Protein AF-A0A952DJT8-F1 (afdb_monomer_lite)

Structure (mmCIF, N/CA/C/O backbone):
data_AF-A0A952DJT8-F1
#
_entry.id   AF-A0A952DJT8-F1
#
loop_
_atom_site.group_PDB
_atom_site.id
_atom_site.type_symbol
_atom_site.label_atom_id
_atom_site.label_alt_id
_atom_site.label_comp_id
_atom_site.label_asym_id
_atom_site.label_entity_id
_atom_site.label_seq_id
_atom_site.pdbx_PDB_ins_code
_atom_site.Cartn_x
_atom_site.Cartn_y
_atom_site.Cartn_z
_atom_site.occupancy
_atom_site.B_iso_or_equiv
_atom_site.auth_seq_id
_atom_site.auth_comp_id
_atom_site.auth_asym_id
_atom_site.auth_atom_id
_atom_site.pdbx_PDB_model_num
ATOM 1 N N . MET A 1 1 ? 19.481 18.574 -27.331 1.00 48.44 1 MET A N 1
ATOM 2 C CA . MET A 1 1 ? 19.024 17.497 -28.240 1.00 48.44 1 MET A CA 1
ATOM 3 C C . MET A 1 1 ? 17.508 17.606 -28.400 1.00 48.44 1 MET A C 1
ATOM 5 O O . MET A 1 1 ? 16.854 17.902 -27.410 1.00 48.44 1 MET A O 1
ATOM 9 N N . ASN A 1 2 ? 16.950 17.462 -29.608 1.00 49.88 2 ASN A N 1
ATOM 10 C CA . ASN A 1 2 ? 15.502 17.606 -29.837 1.00 49.88 2 ASN A CA 1
ATOM 11 C C . ASN A 1 2 ? 14.738 16.392 -29.257 1.00 49.88 2 ASN A C 1
ATOM 13 O O . ASN A 1 2 ? 15.177 15.254 -29.420 1.00 49.88 2 ASN A O 1
ATOM 17 N N . TYR A 1 3 ? 13.608 16.626 -28.585 1.00 37.84 3 TYR A N 1
ATOM 18 C CA . TYR A 1 3 ? 12.778 15.601 -27.936 1.00 37.84 3 TYR A CA 1
ATOM 19 C C . TYR A 1 3 ? 12.302 14.509 -28.910 1.00 37.84 3 TYR A C 1
ATOM 21 O O . TYR A 1 3 ? 12.241 13.336 -28.549 1.00 37.84 3 TYR A O 1
ATOM 29 N N . GLU A 1 4 ? 12.053 14.861 -30.173 1.00 43.75 4 GLU A N 1
ATOM 30 C CA . GLU A 1 4 ? 11.684 13.887 -31.210 1.00 43.75 4 GLU A CA 1
ATOM 31 C C . GLU A 1 4 ? 12.820 12.914 -31.560 1.00 43.75 4 GLU A C 1
ATOM 33 O O . GLU A 1 4 ? 12.568 11.738 -31.819 1.00 43.75 4 GLU A O 1
ATOM 38 N N . VAL A 1 5 ? 14.075 13.375 -31.508 1.00 47.94 5 VAL A N 1
ATOM 39 C CA . VAL A 1 5 ? 15.262 12.536 -31.746 1.00 47.94 5 VAL A CA 1
ATOM 40 C C . VAL A 1 5 ? 15.433 11.536 -30.601 1.00 47.94 5 VAL A C 1
ATOM 42 O O . VAL A 1 5 ? 15.649 10.354 -30.847 1.00 47.94 5 VAL A O 1
ATOM 45 N N . LEU A 1 6 ? 15.223 11.981 -29.356 1.00 44.53 6 LEU A N 1
ATOM 46 C CA . LEU A 1 6 ? 15.208 11.117 -28.169 1.00 44.53 6 LEU A CA 1
ATOM 47 C C . LEU A 1 6 ? 14.115 10.040 -28.246 1.00 44.53 6 LEU A C 1
ATOM 49 O O . LEU A 1 6 ? 14.365 8.874 -27.947 1.00 44.53 6 LEU A O 1
ATOM 53 N N . LEU A 1 7 ? 12.908 10.412 -28.678 1.00 46.62 7 LEU A N 1
ATOM 54 C CA . LEU A 1 7 ? 11.778 9.491 -28.831 1.00 46.62 7 LEU A CA 1
ATOM 55 C C . LEU A 1 7 ? 12.006 8.451 -29.930 1.00 46.62 7 LEU A C 1
ATOM 57 O O . LEU A 1 7 ? 11.662 7.281 -29.744 1.00 46.62 7 LEU A O 1
ATOM 61 N N . LYS A 1 8 ? 12.581 8.860 -31.064 1.00 54.06 8 LYS A N 1
ATOM 62 C CA . LYS A 1 8 ? 12.910 7.954 -32.169 1.00 54.06 8 LYS A CA 1
ATOM 63 C C . LYS A 1 8 ? 14.002 6.961 -31.756 1.00 54.06 8 LYS A C 1
ATOM 65 O O . LYS A 1 8 ? 13.772 5.759 -31.853 1.00 54.06 8 LYS A O 1
ATOM 70 N N . ALA A 1 9 ? 15.104 7.450 -31.186 1.00 51.22 9 ALA A N 1
ATOM 71 C CA . ALA A 1 9 ? 16.202 6.625 -30.681 1.00 51.22 9 ALA A CA 1
ATOM 72 C C . ALA A 1 9 ? 15.749 5.647 -29.579 1.00 51.22 9 ALA A C 1
ATOM 74 O O . ALA A 1 9 ? 16.118 4.470 -29.581 1.00 51.22 9 ALA A O 1
ATOM 75 N N . SER A 1 10 ? 14.876 6.101 -28.672 1.00 47.38 10 SER A N 1
ATOM 76 C CA . SER A 1 10 ? 14.282 5.263 -27.624 1.00 47.38 10 SER A CA 1
ATOM 77 C C . SER A 1 10 ? 13.434 4.122 -28.201 1.00 47.38 10 SER A C 1
ATOM 79 O O . SER A 1 10 ? 13.547 2.990 -27.733 1.00 47.38 10 SER A O 1
ATOM 81 N N . ARG A 1 11 ? 12.637 4.371 -29.251 1.00 55.69 11 ARG A N 1
ATOM 82 C CA . ARG A 1 11 ? 11.833 3.332 -29.925 1.00 55.69 11 ARG A CA 1
ATOM 83 C C . ARG A 1 11 ? 12.702 2.312 -30.660 1.00 55.69 11 ARG A C 1
ATOM 85 O O . ARG A 1 11 ? 12.502 1.116 -30.462 1.00 55.69 11 ARG A O 1
ATOM 92 N N . THR A 1 12 ? 13.696 2.764 -31.425 1.00 57.06 12 THR A N 1
ATOM 93 C CA . THR A 1 12 ? 14.655 1.882 -32.116 1.00 57.06 12 THR A CA 1
ATOM 94 C C . THR A 1 12 ? 15.388 0.985 -31.115 1.00 57.06 12 THR A C 1
ATOM 96 O O . THR A 1 12 ? 15.475 -0.231 -31.294 1.00 57.06 12 THR A O 1
ATOM 99 N N . THR A 1 13 ? 15.828 1.565 -29.995 1.00 57.25 13 THR A N 1
ATOM 100 C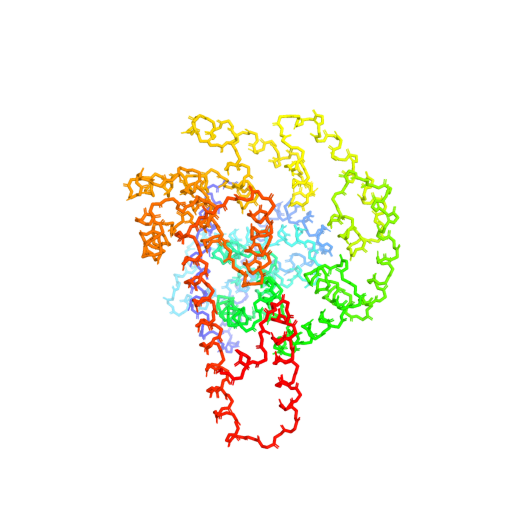 CA . THR A 1 13 ? 16.485 0.835 -28.904 1.00 57.25 13 THR A CA 1
ATOM 101 C C . THR A 1 13 ? 15.536 -0.136 -28.208 1.00 57.25 13 THR A C 1
ATOM 103 O O . THR A 1 13 ? 15.939 -1.248 -27.873 1.00 57.25 13 THR A O 1
ATOM 106 N N . HIS A 1 14 ? 14.270 0.241 -28.007 1.00 56.28 14 HIS A N 1
ATOM 107 C CA . HIS A 1 14 ? 13.249 -0.624 -27.417 1.00 56.28 14 HIS A CA 1
ATOM 108 C C . HIS A 1 14 ? 12.988 -1.863 -28.276 1.00 56.28 14 HIS A C 1
ATOM 110 O O . HIS A 1 14 ? 12.980 -2.979 -27.755 1.00 56.28 14 HIS A O 1
ATOM 116 N N . ASP A 1 15 ? 12.820 -1.683 -29.586 1.00 56.25 15 ASP A N 1
ATOM 117 C CA . ASP A 1 15 ? 12.563 -2.777 -30.522 1.00 56.25 15 ASP A CA 1
ATOM 118 C C . ASP A 1 15 ? 13.785 -3.691 -30.673 1.00 56.25 15 ASP A C 1
ATOM 120 O O . ASP A 1 15 ? 13.640 -4.918 -30.652 1.00 56.25 15 ASP A O 1
ATOM 124 N N . ALA A 1 16 ? 14.993 -3.119 -30.724 1.00 55.25 16 ALA A N 1
ATOM 125 C CA . ALA A 1 16 ? 16.239 -3.882 -30.694 1.00 55.25 16 ALA A CA 1
ATOM 126 C C . ALA A 1 16 ? 16.366 -4.688 -29.390 1.00 55.25 16 ALA A C 1
ATOM 128 O O . ALA A 1 16 ? 16.565 -5.902 -29.438 1.00 55.25 16 ALA A O 1
ATOM 129 N N . LYS A 1 17 ? 16.160 -4.058 -28.222 1.00 56.38 17 LYS A N 1
ATOM 130 C CA . LYS A 1 17 ? 16.202 -4.712 -26.898 1.00 56.38 17 LYS A CA 1
ATOM 131 C C . LYS A 1 17 ? 15.135 -5.795 -26.739 1.00 56.38 17 LYS A C 1
ATOM 133 O O . LYS A 1 17 ? 15.400 -6.817 -26.109 1.00 56.38 17 LYS A O 1
ATOM 138 N N . ARG A 1 18 ? 13.947 -5.617 -27.318 1.00 56.25 18 ARG A N 1
ATOM 139 C CA . ARG A 1 18 ? 12.879 -6.626 -27.308 1.00 56.25 18 ARG A CA 1
ATOM 140 C C . ARG A 1 18 ? 13.270 -7.860 -28.119 1.00 56.25 18 ARG A C 1
ATOM 142 O O . ARG A 1 18 ? 13.232 -8.961 -27.581 1.00 56.25 18 ARG A O 1
ATOM 149 N N . ARG A 1 19 ? 13.751 -7.674 -29.353 1.00 52.91 19 ARG A N 1
ATOM 150 C CA . ARG A 1 19 ? 14.277 -8.769 -30.196 1.00 52.91 19 ARG A CA 1
ATOM 151 C C . ARG A 1 19 ? 15.471 -9.467 -29.539 1.00 52.91 19 ARG A C 1
ATOM 153 O O . ARG A 1 19 ? 15.592 -10.686 -29.602 1.00 52.91 19 ARG A O 1
ATOM 160 N N . ILE A 1 20 ? 16.308 -8.697 -28.846 1.00 53.59 20 ILE A N 1
ATOM 161 C CA . ILE A 1 20 ? 17.405 -9.184 -28.010 1.00 53.59 20 ILE A CA 1
ATOM 162 C C . ILE A 1 20 ? 16.914 -10.079 -26.865 1.00 53.59 20 ILE A C 1
ATOM 164 O O . ILE A 1 20 ? 17.475 -11.151 -26.635 1.00 53.59 20 ILE A O 1
ATOM 168 N N . LEU A 1 21 ? 15.900 -9.639 -26.121 1.00 51.81 21 LEU A N 1
ATOM 169 C CA . LEU A 1 21 ? 15.327 -10.369 -24.989 1.00 51.81 21 LEU A CA 1
ATOM 170 C C . LEU A 1 21 ? 14.649 -11.666 -25.439 1.00 51.81 21 LEU A C 1
ATOM 172 O O . LEU A 1 21 ? 14.840 -12.692 -24.786 1.00 51.81 21 LEU A O 1
ATOM 176 N N . ASP A 1 22 ? 13.944 -11.628 -26.570 1.00 49.53 22 ASP A N 1
ATOM 177 C CA . ASP A 1 22 ? 13.273 -12.786 -27.169 1.00 49.53 22 ASP A CA 1
ATOM 178 C C . ASP A 1 22 ? 14.282 -13.831 -27.692 1.00 49.53 22 ASP A C 1
ATOM 180 O O . ASP A 1 22 ? 14.019 -15.032 -27.648 1.00 49.53 22 ASP A O 1
ATOM 184 N N . ALA A 1 23 ? 15.476 -13.397 -28.114 1.00 45.72 23 ALA A N 1
ATOM 185 C CA . ALA A 1 23 ? 16.550 -14.268 -28.598 1.00 45.72 23 ALA A CA 1
ATOM 186 C C . ALA A 1 23 ? 17.520 -14.768 -27.502 1.00 45.72 23 ALA A C 1
ATOM 188 O O . ALA A 1 23 ? 18.262 -15.735 -27.705 1.00 45.72 23 ALA A O 1
ATOM 189 N N . ASN A 1 24 ? 17.525 -14.143 -26.316 1.00 44.75 24 ASN A N 1
ATOM 190 C CA . ASN A 1 24 ? 18.464 -14.435 -25.220 1.00 44.75 24 ASN A CA 1
ATOM 191 C C . ASN A 1 24 ? 18.237 -15.793 -24.519 1.00 44.75 24 ASN A C 1
ATOM 193 O O . ASN A 1 24 ? 18.973 -16.151 -23.597 1.00 44.75 24 ASN A O 1
ATOM 197 N N . THR A 1 25 ? 17.269 -16.592 -24.969 1.00 43.88 25 THR A N 1
ATOM 198 C CA . THR A 1 25 ? 17.148 -18.020 -24.634 1.00 43.88 25 THR A CA 1
ATOM 199 C C . THR A 1 25 ? 18.302 -18.863 -25.198 1.00 43.88 25 THR A C 1
ATOM 201 O O . THR A 1 25 ? 18.531 -19.959 -24.692 1.00 43.88 25 THR A O 1
ATOM 204 N N . TYR A 1 26 ? 19.076 -18.353 -26.169 1.00 38.53 26 TYR A N 1
ATOM 205 C CA . TYR A 1 26 ? 20.073 -19.139 -26.917 1.00 38.53 26 TYR A CA 1
ATOM 206 C C . TYR A 1 26 ? 21.552 -18.739 -26.738 1.00 38.53 26 TYR A C 1
ATOM 208 O O . TYR A 1 26 ? 22.438 -19.427 -27.241 1.00 38.53 26 TYR A O 1
ATOM 216 N N . ALA A 1 27 ? 21.881 -17.673 -26.007 1.00 42.72 27 ALA A N 1
ATOM 217 C CA . ALA A 1 27 ? 23.226 -17.085 -26.059 1.00 42.72 27 ALA A CA 1
ATOM 218 C C . ALA A 1 27 ? 24.133 -17.431 -24.854 1.00 42.72 27 ALA A C 1
ATOM 220 O O . ALA A 1 27 ? 24.562 -16.554 -24.103 1.00 42.72 27 ALA A O 1
ATOM 221 N N . ARG A 1 28 ? 24.503 -18.708 -24.692 1.00 41.09 28 ARG A N 1
ATOM 222 C CA . ARG A 1 28 ? 25.741 -19.101 -23.982 1.00 41.09 28 ARG A CA 1
ATOM 223 C C . ARG A 1 28 ? 26.650 -19.835 -24.964 1.00 41.09 28 ARG A C 1
ATOM 225 O O . ARG A 1 28 ? 26.375 -20.969 -25.320 1.00 41.09 28 ARG A O 1
ATOM 232 N N . GLY A 1 29 ? 27.722 -19.176 -25.388 1.00 43.78 29 GLY A N 1
ATOM 233 C CA . GLY A 1 29 ? 28.729 -19.732 -26.293 1.00 43.78 29 GLY A CA 1
ATOM 234 C C . GLY A 1 29 ? 30.032 -18.941 -26.189 1.00 43.78 29 GLY A C 1
ATOM 235 O O . GLY A 1 29 ? 29.973 -17.748 -25.877 1.00 43.78 29 GLY A O 1
ATOM 236 N N . GLU A 1 30 ? 31.148 -19.643 -26.391 1.00 46.84 30 GLU A N 1
ATOM 237 C CA . GLU A 1 30 ? 32.550 -19.270 -26.142 1.00 46.84 30 GLU A CA 1
ATOM 238 C C . GLU A 1 30 ? 32.996 -17.918 -26.731 1.00 46.84 30 GLU A C 1
ATOM 240 O O . GLU A 1 30 ? 32.463 -17.440 -27.733 1.00 46.84 30 GLU A O 1
ATOM 245 N N . ARG A 1 31 ? 34.014 -17.312 -26.099 1.00 52.22 31 ARG A N 1
ATOM 246 C CA . ARG A 1 31 ? 34.729 -16.129 -26.606 1.00 52.22 31 ARG A CA 1
ATOM 247 C C . ARG A 1 31 ? 35.607 -16.544 -27.788 1.00 52.22 31 ARG A C 1
ATOM 249 O O . ARG A 1 31 ? 36.779 -16.864 -27.609 1.00 52.22 31 ARG A O 1
ATOM 256 N N . THR A 1 32 ? 35.033 -16.580 -28.983 1.00 58.72 32 THR A N 1
ATOM 257 C CA . THR A 1 32 ? 35.803 -16.799 -30.212 1.00 58.72 32 THR A CA 1
ATOM 258 C C . THR A 1 32 ? 36.623 -15.542 -30.557 1.00 58.72 32 THR A C 1
ATOM 260 O O . THR A 1 32 ? 36.254 -14.442 -30.135 1.00 58.72 32 THR A O 1
ATOM 263 N N . PRO A 1 33 ? 37.713 -15.653 -31.341 1.00 62.03 33 PRO A N 1
ATOM 264 C CA . PRO A 1 33 ? 38.475 -14.493 -31.826 1.00 62.03 33 PRO A CA 1
ATOM 265 C C . PRO A 1 33 ? 37.610 -13.437 -32.534 1.00 62.03 33 PRO A C 1
ATOM 267 O O . PRO A 1 33 ? 37.855 -12.244 -32.414 1.00 62.03 33 PRO A O 1
ATOM 270 N N . GLU A 1 34 ? 36.541 -13.872 -33.200 1.00 56.50 34 GLU A N 1
ATOM 271 C CA . GLU A 1 34 ? 35.542 -12.997 -33.822 1.00 56.50 34 GLU A CA 1
ATOM 272 C C . GLU A 1 34 ? 34.764 -12.177 -32.781 1.00 56.50 34 GLU A C 1
ATOM 274 O O . GLU A 1 34 ? 34.521 -10.995 -32.990 1.00 56.50 34 GLU A O 1
ATOM 279 N N . VAL A 1 35 ? 34.401 -12.771 -31.637 1.00 55.44 35 VAL A N 1
ATOM 280 C CA . VAL A 1 35 ? 33.739 -12.055 -30.531 1.00 55.44 35 VAL A CA 1
ATOM 281 C C . VAL A 1 35 ? 34.677 -11.018 -29.915 1.00 55.44 35 VAL A C 1
ATOM 283 O O . VAL A 1 35 ? 34.216 -9.943 -29.549 1.00 55.44 35 VAL A O 1
ATOM 286 N N . LEU A 1 36 ? 35.979 -11.310 -29.828 1.00 59.22 36 LEU A N 1
ATOM 287 C CA . LEU A 1 36 ? 36.979 -10.357 -29.333 1.00 59.22 36 LEU A CA 1
ATOM 288 C C . LEU A 1 36 ? 37.154 -9.169 -30.288 1.00 59.22 36 LEU A C 1
ATOM 290 O O . LEU A 1 36 ? 37.091 -8.031 -29.836 1.00 59.22 36 LEU A O 1
ATOM 294 N N . ALA A 1 37 ? 37.263 -9.420 -31.596 1.00 63.22 37 ALA A N 1
ATOM 295 C CA . ALA A 1 37 ? 37.348 -8.362 -32.606 1.00 63.22 37 ALA A CA 1
ATOM 296 C C . ALA A 1 37 ? 36.083 -7.479 -32.641 1.00 63.22 37 ALA A C 1
ATOM 298 O O . ALA A 1 37 ? 36.158 -6.261 -32.801 1.00 63.22 37 ALA A O 1
ATOM 299 N N . LEU A 1 38 ? 34.906 -8.083 -32.444 1.00 58.31 38 LEU A N 1
ATOM 300 C CA . LEU A 1 38 ? 33.637 -7.361 -32.321 1.00 58.31 38 LEU A CA 1
ATOM 301 C C . LEU A 1 38 ? 33.547 -6.553 -31.014 1.00 58.31 38 LEU A C 1
ATOM 303 O O . LEU A 1 38 ? 33.008 -5.450 -31.037 1.00 58.31 38 LEU A O 1
ATOM 307 N N . SER A 1 39 ? 34.102 -7.058 -29.905 1.00 55.03 39 SER A N 1
ATOM 308 C CA . SER A 1 39 ? 34.236 -6.318 -28.635 1.00 55.03 39 SER A CA 1
ATOM 309 C C . SER A 1 39 ? 35.135 -5.097 -28.796 1.00 55.03 39 SER A C 1
ATOM 311 O O . SER A 1 39 ? 34.774 -4.017 -28.347 1.00 55.03 39 SER A O 1
ATOM 313 N N . GLU A 1 40 ? 36.275 -5.236 -29.477 1.00 65.81 40 GLU A N 1
ATOM 314 C CA . GLU A 1 40 ? 37.196 -4.121 -29.733 1.00 65.81 40 GLU A CA 1
ATOM 315 C C . GLU A 1 40 ? 36.556 -3.043 -30.615 1.00 65.81 40 GLU A C 1
ATOM 317 O O . GLU A 1 40 ? 36.654 -1.857 -30.301 1.00 65.81 40 GLU A O 1
ATOM 322 N N . ARG A 1 41 ? 35.838 -3.438 -31.676 1.00 65.81 41 ARG A N 1
ATOM 323 C CA . ARG A 1 41 ? 35.085 -2.496 -32.522 1.00 65.81 41 ARG A CA 1
ATOM 324 C C . ARG A 1 41 ? 33.964 -1.810 -31.735 1.00 65.81 41 ARG A C 1
ATOM 326 O O . ARG A 1 41 ? 33.799 -0.599 -31.845 1.00 65.81 41 ARG A O 1
ATOM 333 N N . ALA A 1 42 ? 33.228 -2.556 -30.908 1.00 59.84 42 ALA A N 1
ATOM 334 C CA . ALA A 1 42 ? 32.208 -2.003 -30.019 1.00 59.84 42 ALA A CA 1
ATOM 335 C C . ALA A 1 42 ? 32.802 -0.997 -29.023 1.00 59.84 42 ALA A C 1
ATOM 337 O O . ALA A 1 42 ? 32.244 0.081 -28.846 1.00 59.84 42 ALA A O 1
ATOM 338 N N . TYR A 1 43 ? 33.951 -1.315 -28.426 1.00 64.81 43 TYR A N 1
ATOM 339 C CA . TYR A 1 43 ? 34.659 -0.446 -27.488 1.00 64.81 43 TYR A CA 1
ATOM 340 C C . TYR A 1 43 ? 35.100 0.869 -28.144 1.00 64.81 43 TYR A C 1
ATOM 342 O O . TYR A 1 43 ? 34.889 1.938 -27.579 1.00 64.81 43 TYR A O 1
ATOM 350 N N . GLN A 1 44 ? 35.646 0.819 -29.362 1.00 68.62 44 GLN A N 1
ATOM 351 C CA . GLN A 1 44 ? 36.017 2.026 -30.116 1.00 68.62 44 GLN A CA 1
ATOM 352 C C . GLN A 1 44 ? 34.804 2.928 -30.378 1.00 68.62 44 GLN A C 1
ATOM 354 O O . GLN A 1 44 ? 34.857 4.128 -30.118 1.00 68.62 44 GLN A O 1
ATOM 359 N N . ILE A 1 45 ? 33.684 2.337 -30.797 1.00 65.75 45 ILE A N 1
ATOM 360 C CA . ILE A 1 45 ? 32.427 3.058 -31.035 1.00 65.75 45 ILE A CA 1
ATOM 361 C C . ILE A 1 45 ? 31.879 3.669 -29.732 1.00 65.75 45 ILE A C 1
ATOM 363 O O . ILE A 1 45 ? 31.431 4.815 -29.723 1.00 65.75 45 ILE A O 1
ATOM 367 N N . VAL A 1 46 ? 31.940 2.939 -28.613 1.00 64.12 46 VAL A N 1
ATOM 368 C CA . VAL A 1 46 ? 31.546 3.433 -27.280 1.00 64.12 46 VAL A CA 1
ATOM 369 C C . VAL A 1 46 ? 32.358 4.670 -26.896 1.00 64.12 46 VAL A C 1
ATOM 371 O O . VAL A 1 46 ? 31.778 5.671 -26.475 1.00 64.12 46 VAL A O 1
ATOM 374 N N . GLN A 1 47 ? 33.677 4.629 -27.089 1.00 70.12 47 GLN A N 1
ATOM 375 C CA . GLN A 1 47 ? 34.570 5.745 -26.776 1.00 70.12 47 GLN A CA 1
ATOM 376 C C . GLN A 1 47 ? 34.272 6.981 -27.637 1.00 70.12 47 GLN A C 1
ATOM 378 O O . GLN A 1 47 ? 34.221 8.099 -27.121 1.00 70.12 47 GLN A O 1
ATOM 383 N N . GLU A 1 48 ? 33.988 6.797 -28.928 1.00 69.88 48 GLU A N 1
ATOM 384 C CA . GLU A 1 48 ? 33.560 7.887 -29.813 1.00 69.88 48 GLU A CA 1
ATOM 385 C C . GLU A 1 48 ? 32.234 8.510 -29.353 1.00 69.88 48 GLU A C 1
ATOM 387 O O . GLU A 1 48 ? 32.100 9.733 -29.297 1.00 69.88 48 GLU A O 1
ATOM 392 N N . ILE A 1 49 ? 31.263 7.690 -28.952 1.00 64.62 49 ILE A N 1
ATOM 393 C CA . ILE A 1 49 ? 29.954 8.161 -28.483 1.00 64.62 49 ILE A CA 1
ATOM 394 C C . ILE A 1 49 ? 30.065 8.918 -27.160 1.00 64.62 49 ILE A C 1
ATOM 396 O O . ILE A 1 49 ? 29.417 9.958 -27.006 1.00 64.62 49 ILE A O 1
ATOM 400 N N . ILE A 1 50 ? 30.856 8.420 -26.207 1.00 65.69 50 ILE A N 1
ATOM 401 C CA . ILE A 1 50 ? 31.103 9.106 -24.931 1.00 65.69 50 ILE A CA 1
ATOM 402 C C . ILE A 1 50 ? 31.773 10.448 -25.194 1.00 65.69 50 ILE A C 1
ATOM 404 O O . ILE A 1 50 ? 31.357 11.460 -24.633 1.00 65.69 50 ILE A O 1
ATOM 408 N N . HIS A 1 51 ? 32.742 10.486 -26.109 1.00 71.81 51 HIS A N 1
ATOM 409 C CA . HIS A 1 51 ? 33.384 11.727 -26.516 1.00 71.81 51 HIS A CA 1
ATOM 410 C C . HIS A 1 51 ? 32.379 12.728 -27.113 1.00 71.81 51 HIS A C 1
ATOM 412 O O . HIS A 1 51 ? 32.364 13.895 -26.720 1.00 71.81 51 HIS A O 1
ATOM 418 N N . ILE A 1 52 ? 31.489 12.267 -27.999 1.00 66.69 52 ILE A N 1
ATOM 419 C CA . ILE A 1 52 ? 30.438 13.089 -28.624 1.00 66.69 52 ILE A CA 1
ATOM 420 C C . ILE A 1 52 ? 29.410 13.586 -27.592 1.00 66.69 52 ILE A C 1
ATOM 422 O O . ILE A 1 52 ? 28.913 14.706 -27.706 1.00 66.69 52 ILE A O 1
ATOM 426 N N . ASN A 1 53 ? 29.105 12.785 -26.568 1.00 66.44 53 ASN A N 1
ATOM 427 C CA . ASN A 1 53 ? 28.076 13.076 -25.563 1.00 66.44 53 ASN A CA 1
ATOM 428 C C . ASN A 1 53 ? 28.644 13.515 -24.206 1.00 66.44 53 ASN A C 1
ATOM 430 O O . ASN A 1 53 ? 27.930 13.505 -23.200 1.00 66.44 53 ASN A O 1
ATOM 434 N N . ARG A 1 54 ? 29.909 13.944 -24.164 1.00 72.25 54 ARG A N 1
ATOM 435 C CA . ARG A 1 54 ? 30.596 14.318 -22.923 1.00 72.25 54 ARG A CA 1
ATOM 436 C C . ARG A 1 54 ? 29.856 15.403 -22.140 1.00 72.25 54 ARG A C 1
ATOM 438 O O . ARG A 1 54 ? 29.677 15.280 -20.935 1.00 72.25 54 ARG A O 1
ATOM 445 N N . SER A 1 55 ? 29.345 16.417 -22.835 1.00 71.06 55 SER A N 1
ATOM 446 C CA . SER A 1 55 ? 28.578 17.505 -22.215 1.00 71.06 55 SER A CA 1
ATOM 447 C C . SER A 1 55 ? 27.277 17.027 -21.564 1.00 71.06 55 SER A C 1
ATOM 449 O O . SER A 1 55 ? 26.899 17.529 -20.511 1.00 71.06 55 SER A O 1
ATOM 451 N N . PHE A 1 56 ? 26.604 16.033 -22.149 1.00 70.75 56 PHE A N 1
ATOM 452 C CA . PHE A 1 56 ? 25.418 15.415 -21.559 1.00 70.75 56 PHE A CA 1
ATOM 453 C C . PHE A 1 56 ? 25.774 14.618 -20.301 1.00 70.75 56 PHE A C 1
ATOM 455 O O . PHE A 1 56 ? 25.075 14.723 -19.294 1.00 70.75 56 PHE A O 1
ATOM 462 N N . PHE A 1 57 ? 26.874 13.860 -20.332 1.00 68.69 57 PHE A N 1
ATOM 463 C CA . PHE A 1 57 ? 27.342 13.115 -19.165 1.00 68.69 57 PHE A CA 1
ATOM 464 C C . PHE A 1 57 ? 27.669 14.066 -18.004 1.00 68.69 57 PHE A C 1
ATOM 466 O O . PHE A 1 57 ? 27.195 13.881 -16.881 1.00 68.69 57 PHE A O 1
ATOM 473 N N . GLU A 1 58 ? 28.389 15.147 -18.306 1.00 76.31 58 GLU A N 1
ATOM 474 C CA . GLU A 1 58 ? 28.769 16.176 -17.339 1.00 76.31 58 GLU A CA 1
ATOM 475 C C . GLU A 1 58 ? 27.557 16.910 -16.739 1.00 76.31 58 GLU A C 1
ATOM 477 O O . GLU A 1 58 ? 27.544 17.191 -15.541 1.00 76.31 58 GLU A O 1
ATOM 482 N N . GLN A 1 59 ? 26.525 17.198 -17.539 1.00 78.06 59 GLN A N 1
ATOM 483 C CA . GLN A 1 59 ? 25.365 17.989 -17.103 1.00 78.06 59 GLN A CA 1
ATOM 484 C C . GLN A 1 59 ? 24.261 17.161 -16.433 1.00 78.06 59 GLN A C 1
ATOM 486 O O . GLN A 1 59 ? 23.659 17.625 -15.467 1.00 78.06 59 GLN A O 1
ATOM 491 N N . GLU A 1 60 ? 23.982 15.951 -16.922 1.00 76.94 60 GLU A N 1
ATOM 492 C CA . GLU A 1 60 ? 22.808 15.169 -16.507 1.00 76.94 60 GLU A CA 1
ATOM 493 C C . GLU A 1 60 ? 23.165 13.939 -15.662 1.00 76.94 60 GLU A C 1
ATOM 495 O O . GLU A 1 60 ? 22.378 13.540 -14.802 1.00 76.94 60 GLU A O 1
ATOM 500 N N . VAL A 1 61 ? 24.335 13.324 -15.880 1.00 74.25 61 VAL A N 1
ATOM 501 C CA . VAL A 1 61 ? 24.713 12.058 -15.224 1.00 74.25 61 VAL A CA 1
ATOM 502 C C . VAL A 1 61 ? 25.486 12.310 -13.926 1.00 74.25 61 VAL A C 1
ATOM 504 O O . VAL A 1 61 ? 25.134 11.741 -12.891 1.00 74.25 61 VAL A O 1
ATOM 507 N N . ILE A 1 62 ? 26.485 13.202 -13.936 1.00 79.56 62 ILE A N 1
ATOM 508 C CA . ILE A 1 62 ? 27.328 13.502 -12.758 1.00 79.56 62 ILE A CA 1
ATOM 509 C C . ILE A 1 62 ? 26.517 13.909 -11.509 1.00 79.56 62 ILE A C 1
ATOM 511 O O . ILE A 1 62 ? 26.786 13.361 -10.429 1.00 79.56 62 ILE A O 1
ATOM 515 N N . PRO A 1 63 ? 25.504 14.799 -11.596 1.00 82.12 63 PRO A N 1
ATOM 516 C CA . PRO A 1 63 ? 24.708 15.164 -10.422 1.00 82.12 63 PRO A CA 1
ATOM 517 C C . PRO A 1 63 ? 23.960 13.969 -9.813 1.00 82.12 63 PRO A C 1
ATOM 519 O O . PRO A 1 63 ? 23.847 13.855 -8.593 1.00 82.12 63 PRO A O 1
ATOM 522 N N . LEU A 1 64 ? 23.471 13.051 -10.652 1.00 79.00 64 LEU A N 1
ATOM 523 C CA . LEU A 1 64 ? 22.749 11.858 -10.206 1.00 79.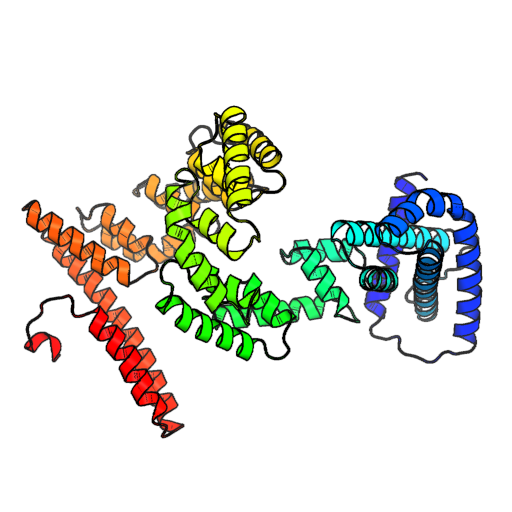00 64 LEU A CA 1
ATOM 524 C C . LEU A 1 64 ? 23.685 10.821 -9.577 1.00 79.00 64 LEU A C 1
ATOM 526 O O . LEU A 1 64 ? 23.315 10.202 -8.582 1.00 79.00 64 LEU A O 1
ATOM 530 N N . LEU A 1 65 ? 24.900 10.660 -10.112 1.00 78.50 65 LEU A N 1
ATOM 531 C CA . LEU A 1 65 ? 25.926 9.787 -9.532 1.00 78.50 65 LEU A CA 1
ATOM 532 C C . LEU A 1 65 ? 26.335 10.255 -8.136 1.00 78.50 65 LEU A C 1
ATOM 534 O O . LEU A 1 65 ? 26.379 9.449 -7.210 1.00 78.50 65 LEU A O 1
ATOM 538 N N . THR A 1 66 ? 26.533 11.565 -7.970 1.00 79.75 66 THR A N 1
ATOM 539 C CA . THR A 1 66 ? 26.904 12.160 -6.678 1.00 79.75 66 THR A CA 1
ATOM 540 C C . THR A 1 66 ? 25.816 11.917 -5.628 1.00 79.75 66 THR A C 1
ATOM 542 O O . THR A 1 66 ? 26.115 11.524 -4.504 1.00 79.75 66 THR A O 1
ATOM 545 N N . ASN A 1 67 ? 24.542 12.064 -6.008 1.00 76.62 67 ASN A N 1
ATOM 546 C CA . ASN A 1 67 ? 23.405 11.761 -5.133 1.00 76.62 67 ASN A CA 1
ATOM 547 C C . ASN A 1 67 ? 23.260 10.264 -4.815 1.00 76.62 67 ASN A C 1
ATOM 549 O O . ASN A 1 67 ? 22.687 9.911 -3.789 1.00 76.62 67 ASN A O 1
ATOM 553 N N . ALA A 1 68 ? 23.749 9.391 -5.695 1.00 73.62 68 ALA A N 1
ATOM 554 C CA . ALA A 1 68 ? 23.779 7.947 -5.491 1.00 73.62 68 ALA A CA 1
ATOM 555 C C . ALA A 1 68 ? 25.043 7.467 -4.752 1.00 73.62 68 ALA A C 1
ATOM 557 O O . ALA A 1 68 ? 25.265 6.258 -4.693 1.00 73.62 68 ALA A O 1
ATOM 558 N N . GLU A 1 69 ? 25.867 8.390 -4.234 1.00 83.69 69 GLU A N 1
ATOM 559 C CA . GLU A 1 69 ? 27.173 8.131 -3.606 1.00 83.69 69 GLU A CA 1
ATOM 560 C C . GLU A 1 69 ? 28.111 7.279 -4.489 1.00 83.69 69 GLU A C 1
ATOM 562 O O . GLU A 1 69 ? 28.904 6.475 -3.997 1.00 83.69 69 GLU A O 1
ATOM 567 N N . LEU A 1 70 ? 28.012 7.443 -5.811 1.00 81.31 70 LEU A N 1
ATOM 568 C CA . LEU A 1 70 ? 28.920 6.858 -6.795 1.00 81.31 70 LEU A CA 1
ATOM 569 C C . LEU A 1 70 ? 29.910 7.921 -7.269 1.00 81.31 70 LEU A C 1
ATOM 571 O O . LEU A 1 70 ? 29.546 9.086 -7.456 1.00 81.31 70 LEU A O 1
ATOM 575 N N . THR A 1 71 ? 31.164 7.527 -7.491 1.00 85.62 71 THR A N 1
ATOM 576 C CA . THR A 1 71 ? 32.135 8.437 -8.106 1.00 85.62 71 THR A CA 1
ATOM 577 C C . THR A 1 71 ? 31.804 8.644 -9.587 1.00 85.62 71 THR A C 1
ATOM 579 O O . THR A 1 71 ? 31.119 7.829 -10.211 1.00 85.62 71 THR A O 1
ATOM 582 N N . VAL A 1 72 ? 32.290 9.745 -10.167 1.00 79.81 72 VAL A N 1
ATOM 583 C CA . VAL A 1 72 ? 32.172 9.982 -11.617 1.00 79.81 72 VAL A CA 1
ATOM 584 C C . VAL A 1 72 ? 32.827 8.838 -12.393 1.00 79.81 72 VAL A C 1
ATOM 586 O O . VAL A 1 72 ? 32.214 8.310 -13.313 1.00 79.81 72 VAL A O 1
ATOM 589 N N . GLU A 1 73 ? 34.001 8.389 -11.941 1.00 80.31 73 GLU A N 1
ATOM 590 C CA . GLU A 1 73 ? 34.743 7.266 -12.524 1.00 80.31 73 GLU A CA 1
ATOM 591 C C . GLU A 1 73 ? 33.939 5.953 -12.478 1.00 80.31 73 GLU A C 1
ATOM 593 O O . GLU A 1 73 ? 33.852 5.246 -13.482 1.00 80.31 73 GLU A O 1
ATOM 598 N N . ASP A 1 74 ? 33.273 5.650 -11.355 1.00 78.88 74 ASP A N 1
ATOM 599 C CA . ASP A 1 74 ? 32.392 4.478 -11.254 1.00 78.88 74 ASP A CA 1
ATOM 600 C C . ASP A 1 74 ? 31.228 4.569 -12.244 1.00 78.88 74 ASP A C 1
ATOM 602 O O . ASP A 1 74 ? 30.872 3.584 -12.890 1.00 78.88 74 ASP A O 1
ATOM 606 N N . GLY A 1 75 ? 30.615 5.745 -12.364 1.00 77.81 75 GLY A N 1
ATOM 607 C CA . GLY A 1 75 ? 29.495 5.961 -13.269 1.00 77.81 75 GLY A CA 1
ATOM 608 C C . GLY A 1 75 ? 29.874 5.854 -14.742 1.00 77.81 75 GLY A C 1
ATOM 609 O O . GLY A 1 75 ? 29.143 5.212 -15.497 1.00 77.81 75 GLY A O 1
ATOM 610 N N . GLU A 1 76 ? 31.007 6.441 -15.140 1.00 78.56 76 GLU A N 1
ATOM 611 C CA . GLU A 1 76 ? 31.557 6.348 -16.502 1.00 78.56 76 GLU A CA 1
ATOM 612 C C . GLU A 1 76 ? 31.834 4.891 -16.855 1.00 78.56 76 GLU A C 1
ATOM 614 O O . GLU A 1 76 ? 31.307 4.379 -17.843 1.00 78.56 76 GLU A O 1
ATOM 619 N N . LYS A 1 77 ? 32.538 4.182 -15.971 1.00 80.62 77 LYS A N 1
ATOM 620 C CA . LYS A 1 77 ? 32.843 2.764 -16.143 1.00 80.62 77 LYS A CA 1
ATOM 621 C C . LYS A 1 77 ? 31.584 1.904 -16.266 1.00 80.62 77 LYS A C 1
ATOM 623 O O . LYS A 1 77 ? 31.509 1.027 -17.119 1.00 80.62 77 LYS A O 1
ATOM 628 N N . LEU A 1 78 ? 30.566 2.140 -15.438 1.00 77.69 78 LEU A N 1
ATOM 629 C CA . LEU A 1 78 ? 29.311 1.380 -15.499 1.00 77.69 78 LEU A CA 1
ATOM 630 C C . LEU A 1 78 ? 28.512 1.673 -16.766 1.00 77.69 78 LEU A C 1
ATOM 632 O O . LEU A 1 78 ? 27.853 0.779 -17.312 1.00 77.69 78 LEU A O 1
ATOM 636 N N . PHE A 1 79 ? 28.534 2.923 -17.219 1.00 79.31 79 PHE A N 1
ATOM 637 C CA . PHE A 1 79 ? 27.923 3.313 -18.477 1.00 79.31 79 PHE A CA 1
ATOM 638 C C . PHE A 1 79 ? 28.614 2.608 -19.650 1.00 79.31 79 PHE A C 1
ATOM 640 O O . PHE A 1 79 ? 27.930 1.963 -20.446 1.00 79.31 79 PHE A O 1
ATOM 647 N N . GLU A 1 80 ? 29.948 2.636 -19.687 1.00 75.31 80 GLU A N 1
ATOM 648 C CA . GLU A 1 80 ? 30.780 1.931 -20.668 1.00 75.31 80 GLU A CA 1
ATOM 649 C C . GLU A 1 80 ? 30.504 0.427 -20.684 1.00 75.31 80 GLU A C 1
ATOM 651 O O . GLU A 1 80 ? 30.100 -0.110 -21.715 1.00 75.31 80 GLU A O 1
ATOM 656 N N . GLU A 1 81 ? 30.631 -0.247 -19.537 1.00 74.12 81 GLU A N 1
ATOM 657 C CA . GLU A 1 81 ? 30.424 -1.696 -19.412 1.00 74.12 81 GLU A CA 1
ATOM 658 C C . GLU A 1 81 ? 29.015 -2.111 -19.866 1.00 74.12 81 GLU A C 1
ATOM 660 O O . GLU A 1 81 ? 28.822 -3.134 -20.527 1.00 74.12 81 GLU A O 1
ATOM 665 N N . SER A 1 82 ? 27.995 -1.323 -19.512 1.00 72.75 82 SER A N 1
ATOM 666 C CA . SER A 1 82 ? 26.610 -1.635 -19.872 1.00 72.75 82 SER A CA 1
ATOM 667 C C . SER A 1 82 ? 26.295 -1.360 -21.346 1.00 72.75 82 SER A C 1
ATOM 669 O O . SER A 1 82 ? 25.502 -2.104 -21.934 1.00 72.75 82 SER A O 1
ATOM 671 N N . LEU A 1 83 ? 26.918 -0.344 -21.951 1.00 74.75 83 LEU A N 1
ATOM 672 C CA . LEU A 1 83 ? 26.786 -0.046 -23.377 1.00 74.75 83 LEU A CA 1
ATOM 673 C C . LEU A 1 83 ? 27.545 -1.073 -24.229 1.00 74.75 83 LEU A C 1
ATOM 675 O O . LEU A 1 83 ? 26.993 -1.572 -25.209 1.00 74.75 83 LEU A O 1
ATOM 679 N N . GLU A 1 84 ? 28.755 -1.462 -23.823 1.00 73.50 84 GLU A N 1
ATOM 680 C CA . GLU A 1 84 ? 29.535 -2.518 -24.479 1.00 73.50 84 GLU A CA 1
ATOM 681 C C . GLU A 1 84 ? 28.736 -3.827 -24.538 1.00 73.50 84 GLU A C 1
ATOM 683 O O . GLU A 1 84 ? 28.591 -4.435 -25.600 1.00 73.50 84 GLU A O 1
ATOM 688 N N . LEU A 1 85 ? 28.133 -4.233 -23.416 1.00 71.12 85 LEU A N 1
ATOM 689 C CA . LEU A 1 85 ? 27.288 -5.427 -23.356 1.00 71.12 85 LEU A CA 1
ATOM 690 C C . LEU A 1 85 ? 26.080 -5.351 -24.297 1.00 71.12 85 LEU A C 1
ATOM 692 O O . LEU A 1 85 ? 25.703 -6.373 -24.877 1.00 71.12 85 LEU A O 1
ATOM 696 N N . LEU A 1 86 ? 25.472 -4.173 -24.455 1.00 74.19 86 LEU A N 1
ATOM 697 C CA . LEU A 1 86 ? 24.360 -3.965 -25.382 1.00 74.19 86 LEU A CA 1
ATOM 698 C C . LEU A 1 86 ? 24.808 -4.133 -26.840 1.00 74.19 86 LEU A C 1
ATOM 700 O O . LEU A 1 86 ? 24.144 -4.841 -27.600 1.00 74.19 86 LEU A O 1
ATOM 704 N N . VAL A 1 87 ? 25.939 -3.532 -27.218 1.00 73.75 87 VAL A N 1
ATOM 705 C CA . VAL A 1 87 ? 26.486 -3.613 -28.582 1.00 73.75 87 VAL A CA 1
ATOM 706 C C . VAL A 1 87 ? 26.931 -5.039 -28.912 1.00 73.75 87 VAL A C 1
ATOM 708 O O . VAL A 1 87 ? 26.562 -5.570 -29.959 1.00 73.75 87 VAL A O 1
ATOM 711 N N . LEU A 1 88 ? 27.639 -5.710 -28.000 1.00 70.12 88 LEU A N 1
ATOM 712 C CA . LEU A 1 88 ? 28.037 -7.116 -28.153 1.00 70.12 88 LEU A CA 1
ATOM 713 C C . LEU A 1 88 ? 26.840 -8.033 -28.413 1.00 70.12 88 LEU A C 1
ATOM 715 O O . LEU A 1 88 ? 26.894 -8.959 -29.226 1.00 70.12 88 LEU A O 1
ATOM 719 N N . LEU A 1 89 ? 25.748 -7.783 -27.699 1.00 69.56 89 LEU A N 1
ATOM 720 C CA . LEU A 1 89 ? 24.519 -8.546 -27.825 1.00 69.56 89 LEU A CA 1
ATOM 721 C C . LEU A 1 89 ? 23.819 -8.264 -29.156 1.00 69.56 89 LEU A C 1
ATOM 723 O O . LEU A 1 89 ? 23.345 -9.208 -29.784 1.00 69.56 89 LEU A O 1
ATOM 727 N N . TYR A 1 90 ? 23.813 -7.010 -29.614 1.00 73.75 90 TYR A N 1
ATOM 728 C CA . TYR A 1 90 ? 23.315 -6.645 -30.940 1.00 73.75 90 TYR A CA 1
ATOM 729 C C . TYR A 1 90 ? 24.092 -7.380 -32.039 1.00 73.75 90 TYR A C 1
ATOM 731 O O . TYR A 1 90 ? 23.488 -8.104 -32.829 1.00 73.75 90 TYR A O 1
ATOM 739 N N . LEU A 1 91 ? 25.425 -7.273 -32.044 1.00 71.12 91 LEU A N 1
ATOM 740 C CA . LEU A 1 91 ? 26.298 -7.898 -33.050 1.00 71.12 91 LEU A CA 1
ATOM 741 C C . LEU A 1 91 ? 26.114 -9.422 -33.099 1.00 71.12 91 LEU A C 1
ATOM 743 O O . LEU A 1 91 ? 26.129 -10.043 -34.164 1.00 71.12 91 LEU A O 1
ATOM 747 N N . ARG A 1 92 ? 25.879 -10.055 -31.943 1.00 66.94 92 ARG A N 1
ATOM 748 C CA . ARG A 1 92 ? 25.586 -11.493 -31.877 1.00 66.94 92 ARG A CA 1
ATOM 749 C C . ARG A 1 92 ? 24.281 -11.859 -32.585 1.00 66.94 92 ARG A C 1
ATOM 751 O O . ARG A 1 92 ? 24.183 -12.938 -33.164 1.00 66.94 92 ARG A O 1
ATOM 758 N N . LEU A 1 93 ? 23.272 -11.003 -32.506 1.00 66.50 93 LEU A N 1
ATOM 759 C CA . LEU A 1 93 ? 21.959 -11.239 -33.105 1.00 66.50 93 LEU A CA 1
ATOM 760 C C . LEU A 1 93 ? 21.925 -10.881 -34.580 1.00 66.50 93 LEU A C 1
ATOM 762 O O . LEU A 1 93 ? 21.269 -11.581 -35.347 1.00 66.50 93 LEU A O 1
ATOM 766 N N . GLU A 1 94 ? 22.666 -9.852 -34.970 1.00 72.88 94 GLU A N 1
ATOM 767 C CA . GLU A 1 94 ? 22.985 -9.549 -36.360 1.00 72.88 94 GLU A CA 1
ATOM 768 C C . GLU A 1 94 ? 23.603 -10.771 -37.052 1.00 72.88 94 GLU A C 1
ATOM 770 O O . GLU A 1 94 ? 23.073 -11.240 -38.057 1.00 72.88 94 GLU A O 1
ATOM 775 N N . ARG A 1 95 ? 24.639 -11.383 -36.455 1.00 70.94 95 ARG A N 1
ATOM 776 C CA . ARG A 1 95 ? 25.261 -12.619 -36.974 1.00 70.94 95 ARG A CA 1
ATOM 777 C C . ARG A 1 95 ? 24.259 -13.761 -37.163 1.00 70.94 95 ARG A C 1
ATOM 779 O O . ARG A 1 95 ? 24.406 -14.569 -38.075 1.00 70.94 95 ARG A O 1
ATOM 786 N N . ASN A 1 96 ? 23.257 -13.842 -36.293 1.00 70.12 96 ASN A N 1
ATOM 787 C CA . ASN A 1 96 ? 22.215 -14.865 -36.354 1.00 70.12 96 ASN A CA 1
ATOM 788 C C . ASN A 1 96 ? 21.059 -14.495 -37.305 1.00 70.12 96 ASN A C 1
ATOM 790 O O . ASN A 1 96 ? 20.064 -15.215 -37.347 1.00 70.12 96 ASN A O 1
ATOM 794 N N . GLY A 1 97 ? 21.155 -13.378 -38.035 1.00 73.81 97 GLY A N 1
ATOM 795 C CA . GLY A 1 97 ? 20.122 -12.898 -38.956 1.00 73.81 97 GLY A CA 1
ATOM 796 C C . GLY A 1 97 ? 18.856 -12.378 -38.268 1.00 73.81 97 GLY A C 1
ATOM 797 O O . GLY A 1 97 ? 17.818 -12.254 -38.912 1.00 73.81 97 GLY A O 1
ATOM 798 N N . ILE A 1 98 ? 18.913 -12.105 -36.959 1.00 68.06 98 ILE A N 1
ATOM 799 C CA . ILE A 1 98 ? 17.768 -11.637 -36.157 1.00 68.06 98 ILE A CA 1
ATOM 800 C C . ILE A 1 98 ? 17.637 -10.111 -36.234 1.00 68.06 98 ILE A C 1
ATOM 802 O O . ILE A 1 98 ? 16.527 -9.571 -36.216 1.00 68.06 98 ILE A O 1
ATOM 806 N N . LEU A 1 99 ? 18.769 -9.409 -36.299 1.00 71.06 99 LEU A N 1
ATOM 807 C CA . LEU A 1 99 ? 18.843 -7.954 -36.415 1.00 71.06 99 LEU A CA 1
ATOM 808 C C . LEU A 1 99 ? 19.509 -7.552 -37.736 1.00 71.06 99 LEU A C 1
ATOM 810 O O . LEU A 1 99 ? 20.310 -8.326 -38.263 1.00 71.06 99 LEU A O 1
ATOM 814 N N . PRO A 1 100 ? 19.168 -6.375 -38.290 1.00 74.62 100 PRO A N 1
ATOM 815 C CA . PRO A 1 100 ? 19.856 -5.856 -39.462 1.00 74.62 100 PRO A CA 1
ATOM 816 C C . PRO A 1 100 ? 21.319 -5.521 -39.127 1.00 74.62 100 PRO A C 1
ATOM 818 O O . PRO A 1 100 ? 21.613 -5.245 -37.958 1.00 74.62 100 PRO A O 1
ATOM 821 N N . PRO A 1 101 ? 22.213 -5.515 -40.132 1.00 76.12 101 PRO A N 1
ATOM 822 C CA . PRO A 1 101 ? 23.598 -5.125 -39.940 1.00 76.12 101 PRO A CA 1
ATOM 823 C C . PRO A 1 101 ? 23.744 -3.743 -39.316 1.00 76.12 101 PRO A C 1
ATOM 825 O O . PRO A 1 101 ? 23.044 -2.819 -39.722 1.00 76.12 101 PRO A O 1
ATOM 828 N N . LEU A 1 102 ? 24.677 -3.584 -38.373 1.00 68.75 102 LEU A N 1
ATOM 829 C CA . LEU A 1 102 ? 25.046 -2.257 -37.854 1.00 68.75 102 LEU A CA 1
ATOM 830 C C . LEU A 1 102 ? 25.771 -1.395 -38.897 1.00 68.75 102 LEU A C 1
ATOM 832 O O . LEU A 1 102 ? 25.951 -0.197 -38.687 1.00 68.75 102 LEU A O 1
ATOM 836 N N . GLU A 1 103 ? 26.185 -1.996 -40.013 1.00 62.22 103 GLU A N 1
ATOM 837 C CA . GLU A 1 103 ? 26.861 -1.340 -41.130 1.00 62.22 103 GLU A CA 1
ATOM 838 C C . GLU A 1 103 ? 25.878 -0.604 -42.057 1.00 62.22 103 GLU A C 1
ATOM 840 O O . GLU A 1 103 ? 25.795 -0.898 -43.245 1.00 62.22 103 GLU A O 1
ATOM 845 N N . ASP A 1 104 ? 25.163 0.393 -41.532 1.00 55.16 104 ASP A N 1
ATOM 846 C CA . ASP A 1 104 ? 24.754 1.532 -42.360 1.00 55.16 104 ASP A CA 1
ATOM 847 C C . ASP A 1 104 ? 25.861 2.595 -42.277 1.00 55.16 104 ASP A C 1
ATOM 849 O O . ASP A 1 104 ? 26.358 2.932 -41.199 1.00 55.16 104 ASP A O 1
ATOM 853 N N . SER A 1 105 ? 26.286 3.111 -43.433 1.00 48.59 105 SER A N 1
ATOM 854 C CA . SER A 1 105 ? 27.471 3.969 -43.617 1.00 48.59 105 SER A CA 1
ATOM 855 C C . SER A 1 105 ? 27.462 5.304 -42.855 1.00 48.59 105 SER A C 1
ATOM 857 O O . SER A 1 105 ? 28.433 6.053 -42.936 1.00 48.59 105 SER A O 1
ATOM 859 N N . ASP A 1 106 ? 26.379 5.633 -42.153 1.00 62.31 106 ASP A N 1
ATOM 860 C CA . ASP A 1 106 ? 26.187 6.896 -41.440 1.00 62.31 106 ASP A CA 1
ATOM 861 C C . ASP A 1 106 ? 26.229 6.771 -39.905 1.00 62.31 106 ASP A C 1
ATOM 863 O O . ASP A 1 106 ? 26.144 7.785 -39.213 1.00 62.31 106 ASP A O 1
ATOM 867 N N . GLY A 1 107 ? 26.367 5.555 -39.354 1.00 62.50 107 GLY A N 1
ATOM 868 C CA . GLY A 1 107 ? 26.433 5.327 -37.903 1.00 62.50 107 GLY A CA 1
ATOM 869 C C . GLY A 1 107 ? 25.136 5.651 -37.146 1.00 62.50 107 GLY A C 1
ATOM 870 O O . GLY A 1 107 ? 25.122 5.647 -35.912 1.00 62.50 107 GLY A O 1
ATOM 871 N N . SER A 1 108 ? 24.034 5.910 -37.856 1.00 69.19 108 SER A N 1
ATOM 872 C CA . SER A 1 108 ? 22.771 6.377 -37.274 1.00 69.19 108 SER A CA 1
ATOM 873 C C . SER A 1 108 ? 22.129 5.356 -36.327 1.00 69.19 108 SER A C 1
ATOM 875 O O . SER A 1 108 ? 21.654 5.724 -35.253 1.00 69.19 108 SER A O 1
ATOM 877 N N . GLN A 1 109 ? 22.178 4.064 -36.664 1.00 70.50 109 GLN A N 1
ATOM 878 C CA . GLN A 1 109 ? 21.614 2.995 -35.829 1.00 70.50 109 GLN A CA 1
ATOM 879 C C . GLN A 1 109 ? 22.379 2.808 -34.508 1.00 70.50 109 GLN A C 1
ATOM 881 O O . GLN A 1 109 ? 21.771 2.595 -33.458 1.00 70.50 109 GLN A O 1
ATOM 886 N N . LEU A 1 110 ? 23.711 2.918 -34.545 1.00 68.69 110 LEU A N 1
ATOM 887 C CA . LEU A 1 110 ? 24.571 2.855 -33.357 1.00 68.69 110 LEU A CA 1
ATOM 888 C C . LEU A 1 110 ? 24.351 4.061 -32.444 1.00 68.69 110 LEU A C 1
ATOM 890 O O . LEU A 1 110 ? 24.261 3.909 -31.224 1.00 68.69 110 LEU A O 1
ATOM 894 N N . PHE A 1 111 ? 24.223 5.246 -33.040 1.00 69.81 111 PHE A N 1
ATOM 895 C CA . PHE A 1 111 ? 23.891 6.464 -32.315 1.00 69.81 111 PHE A CA 1
ATOM 896 C C . PHE A 1 111 ? 22.530 6.341 -31.617 1.00 69.81 111 PHE A C 1
ATOM 898 O O . PHE A 1 111 ? 22.435 6.588 -30.414 1.00 69.81 111 PHE A O 1
ATOM 905 N N . ASP A 1 112 ? 21.500 5.877 -32.328 1.00 71.94 112 ASP A N 1
ATOM 906 C CA . ASP A 1 112 ? 20.169 5.644 -31.760 1.00 71.94 112 ASP A CA 1
ATOM 907 C C . ASP A 1 112 ? 20.212 4.639 -30.595 1.00 71.94 112 ASP A C 1
ATOM 909 O O . ASP A 1 112 ? 19.601 4.884 -29.550 1.00 71.94 112 ASP A O 1
ATOM 913 N N . LEU A 1 113 ? 20.971 3.544 -30.743 1.00 71.56 113 LEU A N 1
ATOM 914 C CA . LEU A 1 113 ? 21.149 2.516 -29.711 1.00 71.56 113 LEU A CA 1
ATOM 915 C C . LEU A 1 113 ? 21.781 3.089 -28.436 1.00 71.56 113 LEU A C 1
ATOM 917 O O . LEU A 1 113 ? 21.336 2.799 -27.320 1.00 71.56 113 LEU A O 1
ATOM 921 N N . ALA A 1 114 ? 22.811 3.917 -28.591 1.00 70.62 114 ALA A N 1
ATOM 922 C CA . ALA A 1 114 ? 23.519 4.497 -27.463 1.00 70.62 114 ALA A CA 1
ATOM 923 C C . ALA A 1 114 ? 22.734 5.616 -26.777 1.00 70.62 114 ALA A C 1
ATOM 925 O O . ALA A 1 114 ? 22.720 5.686 -25.548 1.00 70.62 114 ALA A O 1
ATOM 926 N N . VAL A 1 115 ? 22.011 6.437 -27.542 1.00 71.31 115 VAL A N 1
ATOM 927 C CA . VAL A 1 115 ? 21.089 7.440 -26.996 1.00 71.31 115 VAL A CA 1
ATOM 928 C C . VAL A 1 115 ? 19.968 6.771 -26.200 1.00 71.31 115 VAL A C 1
ATOM 930 O O . VAL A 1 115 ? 19.642 7.214 -25.093 1.00 71.31 115 VAL A O 1
ATOM 933 N N . GLY A 1 116 ? 19.390 5.682 -26.713 1.00 73.19 116 GLY A N 1
ATOM 934 C CA . GLY A 1 116 ? 18.388 4.921 -25.972 1.00 73.19 116 GLY A CA 1
ATOM 935 C C . GLY A 1 116 ? 18.961 4.298 -24.698 1.00 73.19 116 GLY A C 1
ATOM 936 O O . GLY A 1 116 ? 18.342 4.393 -23.639 1.00 73.19 116 GLY A O 1
ATOM 937 N N . HIS A 1 117 ? 20.174 3.741 -24.758 1.00 76.94 117 HIS A N 1
ATOM 938 C CA . HIS A 1 117 ? 20.857 3.211 -23.575 1.00 76.94 117 HIS A CA 1
ATOM 939 C C . HIS A 1 117 ? 21.156 4.281 -22.522 1.00 76.94 117 HIS A C 1
ATOM 941 O O . HIS A 1 117 ? 20.882 4.059 -21.347 1.00 76.94 117 HIS A O 1
ATOM 947 N N . ALA A 1 118 ? 21.642 5.454 -22.928 1.00 74.31 118 ALA A N 1
ATOM 948 C CA . ALA A 1 118 ? 21.872 6.587 -22.033 1.00 74.31 118 ALA A CA 1
ATOM 949 C C . ALA A 1 118 ? 20.587 7.089 -21.378 1.00 74.31 118 ALA A C 1
ATOM 951 O O . ALA A 1 118 ? 20.571 7.374 -20.179 1.00 74.31 118 ALA A O 1
ATOM 952 N N . THR A 1 119 ? 19.492 7.118 -22.135 1.00 74.38 119 THR A N 1
ATOM 953 C CA . THR A 1 119 ? 18.168 7.451 -21.604 1.00 74.38 119 THR A CA 1
ATOM 954 C C . THR A 1 119 ? 17.740 6.444 -20.533 1.00 74.38 119 THR A C 1
ATOM 956 O O . THR A 1 119 ? 17.314 6.837 -19.446 1.00 74.38 119 THR A O 1
ATOM 959 N N . ASP A 1 120 ? 17.909 5.145 -20.787 1.00 74.88 120 ASP A N 1
ATOM 960 C CA . ASP A 1 120 ? 17.580 4.105 -19.809 1.00 74.88 120 ASP A CA 1
ATOM 961 C C . ASP A 1 120 ? 18.495 4.155 -18.579 1.00 74.88 120 ASP A C 1
ATOM 963 O O . ASP A 1 120 ? 18.014 4.019 -17.456 1.00 74.88 120 ASP A O 1
ATOM 967 N N . PHE A 1 121 ? 19.796 4.389 -18.769 1.00 80.62 121 PHE A N 1
ATOM 968 C CA . PHE A 1 121 ? 20.779 4.521 -17.692 1.00 80.62 121 PHE A CA 1
ATOM 969 C C . PHE A 1 121 ? 20.427 5.683 -16.756 1.00 80.62 121 PHE A C 1
ATOM 971 O O . PHE A 1 121 ? 20.380 5.507 -15.537 1.00 80.62 121 PHE A O 1
ATOM 978 N N . LEU A 1 122 ? 20.076 6.843 -17.321 1.00 77.69 122 LEU A N 1
ATOM 979 C CA . LEU A 1 122 ? 19.577 7.990 -16.561 1.00 77.69 122 LEU A CA 1
ATOM 980 C C . LEU A 1 122 ? 18.289 7.671 -15.805 1.00 77.69 122 LEU A C 1
ATOM 982 O O . LEU A 1 122 ? 18.144 8.042 -14.640 1.00 77.69 122 LEU A O 1
ATOM 986 N N . HIS A 1 123 ? 17.336 6.998 -16.451 1.00 77.56 123 HIS A N 1
ATOM 987 C CA . HIS A 1 123 ? 16.101 6.606 -15.783 1.00 77.56 123 HIS A CA 1
ATOM 988 C C . HIS A 1 123 ? 16.373 5.654 -14.617 1.00 77.56 123 HIS A C 1
ATOM 990 O O . HIS A 1 123 ? 15.807 5.855 -13.545 1.00 77.56 123 HIS A O 1
ATOM 996 N N . THR A 1 124 ? 17.269 4.680 -14.781 1.00 79.31 124 THR A N 1
ATOM 997 C CA . THR A 1 124 ? 17.690 3.784 -13.697 1.00 79.31 124 THR A CA 1
ATOM 998 C C . THR A 1 124 ? 18.328 4.556 -12.542 1.00 79.31 124 THR A C 1
ATOM 1000 O O . THR A 1 124 ? 17.982 4.294 -11.392 1.00 79.31 124 THR A O 1
ATOM 1003 N N . LEU A 1 125 ? 19.202 5.532 -12.818 1.00 81.06 125 LEU A N 1
ATOM 1004 C CA . LEU A 1 125 ? 19.791 6.398 -11.787 1.00 81.06 125 LEU A CA 1
ATOM 1005 C C . LEU A 1 125 ? 18.726 7.193 -11.023 1.00 81.06 125 LEU A C 1
ATOM 1007 O O . LEU A 1 125 ? 18.728 7.203 -9.792 1.00 81.06 125 LEU A O 1
ATOM 1011 N N . ARG A 1 126 ? 17.787 7.821 -11.739 1.00 80.88 126 ARG A N 1
ATOM 1012 C CA . ARG A 1 126 ? 16.697 8.599 -11.127 1.00 80.88 126 ARG A CA 1
ATOM 1013 C C . ARG A 1 126 ? 15.796 7.729 -10.254 1.00 80.88 126 ARG A C 1
ATOM 1015 O O . ARG A 1 126 ? 15.418 8.160 -9.170 1.00 80.88 126 ARG A O 1
ATOM 1022 N N . GLU A 1 127 ? 15.478 6.510 -10.687 1.00 75.38 127 GLU A N 1
ATOM 1023 C CA . GLU A 1 127 ? 14.690 5.578 -9.871 1.00 75.38 127 GLU A CA 1
ATOM 1024 C C . GLU A 1 127 ? 15.470 5.068 -8.657 1.00 75.38 127 GLU A C 1
ATOM 1026 O O . GLU A 1 127 ? 14.921 4.990 -7.558 1.00 75.38 127 GLU A O 1
ATOM 1031 N N . ALA A 1 128 ? 16.765 4.778 -8.811 1.00 79.56 128 ALA A N 1
ATOM 1032 C CA . ALA A 1 128 ? 17.609 4.392 -7.686 1.00 79.56 128 ALA A CA 1
ATOM 1033 C C . ALA A 1 128 ? 17.671 5.496 -6.620 1.00 79.56 128 ALA A C 1
ATOM 1035 O O . ALA A 1 128 ? 17.536 5.204 -5.431 1.00 79.56 128 ALA A O 1
ATOM 1036 N N . GLN A 1 129 ? 17.784 6.757 -7.047 1.00 79.75 129 GLN A N 1
ATOM 1037 C CA . GLN A 1 129 ? 17.718 7.917 -6.163 1.00 79.75 129 GLN A CA 1
ATOM 1038 C C . GLN A 1 129 ? 16.337 8.054 -5.511 1.00 79.75 129 GLN A C 1
ATOM 1040 O O . GLN A 1 129 ? 16.247 8.191 -4.292 1.00 79.75 129 GLN A O 1
ATOM 1045 N N . ARG A 1 130 ? 15.255 7.972 -6.297 1.00 77.75 130 ARG A N 1
ATOM 1046 C CA . ARG A 1 130 ? 13.872 8.062 -5.800 1.00 77.75 130 ARG A CA 1
ATOM 1047 C C . ARG A 1 130 ? 13.581 7.033 -4.708 1.00 77.75 130 ARG A C 1
ATOM 1049 O O . ARG A 1 130 ? 12.837 7.323 -3.776 1.00 77.75 130 ARG A O 1
ATOM 1056 N N . HIS A 1 131 ? 14.160 5.842 -4.821 1.00 74.31 131 HIS A N 1
ATOM 1057 C CA . HIS A 1 131 ? 13.973 4.755 -3.865 1.00 74.31 131 HIS A CA 1
ATOM 1058 C C . HIS A 1 131 ? 15.071 4.650 -2.795 1.00 74.31 131 HIS A C 1
ATOM 1060 O O . HIS A 1 131 ? 15.032 3.714 -1.995 1.00 74.31 131 HIS A O 1
ATOM 1066 N N . GLY A 1 132 ? 16.039 5.574 -2.766 1.00 79.62 132 GLY A N 1
ATOM 1067 C CA . GLY A 1 132 ? 17.120 5.585 -1.776 1.00 79.62 132 GLY A CA 1
ATOM 1068 C C . GLY A 1 132 ? 17.971 4.312 -1.793 1.00 79.62 132 GLY A C 1
ATOM 1069 O O . GLY A 1 132 ? 18.305 3.768 -0.740 1.00 79.62 132 GLY A O 1
ATOM 1070 N N . TYR A 1 133 ? 18.262 3.767 -2.976 1.00 80.56 133 TYR A N 1
ATOM 1071 C CA . TYR A 1 133 ? 19.055 2.545 -3.087 1.00 80.56 133 TYR A CA 1
ATOM 1072 C C . TYR A 1 133 ? 20.536 2.796 -2.767 1.00 80.56 133 TYR A C 1
ATOM 1074 O O . TYR A 1 133 ? 21.103 3.776 -3.245 1.00 80.56 133 TYR A O 1
ATOM 1082 N N . PRO A 1 134 ? 21.193 1.897 -2.003 1.00 80.06 134 PRO A N 1
ATOM 1083 C CA . PRO A 1 134 ? 22.610 2.046 -1.687 1.00 80.06 134 PRO A CA 1
ATOM 1084 C C . PRO A 1 134 ? 23.483 1.864 -2.943 1.00 80.06 134 PRO A C 1
ATOM 1086 O O . PRO A 1 134 ? 23.065 1.151 -3.865 1.00 80.06 134 PRO A O 1
ATOM 1089 N N . PRO A 1 135 ? 24.730 2.378 -2.959 1.00 79.56 135 PRO A N 1
ATOM 1090 C CA . PRO A 1 135 ? 25.612 2.357 -4.135 1.00 79.56 135 PRO A CA 1
ATOM 1091 C C . PRO A 1 135 ? 25.769 0.976 -4.772 1.00 79.56 135 PRO A C 1
ATOM 1093 O O . PRO A 1 135 ? 25.622 0.808 -5.980 1.00 79.56 135 PRO A O 1
ATOM 1096 N N . SER A 1 136 ? 25.961 -0.057 -3.945 1.00 78.69 136 SER A N 1
ATOM 1097 C CA . SER A 1 136 ? 26.111 -1.445 -4.403 1.00 78.69 136 SER A CA 1
ATOM 1098 C C . SER A 1 136 ? 24.872 -1.996 -5.124 1.00 78.69 136 SER A C 1
ATOM 1100 O O . SER A 1 136 ? 24.986 -2.892 -5.970 1.00 78.69 136 SER A O 1
ATOM 1102 N N . LYS A 1 137 ? 23.683 -1.478 -4.795 1.00 79.75 137 LYS A N 1
ATOM 1103 C CA . LYS A 1 137 ? 22.418 -1.814 -5.451 1.00 79.75 137 LYS A CA 1
ATOM 1104 C C . LYS A 1 137 ? 22.223 -0.988 -6.716 1.00 79.75 137 LYS A C 1
ATOM 1106 O O . LYS A 1 137 ? 21.872 -1.548 -7.751 1.00 79.75 137 LYS A O 1
ATOM 1111 N N . THR A 1 138 ? 22.534 0.300 -6.671 1.00 81.06 138 THR A N 1
ATOM 1112 C CA . THR A 1 138 ? 22.510 1.180 -7.846 1.00 81.06 138 THR A CA 1
ATOM 1113 C C . THR A 1 138 ? 23.445 0.664 -8.942 1.00 81.06 138 THR A C 1
ATOM 1115 O O . THR A 1 138 ? 23.002 0.438 -10.063 1.00 81.06 138 THR A O 1
ATOM 1118 N N . GLN A 1 139 ? 24.691 0.326 -8.608 1.00 78.56 139 GLN A N 1
ATOM 1119 C CA . GLN A 1 139 ? 25.686 -0.225 -9.535 1.00 78.56 139 GLN A CA 1
ATOM 1120 C C . GLN A 1 139 ? 25.192 -1.479 -10.276 1.00 78.56 139 GLN A C 1
ATOM 1122 O O . GLN A 1 139 ? 25.324 -1.625 -11.494 1.00 78.56 139 GLN A O 1
ATOM 1127 N N . LYS A 1 140 ? 24.582 -2.408 -9.542 1.00 75.25 140 LYS A N 1
ATOM 1128 C CA . LYS A 1 140 ? 24.071 -3.656 -10.118 1.00 75.25 140 LYS A CA 1
ATOM 1129 C C . LYS A 1 140 ? 22.766 -3.467 -10.910 1.00 75.25 140 LYS A C 1
ATOM 1131 O O . LYS A 1 140 ? 22.530 -4.203 -11.868 1.00 75.25 140 LYS A O 1
ATOM 1136 N N . LEU A 1 141 ? 21.934 -2.483 -10.559 1.00 75.12 141 LEU A N 1
ATOM 1137 C CA . LEU A 1 141 ? 20.804 -2.070 -11.399 1.00 75.12 141 LEU A CA 1
ATOM 1138 C C . LEU A 1 141 ? 21.305 -1.464 -12.712 1.00 75.12 141 LEU A C 1
ATOM 1140 O O . LEU A 1 141 ? 20.829 -1.857 -13.773 1.00 75.12 141 LEU A O 1
ATOM 1144 N N . LEU A 1 142 ? 22.323 -0.601 -12.652 1.00 75.06 142 LEU A N 1
ATOM 1145 C CA . LEU A 1 142 ? 22.909 0.047 -13.825 1.00 75.06 142 LEU A CA 1
ATOM 1146 C C . LEU A 1 142 ? 23.506 -0.961 -14.807 1.00 75.06 142 LEU A C 1
ATOM 1148 O O . LEU A 1 142 ? 23.163 -0.937 -15.990 1.00 75.06 142 LEU A O 1
ATOM 1152 N N . THR A 1 143 ? 24.267 -1.936 -14.309 1.00 69.94 143 THR A N 1
ATOM 1153 C CA . THR A 1 143 ? 24.766 -3.064 -15.122 1.00 69.94 143 THR A CA 1
ATOM 1154 C C . THR A 1 143 ? 23.653 -3.968 -15.660 1.00 69.94 143 THR A C 1
ATOM 1156 O O . THR A 1 143 ? 23.879 -4.716 -16.605 1.00 69.94 143 THR A O 1
ATOM 1159 N N . SER A 1 144 ? 22.436 -3.896 -15.114 1.00 67.56 144 SER A N 1
ATOM 1160 C CA . SER A 1 144 ? 21.266 -4.646 -15.592 1.00 67.56 144 SER A CA 1
ATOM 1161 C C . SER A 1 144 ? 20.370 -3.840 -16.543 1.00 67.56 144 SER A C 1
ATOM 1163 O O . SER A 1 144 ? 19.471 -4.419 -17.155 1.00 67.56 144 SER A O 1
ATOM 1165 N N . THR A 1 145 ? 20.624 -2.539 -16.724 1.00 66.31 145 THR A N 1
ATOM 1166 C CA . THR A 1 145 ? 19.782 -1.611 -17.507 1.00 66.31 145 THR A CA 1
ATOM 1167 C C . THR A 1 145 ? 19.651 -2.003 -18.980 1.00 66.31 145 THR A C 1
ATOM 1169 O O . THR A 1 145 ? 18.608 -1.799 -19.600 1.00 66.31 145 THR A O 1
ATOM 1172 N N . PHE A 1 146 ? 20.677 -2.640 -19.556 1.00 59.94 146 PHE A N 1
ATOM 1173 C CA . PHE A 1 146 ? 20.585 -3.157 -20.925 1.00 59.94 146 PHE A CA 1
ATOM 1174 C C . PHE A 1 146 ? 19.638 -4.363 -21.037 1.00 59.94 146 PHE A C 1
ATOM 1176 O O . PHE A 1 146 ? 19.075 -4.607 -22.103 1.00 59.94 146 PHE A O 1
ATOM 1183 N N . ARG A 1 147 ? 19.446 -5.115 -19.942 1.00 59.84 147 ARG A N 1
ATOM 1184 C CA . ARG A 1 147 ? 18.568 -6.295 -19.879 1.00 59.84 147 ARG A CA 1
ATOM 1185 C C . ARG A 1 147 ? 17.138 -5.933 -19.518 1.00 59.84 147 ARG A C 1
ATOM 1187 O O . ARG A 1 147 ? 16.223 -6.638 -19.928 1.00 59.84 147 ARG A O 1
ATOM 1194 N N . GLN A 1 148 ? 16.943 -4.896 -18.708 1.00 61.03 148 GLN A N 1
ATOM 1195 C CA . GLN A 1 148 ? 15.645 -4.570 -18.134 1.00 61.03 148 GLN A CA 1
ATOM 1196 C C . GLN A 1 148 ? 15.404 -3.065 -18.194 1.00 61.03 148 GLN A C 1
ATOM 1198 O O . GLN A 1 148 ? 16.046 -2.285 -17.501 1.00 61.03 148 GLN A O 1
ATOM 1203 N N . LEU A 1 149 ? 14.465 -2.670 -19.052 1.00 62.34 149 LEU A N 1
ATOM 1204 C CA . LEU A 1 149 ? 14.087 -1.275 -19.238 1.00 62.34 149 LEU A CA 1
ATOM 1205 C C . LEU A 1 149 ? 13.320 -0.769 -18.007 1.00 62.34 149 LEU A C 1
ATOM 1207 O O . LEU A 1 149 ? 12.327 -1.407 -17.642 1.00 62.34 149 LEU A O 1
ATOM 1211 N N . PRO A 1 150 ? 13.660 0.398 -17.433 1.00 62.41 150 PRO A N 1
ATOM 1212 C CA . PRO A 1 150 ? 12.862 1.042 -16.384 1.00 62.41 150 PRO A CA 1
ATOM 1213 C C . PRO A 1 150 ? 11.380 1.174 -16.764 1.00 62.41 150 PRO A C 1
ATOM 1215 O O . PRO A 1 150 ? 10.495 0.946 -15.943 1.00 62.41 150 PRO A O 1
ATOM 1218 N N . TYR A 1 151 ? 11.091 1.431 -18.045 1.00 64.94 151 TYR A N 1
ATOM 1219 C CA . TYR A 1 151 ? 9.726 1.422 -18.575 1.00 64.94 151 TYR A CA 1
ATOM 1220 C C . TYR A 1 151 ? 9.049 0.048 -18.472 1.00 64.94 151 TYR A C 1
ATOM 1222 O O . TYR A 1 151 ? 7.882 -0.040 -18.095 1.00 64.94 151 TYR A O 1
ATOM 1230 N N . THR A 1 152 ? 9.769 -1.040 -18.766 1.00 66.06 152 THR A N 1
ATOM 1231 C CA . THR A 1 152 ? 9.254 -2.404 -18.584 1.00 66.06 152 THR A CA 1
ATOM 1232 C C . THR A 1 152 ? 8.958 -2.671 -17.114 1.00 66.06 152 THR A C 1
ATOM 1234 O O . THR A 1 152 ? 7.932 -3.274 -16.823 1.00 66.06 152 THR A O 1
ATOM 1237 N N . LEU A 1 153 ? 9.785 -2.178 -16.192 1.00 68.25 153 LEU A N 1
ATOM 1238 C CA . LEU A 1 153 ? 9.560 -2.339 -14.754 1.00 68.25 153 LEU A CA 1
ATOM 1239 C C . LEU A 1 153 ? 8.314 -1.597 -14.280 1.00 68.25 153 LEU A C 1
ATOM 1241 O O . LEU A 1 153 ? 7.473 -2.210 -13.628 1.00 68.25 153 LEU A O 1
ATOM 1245 N N . ARG A 1 154 ? 8.119 -0.339 -14.696 1.00 68.31 154 ARG A N 1
ATOM 1246 C CA . ARG A 1 154 ? 6.870 0.393 -14.417 1.00 68.31 154 ARG A CA 1
ATOM 1247 C C . ARG A 1 154 ? 5.659 -0.265 -15.065 1.00 68.31 154 ARG A C 1
ATOM 1249 O O . ARG A 1 154 ? 4.609 -0.381 -14.447 1.00 68.31 154 ARG A O 1
ATOM 1256 N N . ARG A 1 155 ? 5.790 -0.749 -16.304 1.00 71.88 155 ARG A N 1
ATOM 1257 C CA . ARG A 1 155 ? 4.709 -1.471 -16.988 1.00 71.88 155 ARG A CA 1
ATOM 1258 C C . ARG A 1 155 ? 4.343 -2.758 -16.252 1.00 71.88 155 ARG A C 1
ATOM 1260 O O . ARG A 1 155 ? 3.165 -3.077 -16.175 1.00 71.88 155 ARG A O 1
ATOM 1267 N N . LEU A 1 156 ? 5.323 -3.488 -15.721 1.00 68.25 156 LEU A N 1
ATOM 1268 C CA . LEU A 1 156 ? 5.085 -4.679 -14.906 1.00 68.25 156 LEU A CA 1
ATOM 1269 C C . LEU A 1 156 ? 4.460 -4.308 -13.556 1.00 68.25 156 LEU A C 1
ATOM 1271 O O . LEU A 1 156 ? 3.482 -4.938 -13.173 1.00 68.25 156 LEU A O 1
ATOM 1275 N N . ALA A 1 157 ? 4.947 -3.261 -12.888 1.00 70.56 157 ALA A N 1
ATOM 1276 C CA . ALA A 1 157 ? 4.352 -2.742 -11.656 1.00 70.56 157 ALA A CA 1
ATOM 1277 C C . ALA A 1 157 ? 2.877 -2.379 -11.853 1.00 70.56 157 ALA A C 1
ATOM 1279 O O . ALA A 1 157 ? 2.031 -2.852 -11.103 1.00 70.56 157 ALA A O 1
ATOM 1280 N N . ASN A 1 158 ? 2.558 -1.665 -12.934 1.00 71.00 158 ASN A N 1
ATOM 1281 C CA . ASN A 1 158 ? 1.184 -1.321 -13.292 1.00 71.00 158 ASN A CA 1
ATOM 1282 C C . ASN A 1 158 ? 0.350 -2.547 -13.692 1.00 71.00 158 ASN A C 1
ATOM 1284 O O . ASN A 1 158 ? -0.813 -2.637 -13.323 1.00 71.00 158 ASN A O 1
ATOM 1288 N N . LYS A 1 159 ? 0.921 -3.497 -14.451 1.00 74.31 159 LYS A N 1
ATOM 1289 C CA . LYS A 1 159 ? 0.213 -4.712 -14.892 1.00 74.31 159 LYS A CA 1
ATOM 1290 C C . LYS A 1 159 ? -0.219 -5.579 -13.708 1.00 74.31 159 LYS A C 1
ATOM 1292 O O . LYS A 1 159 ? -1.286 -6.178 -13.767 1.00 74.31 159 LYS A O 1
ATOM 1297 N N . TYR A 1 160 ? 0.626 -5.685 -12.687 1.00 70.25 160 TYR A N 1
ATOM 1298 C CA . TYR A 1 160 ? 0.400 -6.567 -11.542 1.00 70.25 160 TYR A CA 1
ATOM 1299 C C . TYR A 1 160 ? -0.029 -5.825 -10.267 1.00 70.25 160 TYR A C 1
ATOM 1301 O O . TYR A 1 160 ? -0.130 -6.459 -9.223 1.00 70.25 160 TYR A O 1
ATOM 1309 N N . ASP A 1 161 ? -0.276 -4.515 -10.363 1.00 72.31 161 ASP A N 1
ATOM 1310 C CA . ASP A 1 161 ? -0.670 -3.630 -9.260 1.00 72.31 161 ASP A CA 1
ATOM 1311 C C . ASP A 1 161 ? 0.250 -3.737 -8.028 1.00 72.31 161 ASP A C 1
ATOM 1313 O O . ASP A 1 161 ? -0.177 -3.954 -6.893 1.00 72.31 161 ASP A O 1
ATOM 1317 N N . PHE A 1 162 ? 1.562 -3.629 -8.264 1.00 72.44 162 PHE A N 1
ATOM 1318 C CA . PHE A 1 162 ? 2.571 -3.669 -7.204 1.00 72.44 162 PHE A CA 1
ATOM 1319 C C . PHE A 1 162 ? 3.337 -2.362 -7.058 1.00 72.44 162 PHE A C 1
ATOM 1321 O O . PHE A 1 162 ? 3.563 -1.666 -8.049 1.00 72.44 162 PHE A O 1
ATOM 1328 N N . PRO A 1 163 ? 3.847 -2.067 -5.842 1.00 70.12 163 PRO A N 1
ATOM 1329 C CA . PRO A 1 163 ? 4.836 -1.018 -5.667 1.00 70.12 163 PRO A CA 1
ATOM 1330 C C . PRO A 1 163 ? 6.016 -1.256 -6.609 1.00 70.12 163 PRO A C 1
ATOM 1332 O O . PRO A 1 163 ? 6.561 -2.363 -6.654 1.00 70.12 163 PRO A O 1
ATOM 1335 N N . GLU A 1 164 ? 6.440 -0.215 -7.329 1.00 70.12 164 GLU A N 1
ATOM 1336 C CA . GLU A 1 164 ? 7.579 -0.299 -8.250 1.00 70.12 164 GLU A CA 1
ATOM 1337 C C . GLU A 1 164 ? 8.793 -0.905 -7.536 1.00 70.12 164 GLU A C 1
ATOM 1339 O O . GLU A 1 164 ? 9.380 -1.865 -8.030 1.00 70.12 164 GLU A O 1
ATOM 1344 N N . SER A 1 165 ? 9.082 -0.456 -6.310 1.00 70.69 165 SER A N 1
ATOM 1345 C CA . SER A 1 165 ? 10.183 -0.959 -5.482 1.00 70.69 165 SER A CA 1
ATOM 1346 C C . SER A 1 165 ? 10.197 -2.484 -5.310 1.00 70.69 165 SER A C 1
ATOM 1348 O O . SER A 1 165 ? 11.274 -3.079 -5.300 1.00 70.69 165 SER A O 1
ATOM 1350 N N . PHE A 1 166 ? 9.029 -3.128 -5.227 1.00 73.81 166 PHE A N 1
ATOM 1351 C CA . PHE A 1 166 ? 8.919 -4.583 -5.138 1.00 73.81 166 PHE A CA 1
ATOM 1352 C C . PHE A 1 166 ? 9.292 -5.255 -6.462 1.00 73.81 166 PHE A C 1
ATOM 1354 O O . PHE A 1 166 ? 10.060 -6.216 -6.471 1.00 73.81 166 PHE A O 1
ATOM 1361 N N . ILE A 1 167 ? 8.802 -4.727 -7.588 1.00 74.69 167 ILE A N 1
ATOM 1362 C CA . ILE A 1 167 ? 9.173 -5.221 -8.919 1.00 74.69 167 ILE A CA 1
ATOM 1363 C C . ILE A 1 167 ? 10.673 -5.048 -9.148 1.00 74.69 167 ILE A C 1
ATOM 1365 O O . ILE A 1 167 ? 11.320 -6.000 -9.572 1.00 74.69 167 ILE A O 1
ATOM 1369 N N . PHE A 1 168 ? 11.240 -3.890 -8.802 1.00 72.31 168 PHE A N 1
ATOM 1370 C CA . PHE A 1 168 ? 12.681 -3.633 -8.876 1.00 72.31 168 PHE A CA 1
ATOM 1371 C C . PHE A 1 168 ? 13.495 -4.628 -8.032 1.00 72.31 168 PHE A C 1
ATOM 1373 O O . PHE A 1 168 ? 14.519 -5.134 -8.495 1.00 72.31 168 PHE A O 1
ATOM 1380 N N . ASP A 1 169 ? 13.035 -4.965 -6.827 1.00 72.62 169 ASP A N 1
ATOM 1381 C CA . ASP A 1 169 ? 13.665 -5.977 -5.972 1.00 72.62 169 ASP A CA 1
ATOM 1382 C C . ASP A 1 169 ? 13.590 -7.390 -6.575 1.00 72.62 169 ASP A C 1
ATOM 1384 O O . ASP A 1 169 ? 14.559 -8.156 -6.542 1.00 72.62 169 ASP A O 1
ATOM 1388 N N . LEU A 1 170 ? 12.452 -7.746 -7.157 1.00 71.19 170 LEU A N 1
ATOM 1389 C CA . LEU A 1 170 ? 12.223 -9.071 -7.726 1.00 71.19 170 LEU A CA 1
ATOM 1390 C C . LEU A 1 170 ? 13.048 -9.273 -9.006 1.00 71.19 170 LEU A C 1
ATOM 1392 O O . LEU A 1 170 ? 13.709 -10.299 -9.192 1.00 71.19 170 LEU A O 1
ATOM 1396 N N . VAL A 1 171 ? 13.116 -8.220 -9.813 1.00 68.44 171 VAL A N 1
ATOM 1397 C CA . VAL A 1 171 ? 14.002 -8.057 -10.967 1.00 68.44 171 VAL A CA 1
ATOM 1398 C C . VAL A 1 171 ? 15.461 -8.207 -10.575 1.00 68.44 171 VAL A C 1
ATOM 1400 O O . VAL A 1 171 ? 16.186 -8.976 -11.205 1.00 68.44 171 VAL A O 1
ATOM 1403 N N . TRP A 1 172 ? 15.871 -7.528 -9.504 1.00 68.12 172 TRP A N 1
ATOM 1404 C CA . TRP A 1 172 ? 17.221 -7.589 -8.959 1.00 68.12 172 TRP A CA 1
ATOM 1405 C C . TRP A 1 172 ? 17.669 -9.023 -8.645 1.00 68.12 172 TRP A C 1
ATOM 1407 O O . TRP A 1 172 ? 18.819 -9.388 -8.901 1.00 68.12 172 TRP A O 1
ATOM 1417 N N . ARG A 1 173 ? 16.772 -9.859 -8.107 1.00 65.25 173 ARG A N 1
ATOM 1418 C CA . ARG A 1 173 ? 17.074 -11.269 -7.802 1.00 65.25 173 ARG A CA 1
ATOM 1419 C C . ARG A 1 173 ? 16.989 -12.171 -9.032 1.00 65.25 173 ARG A C 1
ATOM 1421 O O . ARG A 1 173 ? 17.720 -13.162 -9.122 1.00 65.25 173 ARG A O 1
ATOM 1428 N N . SER A 1 174 ? 16.141 -11.835 -10.001 1.00 64.31 174 SER A N 1
ATOM 1429 C CA . SER A 1 174 ? 16.029 -12.580 -11.251 1.00 64.31 174 SER A CA 1
ATOM 1430 C C . SER A 1 174 ? 17.197 -12.248 -12.191 1.00 64.31 174 SER A C 1
ATOM 1432 O O . SER A 1 174 ? 17.222 -11.230 -12.872 1.00 64.31 174 SER A O 1
ATOM 1434 N N . ARG A 1 175 ? 18.179 -13.150 -12.314 1.00 57.75 175 ARG A N 1
ATOM 1435 C CA . ARG A 1 175 ? 19.271 -13.008 -13.308 1.00 57.75 175 ARG A CA 1
ATOM 1436 C C . ARG A 1 175 ? 18.790 -13.059 -14.780 1.00 57.75 175 ARG A C 1
ATOM 1438 O O . ARG A 1 175 ? 19.622 -12.979 -15.682 1.00 57.75 175 ARG A O 1
ATOM 1445 N N . ARG A 1 176 ? 17.488 -13.258 -15.033 1.00 60.53 176 ARG A N 1
ATOM 1446 C CA . ARG A 1 176 ? 16.835 -13.491 -16.340 1.00 60.53 176 ARG A CA 1
ATOM 1447 C C . ARG A 1 176 ? 15.586 -12.604 -16.487 1.00 60.53 176 ARG A C 1
ATOM 1449 O O . ARG A 1 176 ? 15.359 -11.747 -15.644 1.00 60.53 176 ARG A O 1
ATOM 1456 N N . ASN A 1 177 ? 14.799 -12.819 -17.549 1.00 67.81 177 ASN A N 1
ATOM 1457 C CA . ASN A 1 177 ? 13.473 -12.220 -17.734 1.00 67.81 177 ASN A CA 1
ATOM 1458 C C . ASN A 1 177 ? 12.676 -12.287 -16.410 1.00 67.81 177 ASN A C 1
ATOM 1460 O O . ASN A 1 177 ? 12.476 -13.395 -15.903 1.00 67.81 177 ASN A O 1
ATOM 1464 N N . PRO A 1 178 ? 12.255 -11.145 -15.838 1.00 70.06 178 PRO A N 1
ATOM 1465 C CA . PRO A 1 178 ? 11.582 -11.118 -14.545 1.00 70.06 178 PRO A CA 1
ATOM 1466 C C . PRO A 1 178 ? 10.154 -11.666 -14.630 1.00 70.06 178 PRO A C 1
ATOM 1468 O O . PRO A 1 178 ? 9.617 -12.092 -13.615 1.00 70.06 178 PRO A O 1
ATOM 1471 N N . VAL A 1 179 ? 9.541 -11.700 -15.821 1.00 75.88 179 VAL A N 1
ATOM 1472 C CA . VAL A 1 179 ? 8.118 -12.034 -15.992 1.00 75.88 179 VAL A CA 1
ATOM 1473 C C . VAL A 1 179 ? 7.767 -13.422 -15.443 1.00 75.88 179 VAL A C 1
ATOM 1475 O O . VAL A 1 179 ? 6.897 -13.473 -14.576 1.00 75.88 179 VAL A O 1
ATOM 1478 N N . PRO A 1 180 ? 8.456 -14.525 -15.809 1.00 79.25 180 PRO A N 1
ATOM 1479 C CA . PRO A 1 180 ? 8.127 -15.840 -15.257 1.00 79.25 180 PRO A CA 1
ATOM 1480 C C . PRO A 1 180 ? 8.316 -15.917 -13.738 1.00 79.25 180 PRO A C 1
ATOM 1482 O O . PRO A 1 180 ? 7.585 -16.629 -13.060 1.00 79.25 180 PRO A O 1
ATOM 1485 N N . VAL A 1 181 ? 9.282 -15.170 -13.189 1.00 80.06 181 VAL A N 1
ATOM 1486 C CA . VAL A 1 181 ? 9.536 -15.135 -11.740 1.00 80.06 181 VAL A CA 1
ATOM 1487 C C . VAL A 1 181 ? 8.421 -14.380 -11.020 1.00 80.06 181 VAL A C 1
ATOM 1489 O O . VAL A 1 181 ? 7.951 -14.845 -9.983 1.00 80.06 181 VAL A O 1
ATOM 1492 N N . ILE A 1 182 ? 7.966 -13.251 -11.572 1.00 81.06 182 ILE A N 1
ATOM 1493 C CA . ILE A 1 182 ? 6.819 -12.496 -11.052 1.00 81.06 182 ILE A CA 1
ATOM 1494 C C . ILE A 1 182 ? 5.572 -13.380 -11.086 1.00 81.06 182 ILE A C 1
ATOM 1496 O O . ILE A 1 182 ? 4.912 -13.535 -10.064 1.00 81.06 182 ILE A O 1
ATOM 1500 N N . GLU A 1 183 ? 5.281 -14.007 -12.226 1.00 84.62 183 GLU A N 1
ATOM 1501 C CA . GLU A 1 183 ? 4.090 -14.844 -12.403 1.00 84.62 183 GLU A CA 1
ATOM 1502 C C . GLU A 1 183 ? 4.100 -16.058 -11.469 1.00 84.62 183 GLU A C 1
ATOM 1504 O O . GLU A 1 183 ? 3.106 -16.318 -10.796 1.00 84.62 183 GLU A O 1
ATOM 1509 N N . GLN A 1 184 ? 5.237 -16.743 -11.329 1.00 86.31 184 GLN A N 1
ATOM 1510 C CA . GLN A 1 184 ? 5.374 -17.848 -10.380 1.00 86.31 184 GLN A CA 1
ATOM 1511 C C . GLN A 1 184 ? 5.232 -17.383 -8.920 1.00 86.31 184 GLN A C 1
ATOM 1513 O O . GLN A 1 184 ? 4.625 -18.075 -8.102 1.00 86.31 184 GLN A O 1
ATOM 1518 N N . THR A 1 185 ? 5.783 -16.215 -8.574 1.00 86.81 185 THR A N 1
ATOM 1519 C CA . THR A 1 185 ? 5.665 -15.634 -7.225 1.00 86.81 185 THR A CA 1
ATOM 1520 C C . THR A 1 185 ? 4.216 -15.274 -6.909 1.00 86.81 185 THR A C 1
ATOM 1522 O O . THR A 1 185 ? 3.751 -15.500 -5.792 1.00 86.81 185 THR A O 1
ATOM 1525 N N . LEU A 1 186 ? 3.489 -14.755 -7.897 1.00 86.44 186 LEU A N 1
ATOM 1526 C CA . LEU A 1 186 ? 2.072 -14.431 -7.788 1.00 86.44 186 LEU A CA 1
ATOM 1527 C C . LEU A 1 186 ? 1.210 -15.669 -7.608 1.00 86.44 186 LEU A C 1
ATOM 1529 O O . LEU A 1 186 ? 0.459 -15.729 -6.645 1.00 86.44 186 LEU A O 1
ATOM 1533 N N . GLN A 1 187 ? 1.392 -16.684 -8.451 1.00 88.88 187 GLN A N 1
ATOM 1534 C CA . GLN A 1 187 ? 0.673 -17.953 -8.323 1.00 88.88 187 GLN A CA 1
ATOM 1535 C C . GLN A 1 187 ? 0.890 -18.593 -6.948 1.00 88.88 187 GLN A C 1
ATOM 1537 O O . GLN A 1 187 ? -0.061 -19.040 -6.310 1.00 88.88 187 GLN A O 1
ATOM 1542 N N . LYS A 1 188 ? 2.135 -18.594 -6.449 1.00 91.56 188 LYS A N 1
ATOM 1543 C CA . LYS A 1 188 ? 2.425 -19.056 -5.085 1.00 91.56 188 LYS A CA 1
ATOM 1544 C C . LYS A 1 188 ? 1.712 -18.203 -4.037 1.00 91.56 188 LYS A C 1
ATOM 1546 O O . LYS A 1 188 ? 1.149 -18.747 -3.097 1.00 91.56 188 LYS A O 1
ATOM 1551 N N . THR A 1 189 ? 1.733 -16.882 -4.197 1.00 89.81 189 THR A N 1
ATOM 1552 C CA . THR A 1 189 ? 1.066 -15.940 -3.288 1.00 89.81 189 THR A CA 1
ATOM 1553 C C . THR A 1 189 ? -0.439 -16.187 -3.244 1.00 89.81 189 THR A C 1
ATOM 1555 O O . THR A 1 189 ? -0.994 -16.249 -2.155 1.00 89.81 189 THR A O 1
ATOM 1558 N N . ASP A 1 190 ? -1.087 -16.379 -4.393 1.00 89.44 190 ASP A N 1
ATOM 1559 C CA . ASP A 1 190 ? -2.520 -16.670 -4.488 1.00 89.44 190 ASP A CA 1
ATOM 1560 C C . ASP A 1 190 ? -2.858 -18.009 -3.810 1.00 89.44 190 ASP A C 1
ATOM 1562 O O . ASP A 1 190 ? -3.771 -18.071 -2.992 1.00 89.44 190 ASP A O 1
ATOM 1566 N N . SER A 1 191 ? -2.043 -19.049 -4.017 1.00 94.06 191 SER A N 1
ATOM 1567 C CA . SER A 1 191 ? -2.204 -20.325 -3.301 1.00 94.06 191 SER A CA 1
ATOM 1568 C C . SER A 1 191 ? -2.060 -20.176 -1.777 1.00 94.06 191 SER A C 1
ATOM 1570 O O . SER A 1 191 ? -2.798 -20.797 -1.013 1.00 94.06 191 SER A O 1
ATOM 1572 N N . TYR A 1 192 ? -1.138 -19.333 -1.303 1.00 93.88 192 TYR A N 1
ATOM 1573 C CA . TYR A 1 192 ? -0.986 -19.069 0.130 1.00 93.88 192 TYR A CA 1
ATOM 1574 C C . TYR A 1 192 ? -2.071 -18.151 0.703 1.00 93.88 192 TYR A C 1
ATOM 1576 O O . TYR A 1 192 ? -2.368 -18.263 1.888 1.00 93.88 192 TYR A O 1
ATOM 1584 N N . MET A 1 193 ? -2.682 -17.281 -0.104 1.00 91.69 193 MET A N 1
ATOM 1585 C CA . MET A 1 193 ? -3.845 -16.479 0.300 1.00 91.69 193 MET A CA 1
ATOM 1586 C C . MET A 1 193 ? -5.041 -17.363 0.653 1.00 91.69 193 MET A C 1
ATOM 1588 O O . MET A 1 193 ? -5.760 -17.053 1.598 1.00 91.69 193 MET A O 1
ATOM 1592 N N . GLU A 1 194 ? -5.230 -18.472 -0.065 1.00 90.25 194 GLU A N 1
ATOM 1593 C CA . GLU A 1 194 ? -6.269 -19.460 0.248 1.00 90.25 194 GLU A CA 1
ATOM 1594 C C . GLU A 1 194 ? -5.967 -20.212 1.551 1.00 90.25 194 GLU A C 1
ATOM 1596 O O . GLU A 1 194 ? -6.859 -20.413 2.373 1.00 90.25 194 GLU A O 1
ATOM 1601 N N . LYS A 1 195 ? -4.701 -20.598 1.769 1.00 92.00 195 LYS A N 1
ATOM 1602 C CA . LYS A 1 195 ? -4.271 -21.314 2.982 1.00 92.00 195 LYS A CA 1
ATOM 1603 C C . LYS A 1 195 ? -4.238 -20.434 4.235 1.00 92.00 195 LYS A C 1
ATOM 1605 O O . LYS A 1 195 ? -4.504 -20.924 5.329 1.00 92.00 195 LYS A O 1
ATOM 1610 N N . PHE A 1 196 ? -3.876 -19.160 4.090 1.00 89.88 196 PHE A N 1
ATOM 1611 C CA . PHE A 1 196 ? -3.673 -18.231 5.200 1.00 89.88 196 PHE A CA 1
ATOM 1612 C C . PHE A 1 196 ? -4.445 -16.912 5.009 1.00 89.88 196 PHE A C 1
ATOM 1614 O O . PHE A 1 196 ? -3.837 -15.835 4.940 1.00 89.88 196 PHE A O 1
ATOM 1621 N N . PRO A 1 197 ? -5.789 -16.959 4.954 1.00 87.00 197 PRO A N 1
ATOM 1622 C CA . PRO A 1 197 ? -6.630 -15.803 4.629 1.00 87.00 197 PRO A CA 1
ATOM 1623 C C . PRO A 1 197 ? -6.539 -14.661 5.653 1.00 87.00 197 PRO A C 1
ATOM 1625 O O . PRO A 1 197 ? -6.910 -13.526 5.358 1.00 87.00 197 PRO A O 1
ATOM 1628 N N . GLN A 1 198 ? -6.029 -14.932 6.858 1.00 82.12 198 GLN A N 1
ATOM 1629 C CA . GLN A 1 198 ? -5.795 -13.926 7.892 1.00 82.12 198 GLN A CA 1
ATOM 1630 C C . GLN A 1 198 ? -4.638 -12.969 7.566 1.00 82.12 198 GLN A C 1
ATOM 1632 O O . GLN A 1 198 ? -4.552 -11.884 8.149 1.00 82.12 198 GLN A O 1
ATOM 1637 N N . PHE A 1 199 ? -3.728 -13.349 6.665 1.00 85.88 199 PHE A N 1
ATOM 1638 C CA . PHE A 1 199 ? -2.647 -12.473 6.231 1.00 85.88 199 PHE A CA 1
ATOM 1639 C C . PHE A 1 199 ? -3.072 -11.688 4.992 1.00 85.88 199 PHE A C 1
ATOM 1641 O O . PHE A 1 199 ? -3.571 -12.235 4.015 1.00 85.88 199 PHE A O 1
ATOM 1648 N N . GLY A 1 200 ? -2.810 -10.380 4.995 1.00 83.75 200 GLY A N 1
ATOM 1649 C CA . GLY A 1 200 ? -2.988 -9.576 3.790 1.00 83.75 200 GLY A CA 1
ATOM 1650 C C . GLY A 1 200 ? -2.034 -10.012 2.670 1.00 83.75 200 GLY A C 1
ATOM 1651 O O . GLY A 1 200 ? -0.900 -10.423 2.938 1.00 83.75 200 GLY A O 1
ATOM 1652 N N . ARG A 1 201 ? -2.457 -9.825 1.410 1.00 85.31 201 ARG A N 1
ATOM 1653 C CA . ARG A 1 201 ? -1.693 -10.172 0.191 1.00 85.31 201 ARG A CA 1
ATOM 1654 C C . ARG A 1 201 ? -0.249 -9.699 0.239 1.00 85.31 201 ARG A C 1
ATOM 1656 O O . ARG A 1 201 ? 0.653 -10.455 -0.088 1.00 85.31 201 ARG A O 1
ATOM 1663 N N . PHE A 1 202 ? -0.013 -8.473 0.701 1.00 83.06 202 PHE A N 1
ATOM 1664 C CA . PHE A 1 202 ? 1.338 -7.924 0.815 1.00 83.06 202 PHE A CA 1
ATOM 1665 C C . PHE A 1 202 ? 2.223 -8.690 1.810 1.00 83.06 202 PHE A C 1
ATOM 1667 O O . PHE A 1 202 ? 3.418 -8.850 1.567 1.00 83.06 202 PHE A O 1
ATOM 1674 N N . THR A 1 203 ? 1.669 -9.168 2.927 1.00 85.75 203 THR A N 1
ATOM 1675 C CA . THR A 1 203 ? 2.419 -9.978 3.898 1.00 85.75 203 THR A CA 1
ATOM 1676 C C . THR A 1 203 ? 2.799 -11.313 3.278 1.00 85.75 203 THR A C 1
ATOM 1678 O O . THR A 1 203 ? 3.978 -11.649 3.279 1.00 85.75 203 THR A O 1
ATOM 1681 N N . ILE A 1 204 ? 1.839 -12.021 2.675 1.00 89.94 204 ILE A N 1
ATOM 1682 C CA . ILE A 1 204 ? 2.102 -13.306 2.011 1.00 89.94 204 ILE A CA 1
ATOM 1683 C C . ILE A 1 204 ? 3.110 -13.132 0.881 1.00 89.94 204 ILE A C 1
ATOM 1685 O O . ILE A 1 204 ? 4.106 -13.847 0.841 1.00 89.94 204 ILE A O 1
ATOM 1689 N N . LEU A 1 205 ? 2.904 -12.144 0.013 1.00 87.75 205 LEU A N 1
ATOM 1690 C CA . LEU A 1 205 ? 3.796 -11.851 -1.102 1.00 87.75 205 LEU A CA 1
ATOM 1691 C C . LEU A 1 205 ? 5.230 -11.608 -0.633 1.00 87.75 205 LEU A C 1
ATOM 1693 O O . LEU A 1 205 ? 6.163 -12.195 -1.176 1.00 87.75 205 LEU A O 1
ATOM 1697 N N . ASN A 1 206 ? 5.422 -10.764 0.386 1.00 84.31 206 ASN A N 1
ATOM 1698 C CA . ASN A 1 206 ? 6.753 -10.528 0.938 1.00 84.31 206 ASN A CA 1
ATOM 1699 C C . ASN A 1 206 ? 7.360 -11.797 1.523 1.00 84.31 206 ASN A C 1
ATOM 1701 O O . ASN A 1 206 ? 8.561 -12.002 1.367 1.00 84.31 206 ASN A O 1
ATOM 1705 N N . THR A 1 207 ? 6.561 -12.640 2.175 1.00 89.31 207 THR A N 1
ATOM 1706 C CA . THR A 1 207 ? 7.049 -13.894 2.745 1.00 89.31 207 THR A CA 1
ATOM 1707 C C . THR A 1 207 ? 7.485 -14.868 1.649 1.00 89.31 207 THR A C 1
ATOM 1709 O O . THR A 1 207 ? 8.627 -15.321 1.668 1.00 89.31 207 THR A O 1
ATOM 1712 N N . VAL A 1 208 ? 6.636 -15.101 0.640 1.00 90.00 208 VAL A N 1
ATOM 1713 C CA . VAL A 1 208 ? 6.937 -15.919 -0.554 1.00 90.00 208 VAL A CA 1
ATOM 1714 C C . VAL A 1 208 ? 8.181 -15.416 -1.273 1.00 90.00 208 VAL A C 1
ATOM 1716 O O . VAL A 1 208 ? 8.992 -16.202 -1.754 1.00 90.00 208 VAL A O 1
ATOM 1719 N N . TYR A 1 209 ? 8.345 -14.100 -1.340 1.00 83.81 209 TYR A N 1
ATOM 1720 C CA . TYR A 1 209 ? 9.472 -13.479 -2.013 1.00 83.81 209 TYR A CA 1
ATOM 1721 C C . TYR A 1 209 ? 10.789 -13.562 -1.216 1.00 83.81 209 TYR A C 1
ATOM 1723 O O . TYR A 1 209 ? 11.875 -13.647 -1.802 1.00 83.81 209 TYR A O 1
ATOM 1731 N N . ARG A 1 210 ? 10.733 -13.484 0.118 1.00 84.44 210 ARG A N 1
ATOM 1732 C CA . ARG A 1 210 ? 11.928 -13.343 0.967 1.00 84.44 210 ARG A CA 1
ATOM 1733 C C . ARG A 1 210 ? 12.448 -14.651 1.547 1.00 84.44 210 ARG A C 1
ATOM 1735 O O . ARG A 1 210 ? 13.617 -14.668 1.927 1.00 84.44 210 ARG A O 1
ATOM 1742 N N . HIS A 1 211 ? 11.626 -15.692 1.616 1.00 86.56 211 HIS A N 1
ATOM 1743 C CA . HIS A 1 211 ? 11.945 -16.926 2.327 1.00 86.56 211 HIS A CA 1
ATOM 1744 C C . HIS A 1 211 ? 11.861 -18.142 1.406 1.00 86.56 211 HIS A C 1
ATOM 1746 O O . HIS A 1 211 ? 10.940 -18.253 0.601 1.00 86.56 211 HIS A O 1
ATOM 1752 N N . ASP A 1 212 ? 12.813 -19.064 1.559 1.00 87.50 212 ASP A N 1
ATOM 1753 C CA . ASP A 1 212 ? 12.837 -20.320 0.800 1.00 87.50 212 ASP A CA 1
ATOM 1754 C C . ASP A 1 212 ? 11.684 -21.255 1.207 1.00 87.50 212 ASP A C 1
ATOM 1756 O O . ASP A 1 212 ? 11.143 -21.970 0.365 1.00 87.50 212 ASP A O 1
ATOM 1760 N N . ASP A 1 213 ? 11.274 -21.192 2.481 1.00 93.06 213 ASP A N 1
ATOM 1761 C CA . ASP A 1 213 ? 10.101 -21.876 3.034 1.00 93.06 213 ASP A CA 1
ATOM 1762 C C . ASP A 1 213 ? 9.089 -20.852 3.583 1.00 93.06 213 ASP A C 1
ATOM 1764 O O . ASP A 1 213 ? 9.099 -20.515 4.773 1.00 93.06 213 ASP A O 1
ATOM 1768 N N . PRO A 1 214 ? 8.236 -20.283 2.716 1.00 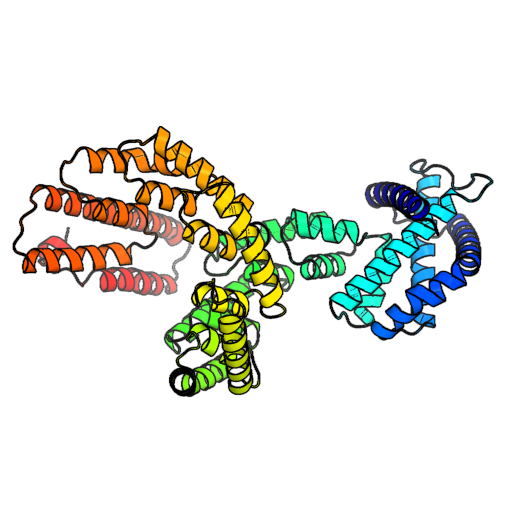93.81 214 PRO A N 1
ATOM 1769 C CA . PRO A 1 214 ? 7.260 -19.291 3.141 1.00 93.81 214 PRO A CA 1
ATOM 1770 C C . PRO A 1 214 ? 6.145 -19.882 4.007 1.00 93.81 214 PRO A C 1
ATOM 1772 O O . PRO A 1 214 ? 5.580 -19.159 4.822 1.00 93.81 214 PRO A O 1
ATOM 1775 N N . GLU A 1 215 ? 5.841 -21.173 3.871 1.00 94.56 215 GLU A N 1
ATOM 1776 C CA . GLU A 1 215 ? 4.786 -21.834 4.644 1.00 94.56 215 GLU A CA 1
ATOM 1777 C C . GLU A 1 215 ? 5.166 -21.924 6.118 1.00 94.56 215 GLU A C 1
ATOM 1779 O O . GLU A 1 215 ? 4.393 -21.490 6.971 1.00 94.56 215 GLU A O 1
ATOM 1784 N N . ALA A 1 216 ? 6.387 -22.378 6.417 1.00 94.44 216 ALA A N 1
ATOM 1785 C CA . ALA A 1 216 ? 6.889 -22.414 7.788 1.00 94.44 216 ALA A CA 1
ATOM 1786 C C . ALA A 1 216 ? 6.909 -21.020 8.438 1.00 94.44 216 ALA A C 1
ATOM 1788 O O . ALA A 1 216 ? 6.571 -20.878 9.613 1.00 94.44 216 ALA A O 1
ATOM 1789 N N . VAL A 1 217 ? 7.255 -19.974 7.680 1.00 92.94 217 VAL A N 1
ATOM 1790 C CA . VAL A 1 217 ? 7.269 -18.592 8.191 1.00 92.94 217 VAL A CA 1
ATOM 1791 C C . VAL A 1 217 ? 5.855 -18.073 8.461 1.00 92.94 217 VAL A C 1
ATOM 1793 O O . VAL A 1 217 ? 5.631 -17.444 9.494 1.00 92.94 217 VAL A O 1
ATOM 1796 N N . LEU A 1 218 ? 4.895 -18.334 7.569 1.00 93.50 218 LEU A N 1
ATOM 1797 C CA . LEU A 1 218 ? 3.497 -17.931 7.763 1.00 93.50 218 LEU A CA 1
ATOM 1798 C C . LEU A 1 218 ? 2.849 -18.679 8.937 1.00 93.50 218 LEU A C 1
ATOM 1800 O O . LEU A 1 218 ? 2.156 -18.050 9.737 1.00 93.50 218 LEU A O 1
ATOM 1804 N N . LEU A 1 219 ? 3.130 -19.977 9.093 1.00 94.19 219 LEU A N 1
ATOM 1805 C CA . LEU A 1 219 ? 2.710 -20.761 10.260 1.00 94.19 219 LEU A CA 1
ATOM 1806 C C . LEU A 1 219 ? 3.293 -20.184 11.549 1.00 94.19 219 LEU A C 1
ATOM 1808 O O . LEU A 1 219 ? 2.554 -19.929 12.496 1.00 94.19 219 LEU A O 1
ATOM 1812 N N . TRP A 1 220 ? 4.593 -19.882 11.559 1.00 93.25 220 TRP A N 1
ATOM 1813 C CA . TRP A 1 220 ? 5.231 -19.259 12.714 1.00 93.25 220 TRP A CA 1
ATOM 1814 C C . TRP A 1 220 ? 4.603 -17.897 13.050 1.00 93.25 220 TRP A C 1
ATOM 1816 O O . TRP A 1 220 ? 4.277 -17.643 14.208 1.00 93.25 220 TRP A O 1
ATOM 1826 N N . TYR A 1 221 ? 4.352 -17.033 12.055 1.00 92.56 221 TYR A N 1
ATOM 1827 C CA . TYR A 1 221 ? 3.635 -15.770 12.275 1.00 92.56 221 TYR A CA 1
ATOM 1828 C C . TYR A 1 221 ? 2.245 -15.991 12.876 1.00 92.56 221 TYR A C 1
ATOM 1830 O O . TYR A 1 221 ? 1.848 -15.230 13.756 1.00 92.56 221 TYR A O 1
ATOM 1838 N N . GLN A 1 222 ? 1.511 -17.008 12.423 1.00 91.06 222 GLN A N 1
ATOM 1839 C CA . GLN A 1 222 ? 0.172 -17.315 12.921 1.00 91.06 222 GLN A CA 1
ATOM 1840 C C . GLN A 1 222 ? 0.215 -17.792 14.376 1.00 91.06 222 GLN A C 1
ATOM 1842 O O . GLN A 1 222 ? -0.533 -17.279 15.207 1.00 91.06 222 GLN A O 1
ATOM 1847 N N . GLU A 1 223 ? 1.113 -18.720 14.702 1.00 91.44 223 GLU A N 1
ATOM 1848 C CA . GLU A 1 223 ? 1.301 -19.218 16.067 1.00 91.44 223 GLU A CA 1
ATOM 1849 C C . GLU A 1 223 ? 1.671 -18.084 17.030 1.00 91.44 223 GLU A C 1
ATOM 1851 O O . GLU A 1 223 ? 1.040 -17.923 18.077 1.00 91.44 223 GLU A O 1
ATOM 1856 N N . GLN A 1 224 ? 2.641 -17.246 16.654 1.00 91.75 224 GLN A N 1
ATOM 1857 C CA . GLN A 1 224 ? 3.047 -16.099 17.468 1.00 91.75 224 GLN A CA 1
ATOM 1858 C C . GLN A 1 224 ? 1.924 -15.068 17.606 1.00 91.75 224 GLN A C 1
ATOM 1860 O O . GLN A 1 224 ? 1.693 -14.552 18.700 1.00 91.75 224 GLN A O 1
ATOM 1865 N N . ALA A 1 225 ? 1.191 -14.782 16.528 1.00 91.62 225 ALA A N 1
ATOM 1866 C CA . ALA A 1 225 ? 0.069 -13.855 16.579 1.00 91.62 225 ALA A CA 1
ATOM 1867 C C . ALA A 1 225 ? -1.040 -14.360 17.507 1.00 91.62 225 ALA A C 1
ATOM 1869 O O . ALA A 1 225 ? -1.584 -13.562 18.265 1.00 91.62 225 ALA A O 1
ATOM 1870 N N . ASN A 1 226 ? -1.340 -15.661 17.508 1.00 90.75 226 ASN A N 1
ATOM 1871 C CA . ASN A 1 226 ? -2.339 -16.251 18.400 1.00 90.75 226 ASN A CA 1
ATOM 1872 C C . ASN A 1 226 ? -1.929 -16.124 19.874 1.00 90.75 226 ASN A C 1
ATOM 1874 O O . ASN A 1 226 ? -2.727 -15.672 20.696 1.00 90.75 226 ASN A O 1
ATOM 1878 N N . LEU A 1 227 ? -0.673 -16.452 20.199 1.00 93.00 227 LEU A N 1
ATOM 1879 C CA . LEU A 1 227 ? -0.139 -16.327 21.561 1.00 93.00 227 LEU A CA 1
ATOM 1880 C C . LEU A 1 227 ? -0.181 -14.875 22.056 1.00 93.00 227 LEU A C 1
ATOM 1882 O O . LEU A 1 227 ? -0.649 -14.595 23.161 1.00 93.00 227 LEU A O 1
ATOM 1886 N N . LEU A 1 228 ? 0.270 -13.937 21.223 1.00 95.00 228 LEU A N 1
ATOM 1887 C CA . LEU A 1 228 ? 0.336 -12.524 21.586 1.00 95.00 228 LEU A CA 1
ATOM 1888 C C . LEU A 1 228 ? -1.043 -11.853 21.594 1.00 95.00 228 LEU A C 1
ATOM 1890 O O . LEU A 1 228 ? -1.266 -10.967 22.413 1.00 95.00 228 LEU A O 1
ATOM 1894 N N . SER A 1 229 ? -1.986 -12.279 20.749 1.00 93.88 229 SER A N 1
ATOM 1895 C CA . SER A 1 229 ? -3.349 -11.719 20.733 1.00 93.88 229 SER A CA 1
ATOM 1896 C C . SER A 1 229 ? -4.098 -12.017 22.029 1.00 93.88 229 SER A C 1
ATOM 1898 O O . SER A 1 229 ? -4.832 -11.162 22.517 1.00 93.88 229 SER A O 1
ATOM 1900 N N . ALA A 1 230 ? -3.868 -13.191 22.626 1.00 91.88 230 ALA A N 1
ATOM 1901 C CA . ALA A 1 230 ? -4.426 -13.525 23.934 1.00 91.88 230 ALA A CA 1
ATOM 1902 C C . ALA A 1 230 ? -3.845 -12.641 25.054 1.00 91.88 230 ALA A C 1
ATOM 1904 O O . ALA A 1 230 ? -4.569 -12.234 25.960 1.00 91.88 230 ALA A O 1
ATOM 1905 N N . LYS A 1 231 ? -2.545 -12.316 24.984 1.00 95.69 231 LYS A N 1
ATOM 1906 C CA . LYS A 1 231 ? -1.859 -11.489 25.990 1.00 95.69 231 LYS A CA 1
ATOM 1907 C C . LYS A 1 231 ? -2.130 -9.988 25.822 1.00 95.69 231 LYS A C 1
ATOM 1909 O O . LYS A 1 231 ? -2.152 -9.261 26.814 1.00 95.69 231 LYS A O 1
ATOM 1914 N N . PHE A 1 232 ? -2.350 -9.518 24.594 1.00 96.31 232 PHE A N 1
ATOM 1915 C CA . PHE A 1 232 ? -2.517 -8.097 24.276 1.00 96.31 232 PHE A CA 1
ATOM 1916 C C . PHE A 1 232 ? -3.778 -7.813 23.435 1.00 96.31 232 PHE A C 1
ATOM 1918 O O . PHE A 1 232 ? -3.668 -7.316 22.309 1.00 96.31 232 PHE A O 1
ATOM 1925 N N . PRO A 1 233 ? -4.986 -8.059 23.977 1.00 94.19 233 PRO A N 1
ATOM 1926 C CA . PRO A 1 233 ? -6.253 -7.954 23.240 1.00 94.19 233 PRO A CA 1
ATOM 1927 C C . PRO A 1 233 ? -6.581 -6.537 22.741 1.00 94.19 233 PRO A C 1
ATOM 1929 O O . PRO A 1 233 ? -7.431 -6.346 21.873 1.00 94.19 233 PRO A O 1
ATOM 1932 N N . GLN A 1 234 ? -5.917 -5.512 23.274 1.00 92.88 234 GLN A N 1
ATOM 1933 C CA . GLN A 1 234 ? -6.041 -4.136 22.809 1.00 92.88 234 GLN A CA 1
ATOM 1934 C C . GLN A 1 234 ? -5.432 -3.911 21.420 1.00 92.88 234 GLN A C 1
ATOM 1936 O O . GLN A 1 234 ? -5.786 -2.912 20.794 1.00 92.88 234 GLN A O 1
ATOM 1941 N N . PHE A 1 235 ? -4.537 -4.780 20.941 1.00 93.69 235 PHE A N 1
ATOM 1942 C CA . PHE A 1 235 ? -3.979 -4.709 19.592 1.00 93.69 235 PHE A CA 1
ATOM 1943 C C . PHE A 1 235 ? -4.656 -5.733 18.685 1.00 93.69 235 PHE A C 1
ATOM 1945 O O . PHE A 1 235 ? -4.851 -6.888 19.047 1.00 93.69 235 PHE A O 1
ATOM 1952 N N . SER A 1 236 ? -4.999 -5.305 17.474 1.00 89.69 236 SER A N 1
ATOM 1953 C CA . SER A 1 236 ? -5.552 -6.202 16.459 1.00 89.69 236 SER A CA 1
ATOM 1954 C C . SER A 1 236 ? -4.518 -7.247 16.011 1.00 89.69 236 SER A C 1
ATOM 1956 O O . SER A 1 236 ? -3.317 -6.946 15.989 1.00 89.69 236 SER A O 1
ATOM 1958 N N . PRO A 1 237 ? -4.959 -8.426 15.533 1.00 86.81 237 PRO A N 1
ATOM 1959 C CA . PRO A 1 237 ? -4.059 -9.426 14.959 1.00 86.81 237 PRO A CA 1
ATOM 1960 C C . PRO A 1 237 ? -3.149 -8.846 13.869 1.00 86.81 237 PRO A C 1
ATOM 1962 O O . PRO A 1 237 ? -1.959 -9.139 13.824 1.00 86.81 237 PRO A O 1
ATOM 1965 N N . THR A 1 238 ? -3.665 -7.940 13.033 1.00 85.25 238 THR A N 1
ATOM 1966 C CA . THR A 1 238 ? -2.885 -7.269 11.984 1.00 85.25 238 THR A CA 1
ATOM 1967 C C . THR A 1 238 ? -1.758 -6.397 12.549 1.00 85.25 238 THR A C 1
ATOM 1969 O O . THR A 1 238 ? -0.653 -6.402 12.003 1.00 85.25 238 THR A O 1
ATOM 1972 N N . GLN A 1 239 ? -1.999 -5.665 13.643 1.00 89.62 239 GLN A N 1
ATOM 1973 C CA . GLN A 1 239 ? -0.964 -4.872 14.323 1.00 89.62 239 GLN A CA 1
ATOM 1974 C C . GLN A 1 239 ? 0.104 -5.770 14.953 1.00 89.62 239 GLN A C 1
ATOM 1976 O O . GLN A 1 239 ? 1.293 -5.478 14.833 1.00 89.62 239 GLN A O 1
ATOM 1981 N N . ILE A 1 240 ? -0.311 -6.880 15.565 1.00 92.31 240 ILE A N 1
ATOM 1982 C CA . ILE A 1 240 ? 0.599 -7.863 16.159 1.00 92.31 240 ILE A CA 1
ATOM 1983 C C . ILE A 1 240 ? 1.465 -8.508 15.075 1.00 92.31 240 ILE A C 1
ATOM 1985 O O . ILE A 1 240 ? 2.684 -8.501 15.192 1.00 92.31 240 ILE A O 1
ATOM 1989 N N . ILE A 1 241 ? 0.874 -8.976 13.973 1.00 89.38 241 ILE A N 1
ATOM 1990 C CA . ILE A 1 241 ? 1.611 -9.549 12.834 1.00 89.38 241 ILE A CA 1
ATOM 1991 C C . ILE A 1 241 ? 2.618 -8.544 12.268 1.00 89.38 241 ILE A C 1
ATOM 1993 O O . ILE A 1 241 ? 3.756 -8.906 11.965 1.00 89.38 241 ILE A O 1
ATOM 1997 N N . LYS A 1 242 ? 2.231 -7.268 12.147 1.00 87.19 242 LYS A N 1
ATOM 1998 C CA . LYS A 1 242 ? 3.154 -6.210 11.723 1.00 87.19 242 LYS A CA 1
ATOM 1999 C C . LYS A 1 242 ? 4.340 -6.090 12.688 1.00 87.19 242 LYS A C 1
ATOM 2001 O O . LYS A 1 242 ? 5.480 -6.083 12.228 1.00 87.19 242 LYS A O 1
ATOM 2006 N N . ALA A 1 243 ? 4.079 -6.053 13.994 1.00 91.00 243 ALA A N 1
ATOM 2007 C CA . ALA A 1 243 ? 5.116 -5.986 15.020 1.00 91.00 243 ALA A CA 1
ATOM 2008 C C . ALA A 1 243 ? 6.035 -7.222 15.001 1.00 91.00 243 ALA A C 1
ATOM 2010 O O . ALA A 1 243 ? 7.250 -7.065 15.096 1.00 91.00 243 ALA A O 1
ATOM 2011 N N . ILE A 1 244 ? 5.489 -8.426 14.786 1.00 91.00 244 ILE A N 1
ATOM 2012 C CA . ILE A 1 244 ? 6.269 -9.663 14.607 1.00 91.00 244 ILE A CA 1
ATOM 2013 C C . ILE A 1 244 ? 7.206 -9.539 13.406 1.00 91.00 244 ILE A C 1
ATOM 2015 O O . ILE A 1 244 ? 8.384 -9.872 13.487 1.00 91.00 244 ILE A O 1
ATOM 2019 N N . ARG A 1 245 ? 6.706 -9.041 12.275 1.00 87.56 245 ARG A N 1
ATOM 2020 C CA . ARG A 1 245 ? 7.503 -8.909 11.052 1.00 87.56 245 ARG A CA 1
ATOM 2021 C C . ARG A 1 245 ? 8.634 -7.889 11.196 1.00 87.56 245 ARG A C 1
ATOM 2023 O O . ARG A 1 245 ? 9.721 -8.108 10.667 1.00 87.56 245 ARG A O 1
ATOM 2030 N N . GLU A 1 246 ? 8.368 -6.767 11.858 1.00 85.44 246 GLU A N 1
ATOM 2031 C CA . GLU A 1 246 ? 9.319 -5.654 11.992 1.00 85.44 246 GLU A CA 1
ATOM 2032 C C . GLU A 1 246 ? 10.303 -5.864 13.154 1.00 85.44 246 GLU A C 1
ATOM 2034 O O . GLU A 1 246 ? 11.468 -5.481 13.050 1.00 85.44 246 GLU A O 1
ATOM 2039 N N . HIS A 1 247 ? 9.870 -6.545 14.219 1.00 88.62 247 HIS A N 1
ATOM 2040 C CA . HIS A 1 247 ? 10.633 -6.758 15.450 1.00 88.62 247 HIS A CA 1
ATOM 2041 C C . HIS A 1 247 ? 10.515 -8.204 15.971 1.00 88.62 247 HIS A C 1
ATOM 2043 O O . HIS A 1 247 ? 10.134 -8.402 17.127 1.00 88.62 247 HIS A O 1
ATOM 2049 N N . PRO A 1 248 ? 10.877 -9.241 15.189 1.00 85.94 248 PRO A N 1
ATOM 2050 C CA . PRO A 1 248 ? 10.554 -10.644 15.495 1.00 85.94 248 PRO A CA 1
ATOM 2051 C C . PRO A 1 248 ? 11.132 -11.175 16.812 1.00 85.94 248 PRO A C 1
ATOM 2053 O O . PRO A 1 248 ? 10.626 -12.148 17.354 1.00 85.94 248 PRO A O 1
ATOM 2056 N N . ARG A 1 249 ? 12.201 -10.558 17.330 1.00 89.19 249 ARG A N 1
ATOM 2057 C CA . ARG A 1 249 ? 12.849 -10.957 18.594 1.00 89.19 249 ARG A CA 1
ATOM 2058 C C . ARG A 1 249 ? 12.365 -10.173 19.812 1.00 89.19 249 ARG A C 1
ATOM 2060 O O . ARG A 1 249 ? 12.586 -10.605 20.934 1.00 89.19 249 ARG A O 1
ATOM 2067 N N . GLU A 1 250 ? 11.745 -9.019 19.592 1.00 91.81 250 GLU A N 1
ATOM 2068 C CA . GLU A 1 250 ? 11.402 -8.050 20.642 1.00 91.81 250 GLU A CA 1
ATOM 2069 C C . GLU A 1 250 ? 9.903 -7.739 20.666 1.00 91.81 250 GLU A C 1
ATOM 2071 O O . GLU A 1 250 ? 9.468 -6.860 21.405 1.00 91.81 250 GLU A O 1
ATOM 2076 N N . THR A 1 251 ? 9.106 -8.453 19.865 1.00 94.12 251 THR A N 1
ATOM 2077 C CA . THR A 1 251 ? 7.684 -8.162 19.656 1.00 94.12 251 THR A CA 1
ATOM 2078 C C . THR A 1 251 ? 6.925 -8.090 20.971 1.00 94.12 251 THR A C 1
ATOM 2080 O O . THR A 1 251 ? 6.177 -7.147 21.195 1.00 94.12 251 THR A O 1
ATOM 2083 N N . GLU A 1 252 ? 7.134 -9.065 21.854 1.00 94.94 252 GLU A N 1
ATOM 2084 C CA . GLU A 1 252 ? 6.441 -9.115 23.136 1.00 94.94 252 GLU A CA 1
ATOM 2085 C C . GLU A 1 252 ? 6.804 -7.915 24.017 1.00 94.94 252 GLU A C 1
ATOM 2087 O O . GLU A 1 252 ? 5.912 -7.200 24.458 1.00 94.94 252 GLU A O 1
ATOM 2092 N N . SER A 1 253 ? 8.097 -7.611 24.183 1.00 95.31 253 SER A N 1
ATOM 2093 C CA . SER A 1 253 ? 8.540 -6.445 24.963 1.00 95.31 253 SER A CA 1
ATOM 2094 C C . SER A 1 253 ? 8.053 -5.119 24.364 1.00 95.31 253 SER A C 1
ATOM 2096 O O . SER A 1 253 ? 7.707 -4.191 25.100 1.00 95.31 253 SER A O 1
ATOM 2098 N N . LEU A 1 254 ? 8.000 -5.016 23.032 1.00 94.94 254 LEU A N 1
ATOM 2099 C CA . LEU A 1 254 ? 7.422 -3.868 22.336 1.00 94.94 254 LEU A CA 1
ATOM 2100 C C . LEU A 1 254 ? 5.929 -3.726 22.663 1.00 94.94 254 LEU A C 1
ATOM 2102 O O . LEU A 1 254 ? 5.489 -2.632 23.015 1.00 94.94 254 LEU A O 1
ATOM 2106 N N . LEU A 1 255 ? 5.165 -4.819 22.584 1.00 96.62 255 LEU A N 1
ATOM 2107 C CA . LEU A 1 255 ? 3.732 -4.835 22.885 1.00 96.62 255 LEU A CA 1
ATOM 2108 C C . LEU A 1 255 ? 3.448 -4.541 24.362 1.00 96.62 255 LEU A C 1
ATOM 2110 O O . LEU A 1 255 ? 2.501 -3.811 24.636 1.00 96.62 255 LEU A O 1
ATOM 2114 N N . GLU A 1 256 ? 4.271 -5.019 25.299 1.00 97.12 256 GLU A N 1
ATOM 2115 C CA . GLU A 1 256 ? 4.164 -4.693 26.731 1.00 97.12 256 GLU A CA 1
ATOM 2116 C C . GLU A 1 256 ? 4.323 -3.193 26.977 1.00 97.12 256 GLU A C 1
ATOM 2118 O O . GLU A 1 256 ? 3.442 -2.557 27.557 1.00 97.12 256 GLU A O 1
ATOM 2123 N N . LYS A 1 257 ? 5.405 -2.599 26.462 1.00 95.25 257 LYS A N 1
ATOM 2124 C CA . LYS A 1 257 ? 5.651 -1.153 26.591 1.00 95.25 257 LYS A CA 1
ATOM 2125 C C . LYS A 1 257 ? 4.555 -0.333 25.914 1.00 95.25 257 LYS A C 1
ATOM 2127 O O . LYS A 1 257 ? 4.141 0.705 26.429 1.00 95.25 257 LYS A O 1
ATOM 2132 N N . ALA A 1 258 ? 4.081 -0.785 24.754 1.00 96.50 258 ALA A N 1
ATOM 2133 C CA . ALA A 1 258 ? 2.992 -0.132 24.045 1.00 96.50 258 ALA A CA 1
ATOM 2134 C C . ALA A 1 258 ? 1.670 -0.240 24.822 1.00 96.50 258 ALA A C 1
ATOM 2136 O O . ALA A 1 258 ? 0.937 0.741 24.900 1.00 96.50 258 ALA A O 1
ATOM 2137 N N . ALA A 1 259 ? 1.376 -1.394 25.424 1.00 96.56 259 ALA A N 1
ATOM 2138 C CA . ALA A 1 259 ? 0.195 -1.621 26.251 1.00 96.56 259 ALA A CA 1
ATOM 2139 C C . ALA A 1 259 ? 0.159 -0.692 27.468 1.00 96.56 259 ALA A C 1
ATOM 2141 O O . ALA A 1 259 ? -0.875 -0.085 27.736 1.00 96.56 259 ALA A O 1
ATOM 2142 N N . GLU A 1 260 ? 1.293 -0.553 28.158 1.00 96.38 260 GLU A N 1
ATOM 2143 C CA . GLU A 1 260 ? 1.444 0.312 29.330 1.00 96.38 260 GLU A CA 1
ATOM 2144 C C . GLU A 1 260 ? 1.233 1.793 28.977 1.00 96.38 260 GLU A C 1
ATOM 2146 O O . GLU A 1 260 ? 0.526 2.517 29.678 1.00 96.38 260 GLU A O 1
ATOM 2151 N N . LYS A 1 261 ? 1.798 2.248 27.851 1.00 96.69 261 LYS A N 1
ATOM 2152 C CA . LYS A 1 261 ? 1.693 3.649 27.411 1.00 96.69 261 LYS A CA 1
ATOM 2153 C C . LYS A 1 261 ? 0.367 4.007 26.744 1.00 96.69 261 LYS A C 1
ATOM 2155 O O . LYS A 1 261 ? -0.011 5.178 26.754 1.00 96.69 261 LYS A O 1
ATOM 2160 N N . LEU A 1 262 ? -0.325 3.044 26.137 1.00 97.12 262 LEU A N 1
ATOM 2161 C CA . LEU A 1 262 ? -1.544 3.284 25.363 1.00 97.12 262 LEU A CA 1
ATOM 2162 C C . LEU A 1 262 ? -2.615 4.098 26.112 1.00 97.12 262 LEU A C 1
ATOM 2164 O O . LEU A 1 262 ? -3.052 5.092 25.534 1.00 97.12 262 LEU A O 1
ATOM 2168 N N . PRO A 1 263 ? -3.043 3.754 27.345 1.00 96.81 263 PRO A N 1
ATOM 2169 C CA . PRO A 1 263 ? -4.065 4.536 28.045 1.00 96.81 263 PRO A CA 1
ATOM 2170 C C . PRO A 1 263 ? -3.621 5.985 28.285 1.00 96.81 263 PRO A C 1
ATOM 2172 O O . PRO A 1 263 ? -4.381 6.907 28.014 1.00 96.81 263 PRO A O 1
ATOM 2175 N N . LEU A 1 264 ? -2.356 6.201 28.668 1.00 97.38 264 LEU A N 1
ATOM 2176 C CA . LEU A 1 264 ? -1.810 7.541 28.912 1.00 97.38 264 LEU A CA 1
ATOM 2177 C C . LEU A 1 264 ? -1.831 8.416 27.653 1.00 97.38 264 LEU A C 1
ATOM 2179 O O . LEU A 1 264 ? -2.120 9.610 27.722 1.00 97.38 264 LEU A O 1
ATOM 2183 N N . LEU A 1 265 ? -1.511 7.834 26.493 1.00 97.06 265 LEU A N 1
ATOM 2184 C CA . LEU A 1 265 ? -1.547 8.561 25.225 1.00 97.06 265 LEU A CA 1
ATOM 2185 C C . LEU A 1 265 ? -2.975 8.770 24.717 1.00 97.06 265 LEU A C 1
ATOM 2187 O O . LEU A 1 265 ? -3.247 9.822 24.149 1.00 97.06 265 LEU A O 1
ATOM 2191 N N . VAL A 1 266 ? -3.887 7.821 24.934 1.00 96.62 266 VAL A N 1
ATOM 2192 C CA . VAL A 1 266 ? -5.312 8.001 24.605 1.00 96.62 266 VAL A CA 1
ATOM 2193 C C . VAL A 1 266 ? -5.902 9.166 25.397 1.00 96.62 266 VAL A C 1
ATOM 2195 O O . VAL A 1 266 ? -6.565 10.016 24.807 1.00 96.62 266 VAL A O 1
ATOM 2198 N N . ASP A 1 267 ? -5.589 9.262 26.688 1.00 96.62 267 ASP A N 1
ATOM 2199 C CA . ASP A 1 267 ? -6.064 10.354 27.540 1.00 96.62 267 ASP A CA 1
ATOM 2200 C C . ASP A 1 267 ? -5.431 11.701 27.163 1.00 96.62 267 ASP A C 1
ATOM 2202 O O . ASP A 1 267 ? -6.097 12.737 27.170 1.00 96.62 267 ASP A O 1
ATOM 2206 N N . ARG A 1 268 ? -4.141 11.706 26.802 1.00 96.88 268 ARG A N 1
ATOM 2207 C CA . ARG A 1 268 ? -3.420 12.927 26.404 1.00 96.88 268 ARG A CA 1
ATOM 2208 C C . ARG A 1 268 ? -3.807 13.434 25.010 1.00 96.88 268 ARG A C 1
ATOM 2210 O O . ARG A 1 268 ? -3.731 14.638 24.777 1.00 96.88 268 ARG A O 1
ATOM 2217 N N . TYR A 1 269 ? -4.197 12.548 24.093 1.00 96.38 269 TYR A N 1
ATOM 2218 C CA . TYR A 1 269 ? -4.483 12.865 22.687 1.00 96.38 269 TYR A CA 1
ATOM 2219 C C . TYR A 1 269 ? -5.908 12.433 22.271 1.00 96.38 269 TYR A C 1
ATOM 2221 O O . TYR A 1 269 ? -6.057 11.646 21.334 1.00 96.38 269 TYR A O 1
ATOM 2229 N N . PRO A 1 270 ? -6.974 12.962 22.905 1.00 94.56 270 PRO A N 1
ATOM 2230 C CA . PRO A 1 270 ? -8.345 12.470 22.716 1.00 94.56 270 PRO A CA 1
ATOM 2231 C C . PRO A 1 270 ? -8.915 12.701 21.305 1.00 94.56 270 PRO A C 1
ATOM 2233 O O . PRO A 1 270 ? -9.822 11.991 20.876 1.00 94.56 270 PRO A O 1
ATOM 2236 N N . GLU A 1 271 ? -8.391 13.675 20.552 1.00 91.88 271 GLU A N 1
ATOM 2237 C CA . GLU A 1 271 ? -8.795 13.926 19.158 1.00 91.88 271 GLU A CA 1
ATOM 2238 C C . GLU A 1 271 ? -8.170 12.929 18.161 1.00 91.88 271 GLU A C 1
ATOM 2240 O O . GLU A 1 271 ? -8.652 12.791 17.026 1.00 91.88 271 GLU A O 1
ATOM 2245 N N . VAL A 1 272 ? -7.109 12.219 18.563 1.00 93.06 272 VAL A N 1
ATOM 2246 C CA . VAL A 1 272 ? -6.393 11.273 17.703 1.00 93.06 272 VAL A CA 1
ATOM 2247 C C . VAL A 1 272 ? -7.055 9.895 17.780 1.00 93.06 272 VAL A C 1
ATOM 2249 O O . VAL A 1 272 ? -7.260 9.369 18.873 1.00 93.06 272 VAL A O 1
ATOM 2252 N N . PRO A 1 273 ? -7.370 9.251 16.639 1.00 92.06 273 PRO A N 1
ATOM 2253 C CA . PRO A 1 273 ? -7.908 7.898 16.653 1.00 92.06 273 PRO A CA 1
ATOM 2254 C C . PRO A 1 273 ? -7.000 6.930 17.416 1.00 92.06 273 PRO A C 1
ATOM 2256 O O . PRO A 1 273 ? -5.786 6.901 17.201 1.00 92.06 273 PRO A O 1
ATOM 2259 N N . LYS A 1 274 ? -7.596 6.066 18.247 1.00 92.88 274 LYS A N 1
ATOM 2260 C CA . LYS A 1 274 ? -6.861 5.037 19.001 1.00 92.88 274 LYS A CA 1
ATOM 2261 C C . LYS A 1 274 ? -5.953 4.193 18.098 1.00 92.88 274 LYS A C 1
ATOM 2263 O O . LYS A 1 274 ? -4.826 3.896 18.477 1.00 92.88 274 LYS A O 1
ATOM 2268 N N . SER A 1 275 ? -6.408 3.858 16.891 1.00 90.56 275 SER A N 1
ATOM 2269 C CA . SER A 1 275 ? -5.617 3.127 15.892 1.00 90.56 275 SER A CA 1
ATOM 2270 C C . SER A 1 275 ? -4.343 3.869 15.471 1.00 90.56 275 SER A C 1
ATOM 2272 O O . SER A 1 275 ? -3.304 3.237 15.286 1.00 90.56 275 SER A O 1
ATOM 2274 N N . THR A 1 276 ? -4.393 5.198 15.362 1.00 91.62 276 THR A N 1
ATOM 2275 C CA . THR A 1 276 ? -3.239 6.051 15.044 1.00 91.62 276 THR A CA 1
ATOM 2276 C C . THR A 1 276 ? -2.263 6.118 16.220 1.00 91.62 276 THR A C 1
ATOM 2278 O O . THR A 1 276 ? -1.055 6.046 16.014 1.00 91.62 276 THR A O 1
ATOM 2281 N N . ILE A 1 277 ? -2.766 6.163 17.458 1.00 94.75 277 ILE A N 1
ATOM 2282 C CA . ILE A 1 277 ? -1.932 6.083 18.672 1.00 94.75 277 ILE A CA 1
ATOM 2283 C C . ILE A 1 277 ? -1.215 4.731 18.748 1.00 94.75 277 ILE A C 1
ATOM 2285 O O . ILE A 1 277 ? -0.009 4.672 18.979 1.00 94.75 277 ILE A O 1
ATOM 2289 N N . GLN A 1 278 ? -1.935 3.639 18.493 1.00 94.62 278 GLN A N 1
ATOM 2290 C CA . GLN A 1 278 ? -1.351 2.299 18.435 1.00 94.62 278 GLN A CA 1
ATOM 2291 C C . GLN A 1 278 ? -0.292 2.187 17.336 1.00 94.62 278 GLN A C 1
ATOM 2293 O O . GLN A 1 278 ? 0.771 1.621 17.570 1.00 94.62 278 GLN A O 1
ATOM 2298 N N . PHE A 1 279 ? -0.549 2.753 16.154 1.00 90.62 279 PHE A N 1
ATOM 2299 C CA . PHE A 1 279 ? 0.448 2.818 15.088 1.00 90.62 279 PHE A CA 1
ATOM 2300 C C . PHE A 1 279 ? 1.705 3.573 15.536 1.00 90.62 279 PHE A C 1
ATOM 2302 O O . PHE A 1 279 ? 2.811 3.069 15.352 1.00 90.62 279 PHE A O 1
ATOM 2309 N N . ALA A 1 280 ? 1.549 4.739 16.170 1.00 92.50 280 ALA A N 1
ATOM 2310 C CA . ALA A 1 280 ? 2.674 5.529 16.661 1.00 92.50 280 ALA A CA 1
ATOM 2311 C C . ALA A 1 280 ? 3.537 4.725 17.648 1.00 92.50 280 ALA A C 1
ATOM 2313 O O . ALA A 1 280 ? 4.760 4.691 17.513 1.00 92.50 280 ALA A O 1
ATOM 2314 N N . LEU A 1 281 ? 2.902 4.026 18.592 1.00 94.62 281 LEU A N 1
ATOM 2315 C CA . LEU A 1 281 ? 3.581 3.194 19.590 1.00 94.62 281 LEU A CA 1
ATOM 2316 C C . LEU A 1 281 ? 4.370 2.030 18.979 1.00 94.62 281 LEU A C 1
ATOM 2318 O O . LEU A 1 281 ? 5.426 1.680 19.497 1.00 94.62 281 LEU A O 1
ATOM 2322 N N . LEU A 1 282 ? 3.862 1.427 17.902 1.00 92.25 282 LEU A N 1
ATOM 2323 C CA . LEU A 1 282 ? 4.467 0.239 17.294 1.00 92.25 282 LEU A CA 1
ATOM 2324 C C . LEU A 1 282 ? 5.449 0.554 16.164 1.00 92.25 282 LEU A C 1
ATOM 2326 O O . LEU A 1 282 ? 6.207 -0.323 15.768 1.00 92.25 282 LEU A O 1
ATOM 2330 N N . SER A 1 283 ? 5.416 1.762 15.600 1.00 87.06 283 SER A N 1
ATOM 2331 C CA . SER A 1 283 ? 6.154 2.080 14.368 1.00 87.06 283 SER A CA 1
ATOM 2332 C C . SER A 1 283 ? 7.027 3.330 14.459 1.00 87.06 283 SER A C 1
ATOM 2334 O O . SER A 1 283 ? 7.703 3.663 13.487 1.00 87.06 283 SER A O 1
ATOM 2336 N N . THR A 1 284 ? 7.056 4.025 15.599 1.00 86.06 284 THR A N 1
ATOM 2337 C CA . THR A 1 284 ? 7.877 5.231 15.773 1.00 86.06 284 THR A CA 1
ATOM 2338 C C . THR A 1 284 ? 8.753 5.135 17.017 1.00 86.06 284 THR A C 1
ATOM 2340 O O . THR A 1 284 ? 8.387 4.524 18.017 1.00 86.06 284 THR A O 1
ATOM 2343 N N . LYS A 1 285 ? 9.927 5.775 16.971 1.00 87.94 285 LYS A N 1
ATOM 2344 C CA . LYS A 1 285 ? 10.820 5.872 18.138 1.00 87.94 285 LYS A CA 1
ATOM 2345 C C . LYS A 1 285 ? 10.310 6.865 19.189 1.00 87.94 285 LYS A C 1
ATOM 2347 O O . LYS A 1 285 ? 10.660 6.738 20.357 1.00 87.94 285 LYS A O 1
ATOM 2352 N N . ASN A 1 286 ? 9.529 7.863 18.766 1.00 92.88 286 ASN A N 1
ATOM 2353 C CA . ASN A 1 286 ? 8.983 8.920 19.615 1.00 92.88 286 ASN A CA 1
ATOM 2354 C C . ASN A 1 286 ? 7.491 9.134 19.283 1.00 92.88 286 ASN A C 1
ATOM 2356 O O . ASN A 1 286 ? 7.168 9.988 18.449 1.00 92.88 286 ASN A O 1
ATOM 2360 N N . PRO A 1 287 ? 6.593 8.340 19.892 1.00 94.44 287 PRO A N 1
ATOM 2361 C CA . PRO A 1 287 ? 5.168 8.396 19.591 1.00 94.44 287 PRO A CA 1
ATOM 2362 C C . PRO A 1 287 ? 4.549 9.740 19.979 1.00 94.44 287 PRO A C 1
ATOM 2364 O O . PRO A 1 287 ? 3.694 10.241 19.259 1.00 94.44 287 PRO A O 1
ATOM 2367 N N . GLU A 1 288 ? 4.997 10.376 21.059 1.00 95.31 288 GLU A N 1
ATOM 2368 C CA . GLU A 1 288 ? 4.483 11.673 21.506 1.00 95.31 288 GLU A CA 1
ATOM 2369 C C . GLU A 1 288 ? 4.790 12.794 20.502 1.00 95.31 288 GLU A C 1
ATOM 2371 O O . GLU A 1 288 ? 3.916 13.611 20.198 1.00 95.31 288 GLU A O 1
ATOM 2376 N N . ALA A 1 289 ? 6.007 12.824 19.945 1.00 94.69 289 ALA A N 1
ATOM 2377 C CA . ALA A 1 289 ? 6.361 13.784 18.898 1.00 94.69 289 ALA A CA 1
ATOM 2378 C C . ALA A 1 289 ? 5.515 13.566 17.635 1.00 94.69 289 ALA A C 1
ATOM 2380 O O . ALA A 1 289 ? 4.934 14.523 17.126 1.00 94.69 289 ALA A O 1
ATOM 2381 N N . PHE A 1 290 ? 5.369 12.310 17.196 1.00 94.69 290 PHE A N 1
ATOM 2382 C CA . PHE A 1 290 ? 4.522 11.950 16.055 1.00 94.69 290 PHE A CA 1
ATOM 2383 C C . PHE A 1 290 ? 3.061 12.384 16.258 1.00 94.69 290 PHE A C 1
ATOM 2385 O O . PHE A 1 290 ? 2.456 12.973 15.367 1.00 94.69 290 PHE A O 1
ATOM 2392 N N . LEU A 1 291 ? 2.485 12.132 17.438 1.00 95.31 291 LEU A N 1
ATOM 2393 C CA . LEU A 1 291 ? 1.095 12.487 17.745 1.00 95.31 291 LEU A CA 1
ATOM 2394 C C . LEU A 1 291 ? 0.883 14.002 17.835 1.00 95.31 291 LEU A C 1
ATOM 2396 O O . LEU A 1 291 ? -0.158 14.508 17.419 1.00 95.31 291 LEU A O 1
ATOM 2400 N N . THR A 1 292 ? 1.879 14.729 18.339 1.00 95.19 292 THR A N 1
ATOM 2401 C CA . THR A 1 292 ? 1.856 16.197 18.380 1.00 95.19 292 THR A CA 1
ATOM 2402 C C . THR A 1 292 ? 1.901 16.781 16.968 1.00 95.19 292 THR A C 1
ATOM 2404 O O . THR A 1 292 ? 1.112 17.665 16.641 1.00 95.19 292 THR A O 1
ATOM 2407 N N . GLU A 1 293 ? 2.770 16.253 16.105 1.00 93.44 293 GLU A N 1
ATOM 2408 C CA . GLU A 1 293 ? 2.829 16.639 14.693 1.00 93.44 293 GLU A CA 1
ATOM 2409 C C . GLU A 1 293 ? 1.519 16.316 13.964 1.00 93.44 293 GLU A C 1
ATOM 2411 O O . GLU A 1 293 ? 0.977 17.171 13.262 1.00 93.44 293 GLU A O 1
ATOM 2416 N N . TYR A 1 294 ? 0.963 15.123 14.194 1.00 94.19 294 TYR A N 1
ATOM 2417 C CA . TYR A 1 294 ? -0.327 14.713 13.646 1.00 94.19 294 TYR A CA 1
ATOM 2418 C C . TYR A 1 294 ? -1.444 15.697 14.020 1.00 94.19 294 TYR A C 1
ATOM 2420 O O . TYR A 1 294 ? -2.212 16.102 13.149 1.00 94.19 294 TYR A O 1
ATOM 2428 N N . LEU A 1 295 ? -1.535 16.108 15.292 1.00 94.62 295 LEU A N 1
ATOM 2429 C CA . LEU A 1 295 ? -2.539 17.079 15.739 1.00 94.62 295 LEU A CA 1
ATOM 2430 C C . LEU A 1 295 ? -2.334 18.455 15.116 1.00 94.62 295 LEU A C 1
ATOM 2432 O O . LEU A 1 295 ? -3.293 19.037 14.613 1.00 94.62 295 LEU A O 1
ATOM 2436 N N . ASN A 1 296 ? -1.098 18.956 15.100 1.00 94.44 296 ASN A N 1
ATOM 2437 C CA . ASN A 1 296 ? -0.789 20.235 14.463 1.00 94.44 296 ASN A CA 1
ATOM 2438 C C . ASN A 1 296 ? -1.228 20.223 12.995 1.00 94.44 296 ASN A C 1
ATOM 2440 O O . ASN A 1 296 ? -1.912 21.142 12.545 1.00 94.44 296 ASN A O 1
ATOM 2444 N N . LYS A 1 297 ? -0.915 19.143 12.271 1.00 94.31 297 LYS A N 1
ATOM 2445 C CA . LYS A 1 297 ? -1.313 18.988 10.871 1.00 94.31 297 LYS A CA 1
ATOM 2446 C C . LYS A 1 297 ? -2.829 18.859 10.723 1.00 94.31 297 LYS A C 1
ATOM 2448 O O . LYS A 1 297 ? -3.404 19.505 9.854 1.00 94.31 297 LYS A O 1
ATOM 2453 N N . LEU A 1 298 ? -3.506 18.111 11.598 1.00 95.00 298 LEU A N 1
ATOM 2454 C CA . LEU A 1 298 ? -4.970 18.021 11.610 1.00 95.00 298 LEU A CA 1
ATOM 2455 C C . LEU A 1 298 ? -5.629 19.390 11.824 1.00 95.00 298 LEU A C 1
ATOM 2457 O O . LEU A 1 298 ? -6.606 19.695 11.144 1.00 95.00 298 LEU A O 1
ATOM 2461 N N . HIS A 1 299 ? -5.101 20.225 12.721 1.00 94.88 299 HIS A N 1
ATOM 2462 C CA . HIS A 1 299 ? -5.613 21.578 12.944 1.00 94.88 299 HIS A CA 1
ATOM 2463 C C . HIS A 1 299 ? -5.418 22.480 11.720 1.00 94.88 299 HIS A C 1
ATOM 2465 O O . HIS A 1 299 ? -6.362 23.173 11.337 1.00 94.88 299 HIS A O 1
ATOM 2471 N N . THR A 1 300 ? -4.254 22.427 11.066 1.00 95.19 300 THR A N 1
ATOM 2472 C CA . THR A 1 300 ? -4.014 23.145 9.803 1.00 95.19 300 THR A CA 1
ATOM 2473 C C . THR A 1 300 ? -4.988 22.693 8.717 1.00 95.19 300 THR A C 1
ATOM 2475 O O . THR A 1 300 ? -5.682 23.520 8.126 1.00 95.19 300 THR A O 1
ATOM 2478 N N . LEU A 1 301 ? -5.131 21.380 8.511 1.00 95.44 301 LEU A N 1
ATOM 2479 C CA . LEU A 1 301 ? -6.059 20.836 7.518 1.00 95.44 301 LEU A CA 1
ATOM 2480 C C . LEU A 1 301 ? -7.515 21.202 7.827 1.00 95.44 301 LEU A C 1
ATOM 2482 O O . LEU A 1 301 ? -8.274 21.499 6.910 1.00 95.44 301 LEU A O 1
ATOM 2486 N N . ARG A 1 302 ? -7.915 21.226 9.104 1.00 95.69 302 ARG A N 1
ATOM 2487 C CA . ARG A 1 302 ? -9.264 21.641 9.525 1.00 95.69 302 ARG A CA 1
ATOM 2488 C C . ARG A 1 302 ? -9.546 23.099 9.144 1.00 95.69 302 ARG A C 1
ATOM 2490 O O . ARG A 1 302 ? -10.675 23.409 8.774 1.00 95.69 302 ARG A O 1
ATOM 2497 N N . ALA A 1 303 ? -8.543 23.974 9.212 1.00 95.06 303 ALA A N 1
ATOM 2498 C CA . ALA A 1 303 ? -8.675 25.372 8.811 1.00 95.06 303 ALA A CA 1
ATOM 2499 C C . ALA A 1 303 ? -8.725 25.543 7.280 1.00 95.06 303 ALA A C 1
ATOM 2501 O O . ALA A 1 303 ? -9.572 26.274 6.772 1.00 95.06 303 ALA A O 1
ATOM 2502 N N . GLU A 1 304 ? -7.855 24.855 6.537 1.00 95.69 304 GLU A N 1
ATOM 2503 C CA . GLU A 1 304 ? -7.740 24.997 5.074 1.00 95.69 304 GLU A CA 1
ATOM 2504 C C . GLU A 1 304 ? -8.812 24.222 4.280 1.00 95.69 304 GLU A C 1
ATOM 2506 O O . GLU A 1 304 ? -9.182 24.593 3.157 1.00 95.69 304 GLU A O 1
ATOM 2511 N N . PHE A 1 305 ? -9.332 23.139 4.861 1.00 95.50 305 PHE A N 1
ATOM 2512 C CA . PHE A 1 305 ? -10.271 22.202 4.239 1.00 95.50 305 PHE A CA 1
ATOM 2513 C C . PHE A 1 305 ? -11.540 22.022 5.077 1.00 95.50 305 PHE A C 1
ATOM 2515 O O . PHE A 1 305 ? -12.044 20.912 5.242 1.00 95.50 305 PHE A O 1
ATOM 2522 N N . ALA A 1 306 ? -12.084 23.132 5.585 1.00 94.12 306 ALA A N 1
ATOM 2523 C CA . ALA A 1 306 ? -13.305 23.153 6.397 1.00 94.12 306 ALA A CA 1
ATOM 2524 C C . ALA A 1 306 ? -14.552 22.585 5.681 1.00 94.12 306 ALA A C 1
ATOM 2526 O O . ALA A 1 306 ? -15.543 22.249 6.326 1.00 94.12 306 ALA A O 1
ATOM 2527 N N . ASP A 1 307 ? -14.515 22.465 4.352 1.00 92.31 307 ASP A N 1
ATOM 2528 C CA . ASP A 1 307 ? -15.564 21.855 3.533 1.00 92.31 307 ASP A CA 1
ATOM 2529 C C . ASP A 1 307 ? -15.557 20.316 3.556 1.00 92.31 307 ASP A C 1
ATOM 2531 O O . ASP A 1 307 ? -16.505 19.696 3.055 1.00 92.31 307 ASP A O 1
ATOM 2535 N N . PHE A 1 308 ? -14.513 19.697 4.116 1.00 93.19 308 PHE A N 1
ATOM 2536 C CA . PHE A 1 308 ? -14.405 18.253 4.286 1.00 93.19 308 PHE A CA 1
ATOM 2537 C C . PHE A 1 308 ? -14.802 17.810 5.699 1.00 93.19 308 PHE A C 1
ATOM 2539 O O . PHE A 1 308 ? -14.433 18.446 6.687 1.00 93.19 308 PHE A O 1
ATOM 2546 N N . PRO A 1 309 ? -15.491 16.662 5.831 1.00 91.69 309 PRO A N 1
ATOM 2547 C CA . PRO A 1 309 ? -15.691 16.032 7.127 1.00 91.69 309 PRO A CA 1
ATOM 2548 C C . PRO A 1 309 ? -14.355 15.713 7.805 1.00 91.69 309 PRO A C 1
ATOM 2550 O O . PRO A 1 309 ? -13.430 15.222 7.160 1.00 91.69 309 PRO A O 1
ATOM 2553 N N . GLU A 1 310 ? -14.277 15.885 9.125 1.00 91.38 310 GLU A N 1
ATOM 2554 C CA . GLU A 1 310 ? -13.042 15.639 9.885 1.00 91.38 310 GLU A CA 1
ATOM 2555 C C . GLU A 1 310 ? -12.469 14.232 9.664 1.00 91.38 310 GLU A C 1
ATOM 2557 O O . GLU A 1 310 ? -11.255 14.048 9.586 1.00 91.38 310 GLU A O 1
ATOM 2562 N N . TRP A 1 311 ? -13.331 13.224 9.523 1.00 89.50 311 TRP A N 1
ATOM 2563 C CA . TRP A 1 311 ? -12.886 11.856 9.281 1.00 89.50 311 TRP A CA 1
ATOM 2564 C C . TRP A 1 311 ? -12.138 11.706 7.942 1.00 89.50 311 TRP A C 1
ATOM 2566 O O . TRP A 1 311 ? -11.221 10.893 7.868 1.00 89.50 311 TRP A O 1
ATOM 2576 N N . ILE A 1 312 ? -12.444 12.519 6.920 1.00 91.19 312 ILE A N 1
ATOM 2577 C CA . ILE A 1 312 ? -11.678 12.562 5.661 1.00 91.19 312 ILE A CA 1
ATOM 2578 C C . ILE A 1 312 ? -10.304 13.187 5.882 1.00 91.19 312 ILE A C 1
ATOM 2580 O O . ILE A 1 312 ? -9.314 12.674 5.365 1.00 91.19 312 ILE A O 1
ATOM 2584 N N . LEU A 1 313 ? -10.216 14.242 6.695 1.00 93.81 313 LEU A N 1
ATOM 2585 C CA . LEU A 1 313 ? -8.930 14.850 7.050 1.00 93.81 313 LEU A CA 1
ATOM 2586 C C . LEU A 1 313 ? -8.028 13.830 7.764 1.00 93.81 313 LEU A C 1
ATOM 2588 O O . LEU A 1 313 ? -6.852 13.688 7.436 1.00 93.81 313 LEU A O 1
ATOM 2592 N N . LYS A 1 314 ? -8.600 13.046 8.686 1.00 90.62 314 LYS A N 1
ATOM 2593 C CA . LYS A 1 314 ? -7.892 11.958 9.382 1.00 90.62 314 LYS A CA 1
ATOM 2594 C C . LYS A 1 314 ? -7.452 10.840 8.427 1.00 90.62 314 LYS A C 1
ATOM 2596 O O . LYS A 1 314 ? -6.348 10.313 8.574 1.00 90.62 314 LYS A O 1
ATOM 2601 N N . VAL A 1 315 ? -8.272 10.497 7.428 1.00 85.50 315 VAL A N 1
ATOM 2602 C CA . VAL A 1 315 ? -7.899 9.548 6.361 1.00 85.50 315 VAL A CA 1
ATOM 2603 C C . VAL A 1 315 ? -6.737 10.090 5.532 1.00 85.50 315 VAL A C 1
ATOM 2605 O O . VAL A 1 315 ? -5.782 9.351 5.304 1.00 85.50 315 VAL A O 1
ATOM 2608 N N . ALA A 1 316 ? -6.769 11.366 5.137 1.00 88.12 316 ALA A N 1
ATOM 2609 C CA . ALA A 1 316 ? -5.688 12.001 4.384 1.00 88.12 316 ALA A CA 1
ATOM 2610 C C . ALA A 1 316 ? -4.355 11.910 5.143 1.00 88.12 316 ALA A C 1
ATOM 2612 O O . ALA A 1 316 ? -3.349 11.484 4.582 1.00 88.12 316 ALA A O 1
ATOM 2613 N N . LEU A 1 317 ? -4.372 12.202 6.447 1.00 89.19 317 LEU A N 1
ATOM 2614 C CA . LEU A 1 317 ? -3.196 12.072 7.312 1.00 89.19 317 LEU A CA 1
ATOM 2615 C C . LEU A 1 317 ? -2.703 10.629 7.469 1.00 89.19 317 LEU A C 1
ATOM 2617 O O . LEU A 1 317 ? -1.515 10.420 7.687 1.00 89.19 317 LEU A O 1
ATOM 2621 N N . SER A 1 318 ? -3.594 9.640 7.372 1.00 81.00 318 SER A N 1
ATOM 2622 C CA . SER A 1 318 ? -3.247 8.228 7.574 1.00 81.00 318 SER A CA 1
ATOM 2623 C C . SER A 1 318 ? -2.758 7.542 6.293 1.00 81.00 318 SER A C 1
ATOM 2625 O O . SER A 1 318 ? -1.835 6.736 6.347 1.00 81.00 318 SER A O 1
ATOM 2627 N N . HIS A 1 319 ? -3.371 7.843 5.145 1.00 69.62 319 HIS A N 1
ATOM 2628 C CA . HIS A 1 319 ? -3.098 7.177 3.864 1.00 69.62 319 HIS A CA 1
ATOM 2629 C C . HIS A 1 319 ? -2.156 7.962 2.946 1.00 69.62 319 HIS A C 1
ATOM 2631 O O . HIS A 1 319 ? -1.512 7.363 2.090 1.00 69.62 319 HIS A O 1
ATOM 2637 N N . GLN A 1 320 ? -2.088 9.285 3.097 1.00 69.38 320 GLN A N 1
ATOM 2638 C CA . GLN A 1 320 ? -1.298 10.190 2.257 1.00 69.38 320 GLN A CA 1
ATOM 2639 C C . GLN A 1 320 ? -0.440 11.105 3.137 1.00 69.38 320 GLN A C 1
ATOM 2641 O O . GLN A 1 320 ? -0.328 12.300 2.884 1.00 69.38 320 GLN A O 1
ATOM 2646 N N . SER A 1 321 ? 0.151 10.548 4.201 1.00 64.62 321 SER A N 1
ATOM 2647 C CA . SER A 1 321 ? 0.838 11.297 5.266 1.00 64.62 321 SER A CA 1
ATOM 2648 C C . SER A 1 321 ? 1.923 12.255 4.757 1.00 64.62 321 SER A C 1
ATOM 2650 O O . SER A 1 321 ? 2.142 13.311 5.355 1.00 64.62 321 SER A O 1
ATOM 2652 N N . GLU A 1 322 ? 2.568 11.909 3.637 1.00 73.62 322 GLU A N 1
ATOM 2653 C CA . GLU A 1 322 ? 3.596 12.730 2.991 1.00 73.62 322 GLU A CA 1
ATOM 2654 C C . GLU A 1 322 ? 3.031 14.026 2.389 1.00 73.62 322 GLU A C 1
ATOM 2656 O O . GLU A 1 322 ? 3.680 15.066 2.481 1.00 73.62 322 GLU A O 1
ATOM 2661 N N . ASN A 1 323 ? 1.823 13.999 1.812 1.00 85.50 323 ASN A N 1
ATOM 2662 C CA . ASN A 1 323 ? 1.206 15.171 1.177 1.00 85.50 323 ASN A CA 1
ATOM 2663 C C . ASN A 1 323 ? -0.340 15.136 1.235 1.00 85.50 323 ASN A C 1
ATOM 2665 O O . ASN A 1 323 ? -1.011 14.986 0.203 1.00 85.50 323 ASN A O 1
ATOM 2669 N N . PRO A 1 324 ? -0.928 15.252 2.440 1.00 90.31 324 PRO A N 1
ATOM 2670 C CA . PRO A 1 324 ? -2.375 15.219 2.622 1.00 90.31 324 PRO A CA 1
ATOM 2671 C C . PRO A 1 324 ? -3.067 16.435 1.991 1.00 90.31 324 PRO A C 1
ATOM 2673 O O . PRO A 1 324 ? -4.207 16.320 1.546 1.00 90.31 324 PRO A O 1
ATOM 2676 N N . GLU A 1 325 ? -2.387 17.578 1.892 1.00 91.94 325 GLU A N 1
ATOM 2677 C CA . GLU A 1 325 ? -2.906 18.804 1.286 1.00 91.94 325 GLU A CA 1
ATOM 2678 C C . GLU A 1 325 ? -3.176 18.606 -0.210 1.00 91.94 325 GLU A C 1
ATOM 2680 O O . GLU A 1 325 ? -4.269 18.908 -0.689 1.00 91.94 325 GLU A O 1
ATOM 2685 N N . ASN A 1 326 ? -2.219 18.040 -0.955 1.00 89.12 326 ASN A N 1
ATOM 2686 C CA . ASN A 1 326 ? -2.403 17.746 -2.379 1.00 89.12 326 ASN A CA 1
ATOM 2687 C C . ASN A 1 326 ? -3.530 16.730 -2.609 1.00 89.12 326 ASN A C 1
ATOM 2689 O O . ASN A 1 326 ? -4.340 16.897 -3.522 1.00 89.12 326 ASN A O 1
ATOM 2693 N N . PHE A 1 327 ? -3.622 15.705 -1.756 1.00 89.31 327 PHE A N 1
ATOM 2694 C CA . PHE A 1 327 ? -4.728 14.749 -1.797 1.00 89.31 327 PHE A CA 1
ATOM 2695 C C . PHE A 1 327 ? -6.086 15.445 -1.617 1.00 89.31 327 PHE A C 1
ATOM 2697 O O . PHE A 1 327 ? -6.994 15.235 -2.421 1.00 89.31 327 PHE A O 1
ATOM 2704 N N . LEU A 1 328 ? -6.223 16.322 -0.618 1.00 93.00 328 LEU A N 1
ATOM 2705 C CA . LEU A 1 328 ? -7.473 17.043 -0.357 1.00 93.00 328 LEU A CA 1
ATOM 2706 C C . LEU A 1 328 ? -7.803 18.068 -1.452 1.00 93.00 328 LEU A C 1
ATOM 2708 O O . LEU A 1 328 ? -8.970 18.227 -1.811 1.00 93.00 328 LEU A O 1
ATOM 2712 N N . GLN A 1 329 ? -6.801 18.726 -2.042 1.00 91.75 329 GLN A N 1
ATOM 2713 C CA . GLN A 1 329 ? -7.000 19.613 -3.194 1.00 91.75 329 GLN A CA 1
ATOM 2714 C C . GLN A 1 329 ? -7.513 18.853 -4.420 1.00 91.75 329 GLN A C 1
ATOM 2716 O O . GLN A 1 329 ? -8.436 19.319 -5.095 1.00 91.75 329 GLN A O 1
ATOM 2721 N N . LEU A 1 330 ? -6.944 17.679 -4.708 1.00 88.94 330 LEU A N 1
ATOM 2722 C CA . LEU A 1 330 ? -7.417 16.820 -5.791 1.00 88.94 330 LEU A CA 1
ATOM 2723 C C . LEU A 1 330 ? -8.842 16.328 -5.515 1.00 88.94 330 LEU A C 1
ATOM 2725 O O . LEU A 1 330 ? -9.701 16.415 -6.394 1.00 88.94 330 LEU A O 1
ATOM 2729 N N . ALA A 1 331 ? -9.113 15.895 -4.282 1.00 91.50 331 ALA A N 1
ATOM 2730 C CA . ALA A 1 331 ? -10.442 15.478 -3.856 1.00 91.50 331 ALA A CA 1
ATOM 2731 C C . ALA A 1 331 ? -11.472 16.610 -3.991 1.00 91.50 331 ALA A C 1
ATOM 2733 O O . ALA A 1 331 ? -12.602 16.351 -4.399 1.00 91.50 331 ALA A O 1
ATOM 2734 N N . ARG A 1 332 ? -11.100 17.866 -3.704 1.00 92.75 332 ARG A N 1
ATOM 2735 C CA . ARG A 1 332 ? -11.989 19.030 -3.860 1.00 92.75 332 ARG A CA 1
ATOM 2736 C C . ARG A 1 332 ? -12.384 19.228 -5.324 1.00 92.75 332 ARG A C 1
ATOM 2738 O O . ARG A 1 332 ? -13.572 19.287 -5.622 1.00 92.75 332 ARG A O 1
ATOM 2745 N N . LYS A 1 333 ? -11.408 19.216 -6.238 1.00 91.25 333 LYS A N 1
ATOM 2746 C CA . LYS A 1 333 ? -11.661 19.306 -7.690 1.00 91.25 333 LYS A CA 1
ATOM 2747 C C . LYS A 1 333 ? -12.556 18.168 -8.184 1.00 91.25 333 LYS A C 1
ATOM 2749 O O . LYS A 1 333 ? -13.502 18.387 -8.929 1.00 91.25 333 LYS A O 1
ATOM 2754 N N . GLN A 1 334 ? -12.290 16.941 -7.742 1.00 91.69 334 GLN A N 1
ATOM 2755 C CA . GLN A 1 334 ? -13.088 15.781 -8.143 1.00 91.69 334 GLN A CA 1
ATOM 2756 C C . GLN A 1 334 ? -14.499 15.800 -7.540 1.00 91.69 334 GLN A C 1
ATOM 2758 O O . GLN A 1 334 ? -15.434 15.325 -8.179 1.00 91.69 334 GLN A O 1
ATOM 2763 N N . ARG A 1 335 ? -14.681 16.377 -6.347 1.00 93.44 335 ARG A N 1
ATOM 2764 C CA . ARG A 1 335 ? -15.995 16.574 -5.723 1.00 93.44 335 ARG A CA 1
ATOM 2765 C C . ARG A 1 335 ? -16.869 17.544 -6.519 1.00 93.44 335 ARG A C 1
ATOM 2767 O O . ARG A 1 335 ? -18.078 17.325 -6.607 1.00 93.44 335 ARG A O 1
ATOM 2774 N N . GLU A 1 336 ? -16.284 18.597 -7.082 1.00 92.19 336 GLU A N 1
ATOM 2775 C CA . GLU A 1 336 ? -16.994 19.528 -7.970 1.00 92.19 336 GLU A CA 1
ATOM 2776 C C . GLU A 1 336 ? -17.517 18.773 -9.198 1.00 92.19 336 GLU A C 1
ATOM 2778 O O . GLU A 1 336 ? -18.725 18.729 -9.423 1.00 92.19 336 GLU A O 1
ATOM 2783 N N . THR A 1 337 ? -16.643 18.029 -9.886 1.00 93.69 337 THR A N 1
ATOM 2784 C CA . THR A 1 337 ? -17.032 17.180 -11.026 1.00 93.69 337 THR A CA 1
ATOM 2785 C C . THR A 1 337 ? -18.069 16.114 -10.652 1.00 93.69 337 THR A C 1
ATOM 2787 O O . THR A 1 337 ? -18.997 15.853 -11.416 1.00 93.69 337 THR A O 1
ATOM 2790 N N . PHE A 1 338 ? -17.946 15.495 -9.473 1.00 95.44 338 PHE A N 1
ATOM 2791 C CA . PHE A 1 338 ? -18.938 14.552 -8.952 1.00 95.44 338 PHE A CA 1
ATOM 2792 C C . PHE A 1 338 ? -20.313 15.211 -8.820 1.00 95.44 338 PHE A C 1
ATOM 2794 O O . PHE A 1 338 ? -21.311 14.638 -9.248 1.00 95.44 338 PHE A O 1
ATOM 2801 N N . SER A 1 339 ? -20.359 16.413 -8.244 1.00 93.62 339 SER A N 1
ATOM 2802 C CA . SER A 1 339 ? -21.609 17.130 -7.981 1.00 93.62 339 SER A CA 1
ATOM 2803 C C . SER A 1 339 ? -22.286 17.582 -9.278 1.00 93.62 339 SER A C 1
ATOM 2805 O O . SER A 1 339 ? -23.510 17.576 -9.359 1.00 93.62 339 SER A O 1
ATOM 2807 N N . GLU A 1 340 ? -21.504 17.921 -10.305 1.00 94.06 340 GLU A N 1
ATOM 2808 C CA . GLU A 1 340 ? -22.011 18.252 -11.642 1.00 94.06 340 GLU A CA 1
ATOM 2809 C C . GLU A 1 340 ? -22.552 17.023 -12.385 1.00 94.06 340 GLU A C 1
ATOM 2811 O O . GLU A 1 340 ? -23.635 17.075 -12.968 1.00 94.06 340 GLU A O 1
ATOM 2816 N N . ARG A 1 341 ? -21.816 15.903 -12.362 1.00 95.25 341 ARG A N 1
ATOM 2817 C CA . ARG A 1 341 ? -22.177 14.680 -13.101 1.00 95.25 341 ARG A CA 1
ATOM 2818 C C . ARG A 1 341 ? -23.285 13.878 -12.417 1.00 95.25 341 ARG A C 1
ATOM 2820 O O . ARG A 1 341 ? -24.088 13.246 -13.100 1.00 95.25 341 ARG A O 1
ATOM 2827 N N . TYR A 1 342 ? -23.348 13.915 -11.087 1.00 94.56 342 TYR A N 1
ATOM 2828 C CA . TYR A 1 342 ? -24.281 13.131 -10.276 1.00 94.56 342 TYR A CA 1
ATOM 2829 C C . TYR A 1 342 ? -24.999 13.991 -9.221 1.00 94.56 342 TYR A C 1
ATOM 2831 O O . TYR A 1 342 ? -24.906 13.712 -8.023 1.00 94.56 342 TYR A O 1
ATOM 2839 N N . PRO A 1 343 ? -25.774 15.013 -9.629 1.00 91.75 343 PRO A N 1
ATOM 2840 C CA . PRO A 1 343 ? -26.328 16.019 -8.715 1.00 91.75 343 PRO A CA 1
ATOM 2841 C C . PRO A 1 343 ? -27.260 15.451 -7.634 1.00 91.75 343 PRO A C 1
ATOM 2843 O O . PRO A 1 343 ? -27.415 16.046 -6.572 1.00 91.75 343 PRO A O 1
ATOM 2846 N N . ASN A 1 344 ? -27.862 14.285 -7.882 1.00 89.69 344 ASN A N 1
ATOM 2847 C CA . ASN A 1 344 ? -28.776 13.614 -6.953 1.00 89.69 344 ASN A CA 1
ATOM 2848 C C . ASN A 1 344 ? -28.146 12.405 -6.247 1.00 89.69 344 ASN A C 1
ATOM 2850 O O . ASN A 1 344 ? -28.855 11.651 -5.575 1.00 89.69 344 ASN A O 1
ATOM 2854 N N . PHE A 1 345 ? -26.844 12.167 -6.428 1.00 91.94 345 PHE A N 1
ATOM 2855 C CA . PHE A 1 345 ? -26.179 11.007 -5.852 1.00 91.94 345 PHE A CA 1
ATOM 2856 C C . PHE A 1 345 ? -25.525 11.357 -4.513 1.00 91.94 345 PHE A C 1
ATOM 2858 O O . PHE A 1 345 ? -24.939 12.434 -4.375 1.00 91.94 345 PHE A O 1
ATOM 2865 N N . PRO A 1 346 ? -25.627 10.495 -3.484 1.00 92.31 346 PRO A N 1
ATOM 2866 C CA . PRO A 1 346 ? -25.196 10.885 -2.152 1.00 92.31 346 PRO A CA 1
ATOM 2867 C C . PRO A 1 346 ? -23.689 11.146 -2.074 1.00 92.31 346 PRO A C 1
ATOM 2869 O O . PRO A 1 346 ? -22.875 10.299 -2.435 1.00 92.31 346 PRO A O 1
ATOM 2872 N N . LEU A 1 347 ? -23.309 12.287 -1.495 1.00 90.94 347 LEU A N 1
ATOM 2873 C CA . LEU A 1 347 ? -21.906 12.695 -1.367 1.00 90.94 347 LEU A CA 1
ATOM 2874 C C . LEU A 1 347 ? -21.045 11.695 -0.567 1.00 90.94 347 LEU A C 1
ATOM 2876 O O . LEU A 1 347 ? -19.839 11.599 -0.781 1.00 90.94 347 LEU A O 1
ATOM 2880 N N . HIS A 1 348 ? -21.644 10.902 0.330 1.00 90.50 348 HIS A N 1
ATOM 2881 C CA . HIS A 1 348 ? -20.907 9.855 1.045 1.00 90.50 348 HIS A CA 1
ATOM 2882 C C . HIS A 1 348 ? -20.368 8.758 0.116 1.00 90.50 348 HIS A C 1
ATOM 2884 O O . HIS A 1 348 ? -19.348 8.157 0.449 1.00 90.50 348 HIS A O 1
ATOM 2890 N N . VAL A 1 349 ? -20.998 8.526 -1.043 1.00 91.94 349 VAL A N 1
ATOM 2891 C CA . VAL A 1 349 ? -20.518 7.560 -2.040 1.00 91.94 349 VAL A CA 1
ATOM 2892 C C . VAL A 1 349 ? -19.193 8.040 -2.627 1.00 91.94 349 VAL A C 1
ATOM 2894 O O . VAL A 1 349 ? -18.238 7.270 -2.698 1.00 91.94 349 VAL A O 1
ATOM 2897 N N . PHE A 1 350 ? -19.097 9.334 -2.951 1.00 94.06 350 PHE A N 1
ATOM 2898 C CA . PHE A 1 350 ? -17.842 9.956 -3.378 1.00 94.06 350 PHE A CA 1
ATOM 2899 C C . PHE A 1 350 ? -16.757 9.812 -2.310 1.00 94.06 350 PHE A C 1
ATOM 2901 O O . PHE A 1 350 ? -15.650 9.365 -2.599 1.00 94.06 350 PHE A O 1
ATOM 2908 N N . TYR A 1 351 ? -17.076 10.134 -1.056 1.00 91.06 351 TYR A N 1
ATOM 2909 C CA . TYR A 1 351 ? -16.106 10.022 0.030 1.00 91.06 351 TYR A CA 1
ATOM 2910 C C . TYR A 1 351 ? -15.643 8.579 0.276 1.00 91.06 351 TYR A C 1
ATOM 2912 O O . TYR A 1 351 ? -14.468 8.362 0.559 1.00 91.06 351 TYR A O 1
ATOM 2920 N N . ARG A 1 352 ? -16.519 7.579 0.130 1.00 86.75 352 ARG A N 1
ATOM 2921 C CA . ARG A 1 352 ? -16.126 6.162 0.186 1.00 86.75 352 ARG A CA 1
ATOM 2922 C C . ARG A 1 352 ? -15.237 5.765 -0.985 1.00 86.75 352 ARG A C 1
ATOM 2924 O O . ARG A 1 352 ? -14.221 5.111 -0.763 1.00 86.75 352 ARG A O 1
ATOM 2931 N N . ALA A 1 353 ? -15.586 6.197 -2.195 1.00 88.44 353 ALA A N 1
ATOM 2932 C CA . ALA A 1 353 ? -14.777 5.974 -3.386 1.00 88.44 353 ALA A CA 1
ATOM 2933 C C . ALA A 1 353 ? -13.376 6.587 -3.245 1.00 88.44 353 ALA A C 1
ATOM 2935 O O . ALA A 1 353 ? -12.394 5.969 -3.640 1.00 88.44 353 ALA A O 1
ATOM 2936 N N . LEU A 1 354 ? -13.269 7.757 -2.611 1.00 87.31 354 LEU A N 1
ATOM 2937 C CA . LEU A 1 354 ? -11.997 8.417 -2.320 1.00 87.31 354 LEU A CA 1
ATOM 2938 C C . LEU A 1 354 ? -11.105 7.602 -1.369 1.00 87.31 354 LEU A C 1
ATOM 2940 O O . LEU A 1 354 ? -9.888 7.609 -1.525 1.00 87.31 354 LEU A O 1
ATOM 2944 N N . ILE A 1 355 ? -11.685 6.876 -0.409 1.00 83.44 355 ILE A N 1
ATOM 2945 C CA . ILE A 1 355 ? -10.919 5.984 0.477 1.00 83.44 355 ILE A CA 1
ATOM 2946 C C . ILE A 1 355 ? -10.437 4.745 -0.283 1.00 83.44 355 ILE A C 1
ATOM 2948 O O . ILE A 1 355 ? -9.293 4.331 -0.114 1.00 83.44 355 ILE A O 1
ATOM 2952 N N . SER A 1 356 ? -11.308 4.127 -1.086 1.00 77.44 356 SER A N 1
ATOM 2953 C CA . SER A 1 356 ? -10.983 2.875 -1.778 1.00 77.44 356 SER A CA 1
ATOM 2954 C C . SER A 1 356 ? -10.071 3.077 -2.988 1.00 77.44 356 SER A C 1
ATOM 2956 O O . SER A 1 356 ? -9.218 2.240 -3.254 1.00 77.44 356 SER A O 1
ATOM 2958 N N . GLU A 1 357 ? -10.247 4.179 -3.718 1.00 81.50 357 GLU A N 1
ATOM 2959 C CA . GLU A 1 357 ? -9.567 4.479 -4.980 1.00 81.50 357 GLU A CA 1
ATOM 2960 C C . GLU A 1 357 ? -9.150 5.957 -5.024 1.00 81.50 357 GLU A C 1
ATOM 2962 O O . GLU A 1 357 ? -9.617 6.737 -5.851 1.00 81.50 357 GLU A O 1
ATOM 2967 N N . ALA A 1 358 ? -8.232 6.343 -4.133 1.00 74.38 358 ALA A N 1
ATOM 2968 C CA . ALA A 1 358 ? -7.765 7.724 -3.944 1.00 74.38 358 ALA A CA 1
ATOM 2969 C C . ALA A 1 358 ? -7.391 8.475 -5.237 1.00 74.38 358 ALA A C 1
ATOM 2971 O O . ALA A 1 358 ? -7.595 9.682 -5.331 1.00 74.38 358 ALA A O 1
ATOM 2972 N N . ASN A 1 359 ? -6.863 7.770 -6.241 1.00 74.25 359 ASN A N 1
ATOM 2973 C CA . ASN A 1 359 ? -6.429 8.378 -7.501 1.00 74.25 359 ASN A CA 1
ATOM 2974 C C . ASN A 1 359 ? -7.551 8.499 -8.545 1.00 74.25 359 ASN A C 1
ATOM 2976 O O . ASN A 1 359 ? -7.421 9.289 -9.480 1.00 74.25 359 ASN A O 1
ATOM 2980 N N . ARG A 1 360 ? -8.622 7.702 -8.429 1.00 83.31 360 ARG A N 1
ATOM 2981 C CA . ARG A 1 360 ? -9.696 7.587 -9.433 1.00 83.31 360 ARG A CA 1
ATOM 2982 C C . ARG A 1 360 ? -11.089 7.414 -8.803 1.00 83.31 360 ARG A C 1
ATOM 2984 O O . ARG A 1 360 ? -11.862 6.567 -9.245 1.00 83.31 360 ARG A O 1
ATOM 2991 N N . PRO A 1 361 ? -11.485 8.234 -7.814 1.00 88.75 361 PRO A N 1
ATOM 2992 C CA . PRO A 1 361 ? -12.760 8.027 -7.131 1.00 88.75 361 PRO A CA 1
ATOM 2993 C C . PRO A 1 361 ? -13.968 8.199 -8.056 1.00 88.75 361 PRO A C 1
ATOM 2995 O O . PRO A 1 361 ? -15.006 7.598 -7.812 1.00 88.75 361 PRO A O 1
ATOM 2998 N N . LEU A 1 362 ? -13.849 8.987 -9.131 1.00 92.19 362 LEU A N 1
ATOM 2999 C CA . LEU A 1 362 ? -14.928 9.166 -10.105 1.00 92.19 362 LEU A CA 1
ATOM 3000 C C . LEU A 1 362 ? -15.203 7.906 -10.934 1.00 92.19 362 LEU A C 1
ATOM 3002 O O . LEU A 1 362 ? -16.365 7.651 -11.238 1.00 92.19 362 LEU A O 1
ATOM 3006 N N . ASP A 1 363 ? -14.176 7.111 -11.248 1.00 91.56 363 ASP A N 1
ATOM 3007 C CA . ASP A 1 363 ? -14.342 5.839 -11.964 1.00 91.56 363 ASP A CA 1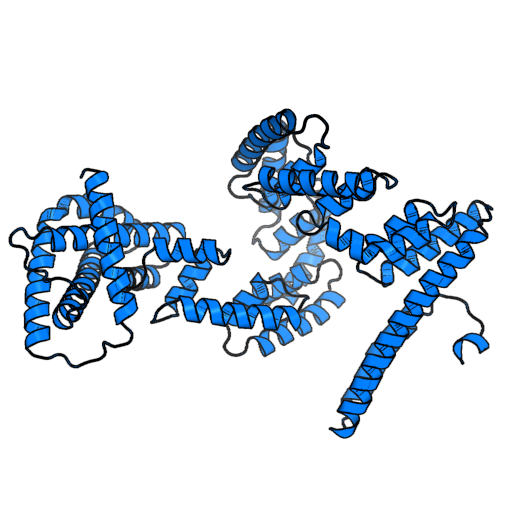
ATOM 3008 C C . ASP A 1 363 ? -15.101 4.849 -11.073 1.00 91.56 363 ASP A C 1
ATOM 3010 O O . ASP A 1 363 ? -16.077 4.226 -11.496 1.00 91.56 363 ASP A O 1
ATOM 3014 N N . ARG A 1 364 ? -14.725 4.785 -9.789 1.00 91.44 364 ARG A N 1
ATOM 3015 C CA . ARG A 1 364 ? -15.443 3.991 -8.788 1.00 91.44 364 ARG A CA 1
ATOM 3016 C C . ARG A 1 364 ? -16.881 4.464 -8.594 1.00 91.44 364 ARG A C 1
ATOM 3018 O O . ARG A 1 364 ? -17.777 3.630 -8.494 1.00 91.44 364 ARG A O 1
ATOM 3025 N N . VAL A 1 365 ? -17.120 5.776 -8.536 1.00 95.19 365 VAL A N 1
ATOM 3026 C CA . VAL A 1 365 ? -18.480 6.332 -8.455 1.00 95.19 365 VAL A CA 1
ATOM 3027 C C . VAL A 1 365 ? -19.303 5.938 -9.676 1.00 95.19 365 VAL A C 1
ATOM 3029 O O . VAL A 1 365 ? -20.445 5.532 -9.493 1.00 95.19 365 VAL A O 1
ATOM 3032 N N . GLU A 1 366 ? -18.755 6.046 -10.889 1.00 94.75 366 GLU A N 1
ATOM 3033 C CA . GLU A 1 366 ? -19.458 5.657 -12.119 1.00 94.75 366 GLU A CA 1
ATOM 3034 C C . GLU A 1 366 ? -19.870 4.184 -12.056 1.00 94.75 366 GLU A C 1
ATOM 3036 O O . GLU A 1 366 ? -21.034 3.872 -12.286 1.00 94.75 366 GLU A O 1
ATOM 3041 N N . ALA A 1 367 ? -18.967 3.293 -11.638 1.00 93.12 367 ALA A N 1
ATOM 3042 C CA . ALA A 1 367 ? -19.288 1.877 -11.476 1.00 93.12 367 ALA A CA 1
ATOM 3043 C C . ALA A 1 367 ? -20.406 1.645 -10.438 1.00 93.12 367 ALA A C 1
ATOM 3045 O O . ALA A 1 367 ? -21.330 0.871 -10.677 1.00 93.12 367 ALA A O 1
ATOM 3046 N N . ILE A 1 368 ? -20.370 2.345 -9.295 1.00 94.25 368 ILE A N 1
ATOM 3047 C CA . ILE A 1 368 ? -21.433 2.266 -8.275 1.00 94.25 368 ILE A CA 1
ATOM 3048 C C . ILE A 1 368 ? -22.758 2.819 -8.817 1.00 94.25 368 ILE A C 1
ATOM 3050 O O . ILE A 1 368 ? -23.817 2.265 -8.529 1.00 94.25 368 ILE A O 1
ATOM 3054 N N . TYR A 1 369 ? -22.716 3.902 -9.590 1.00 95.81 369 TYR A N 1
ATOM 3055 C CA . TYR A 1 369 ? -23.892 4.534 -10.179 1.00 95.81 369 TYR A CA 1
ATOM 3056 C C . TYR A 1 369 ? -24.558 3.635 -11.230 1.00 95.81 369 TYR A C 1
ATOM 3058 O O . TYR A 1 369 ? -25.778 3.468 -11.201 1.00 95.81 369 TYR A O 1
ATOM 3066 N N . GLN A 1 370 ? -23.769 3.015 -12.112 1.00 95.25 370 GLN A N 1
ATOM 3067 C CA . GLN A 1 370 ? -24.249 2.050 -13.105 1.00 95.25 370 GLN A CA 1
ATOM 3068 C C . GLN A 1 370 ? -24.907 0.847 -12.426 1.00 95.25 370 GLN A C 1
ATOM 3070 O O . GLN A 1 370 ? -26.084 0.586 -12.673 1.00 95.25 370 GLN A O 1
ATOM 3075 N N . ALA A 1 371 ? -24.207 0.217 -11.479 1.00 93.62 371 ALA A N 1
ATOM 3076 C CA . ALA A 1 371 ? -24.740 -0.893 -10.694 1.00 93.62 371 ALA A CA 1
ATOM 3077 C C . ALA A 1 371 ? -26.046 -0.531 -9.971 1.00 93.62 371 ALA A C 1
ATOM 3079 O O . ALA A 1 371 ? -27.001 -1.305 -9.970 1.00 93.62 371 ALA A O 1
ATOM 3080 N N . PHE A 1 372 ? -26.118 0.667 -9.387 1.00 95.88 372 PHE A N 1
ATOM 3081 C CA . PHE A 1 372 ? -27.318 1.133 -8.699 1.00 95.88 372 PHE A CA 1
ATOM 3082 C C . PHE A 1 372 ? -28.512 1.273 -9.648 1.00 95.88 372 PHE A C 1
ATOM 3084 O O . PHE A 1 372 ? -29.619 0.865 -9.294 1.00 95.88 372 PHE A O 1
ATOM 3091 N N . ASN A 1 373 ? -28.302 1.820 -10.846 1.00 95.25 373 ASN A N 1
ATOM 3092 C CA . ASN A 1 373 ? -29.365 1.970 -11.838 1.00 95.25 373 ASN A CA 1
ATOM 3093 C C . ASN A 1 373 ? -29.822 0.618 -12.396 1.00 95.25 373 ASN A C 1
ATOM 3095 O O . ASN A 1 373 ? -31.025 0.400 -12.528 1.00 95.25 373 ASN A O 1
ATOM 3099 N N . GLU A 1 374 ? -28.893 -0.296 -12.681 1.00 95.56 374 GLU A N 1
ATOM 3100 C CA . GLU A 1 374 ? -29.209 -1.662 -13.115 1.00 95.56 374 GLU A CA 1
ATOM 3101 C C . GLU A 1 374 ? -30.042 -2.396 -12.063 1.00 95.56 374 GLU A C 1
ATOM 3103 O O . GLU A 1 374 ? -31.113 -2.922 -12.368 1.00 95.56 374 GLU A O 1
ATOM 3108 N N . LEU A 1 375 ? -29.614 -2.344 -10.800 1.00 92.50 375 LEU A N 1
ATOM 3109 C CA . LEU A 1 375 ? -30.361 -2.928 -9.693 1.00 92.50 375 LEU A CA 1
ATOM 3110 C C . LEU A 1 375 ? -31.727 -2.273 -9.492 1.00 92.50 375 LEU A C 1
ATOM 3112 O O . LEU A 1 375 ? -32.693 -2.962 -9.177 1.00 92.50 375 LEU A O 1
ATOM 3116 N N . GLN A 1 376 ? -31.833 -0.957 -9.670 1.00 94.25 376 GLN A N 1
ATOM 3117 C CA . GLN A 1 376 ? -33.108 -0.257 -9.549 1.00 94.25 376 GLN A CA 1
ATOM 3118 C C . GLN A 1 376 ? -34.091 -0.648 -10.664 1.00 94.25 376 GLN A C 1
ATOM 3120 O O . GLN A 1 376 ? -35.298 -0.683 -10.420 1.00 94.25 376 GLN A O 1
ATOM 3125 N N . LEU A 1 377 ? -33.594 -0.946 -11.868 1.00 94.19 377 LEU A N 1
ATOM 3126 C CA . LEU A 1 377 ? -34.406 -1.446 -12.979 1.00 94.19 377 LEU A CA 1
ATOM 3127 C C . LEU A 1 377 ? -34.840 -2.900 -12.762 1.00 94.19 377 LEU A C 1
ATOM 3129 O O . LEU A 1 377 ? -35.999 -3.222 -13.014 1.00 94.19 377 LEU A O 1
ATOM 3133 N N . ALA A 1 378 ? -33.934 -3.756 -12.283 1.00 90.75 378 ALA A N 1
ATOM 3134 C CA . ALA A 1 378 ? -34.211 -5.171 -12.037 1.00 90.75 378 ALA A CA 1
ATOM 3135 C C . ALA A 1 378 ? -35.111 -5.395 -10.806 1.00 90.75 378 ALA A C 1
ATOM 3137 O O . ALA A 1 378 ? -35.995 -6.248 -10.829 1.00 90.75 378 ALA A O 1
ATOM 3138 N N . TYR A 1 379 ? -34.939 -4.589 -9.753 1.00 87.94 379 TYR A N 1
ATOM 3139 C CA . TYR A 1 379 ? -35.635 -4.738 -8.471 1.00 87.94 379 TYR A CA 1
ATOM 3140 C C . TYR A 1 379 ? -36.320 -3.432 -8.022 1.00 87.94 379 TYR A C 1
ATOM 3142 O O . TYR A 1 379 ? -36.008 -2.893 -6.955 1.00 87.94 379 TYR A O 1
ATOM 3150 N N . PRO A 1 380 ? -37.295 -2.903 -8.789 1.00 90.81 380 PRO A N 1
ATOM 3151 C CA . PRO A 1 380 ? -37.904 -1.593 -8.526 1.00 90.81 380 PRO A CA 1
ATOM 3152 C C . PRO A 1 380 ? -38.715 -1.528 -7.222 1.00 90.81 380 PRO A C 1
ATOM 3154 O O . PRO A 1 380 ? -39.014 -0.438 -6.737 1.00 90.81 380 PRO A O 1
ATOM 3157 N N . HIS A 1 381 ? -39.076 -2.681 -6.655 1.00 83.31 381 HIS A N 1
ATOM 3158 C CA . HIS A 1 381 ? -39.810 -2.805 -5.396 1.00 83.31 381 HIS A CA 1
ATOM 3159 C C . HIS A 1 381 ? -38.897 -2.741 -4.157 1.00 83.31 381 HIS A C 1
ATOM 3161 O O . HIS A 1 381 ? -39.392 -2.556 -3.045 1.00 83.31 381 HIS A O 1
ATOM 3167 N N . LEU A 1 382 ? -37.575 -2.874 -4.321 1.00 82.38 382 LEU A N 1
ATOM 3168 C CA . LEU A 1 382 ? -36.626 -2.837 -3.209 1.00 82.38 382 LEU A CA 1
ATOM 3169 C C . LEU A 1 382 ? -36.239 -1.403 -2.824 1.00 82.38 382 LEU A C 1
ATOM 3171 O O . LEU A 1 382 ? -36.222 -0.471 -3.629 1.00 82.38 382 LEU A O 1
ATOM 3175 N N . ASN A 1 383 ? -35.881 -1.222 -1.550 1.00 85.25 383 ASN A N 1
ATOM 3176 C CA . ASN A 1 383 ? -35.489 0.077 -1.014 1.00 85.25 383 ASN A CA 1
ATOM 3177 C C . ASN A 1 383 ? -34.219 0.605 -1.712 1.00 85.25 383 ASN A C 1
ATOM 3179 O O . ASN A 1 383 ? -33.176 -0.049 -1.715 1.00 85.25 383 ASN A O 1
ATOM 3183 N N . ARG A 1 384 ? -34.259 1.842 -2.222 1.00 88.62 384 ARG A N 1
ATOM 3184 C CA . ARG A 1 384 ? -33.108 2.481 -2.893 1.00 88.62 384 ARG A CA 1
ATOM 3185 C C . ARG A 1 384 ? -31.842 2.510 -2.030 1.00 88.62 384 ARG A C 1
ATOM 3187 O O . ARG A 1 384 ? -30.748 2.323 -2.545 1.00 88.62 384 ARG A O 1
ATOM 3194 N N . SER A 1 385 ? -31.964 2.711 -0.720 1.00 85.94 385 SER A N 1
ATOM 3195 C CA . SER A 1 385 ? -30.814 2.707 0.198 1.00 85.94 385 SER A CA 1
ATOM 3196 C C . SER A 1 385 ? -30.174 1.324 0.313 1.00 85.94 385 SER A C 1
ATOM 3198 O O . SER A 1 385 ? -28.965 1.223 0.511 1.00 85.94 385 SER A O 1
ATOM 3200 N N . PHE A 1 386 ? -30.972 0.259 0.202 1.00 84.44 386 PHE A N 1
ATOM 3201 C CA . PHE A 1 386 ? -30.476 -1.114 0.166 1.00 84.44 386 PHE A CA 1
ATOM 3202 C C . PHE A 1 386 ? -29.718 -1.378 -1.141 1.00 84.44 386 PHE A C 1
ATOM 3204 O O . PHE A 1 386 ? -28.546 -1.751 -1.091 1.00 84.44 386 PHE A O 1
ATOM 3211 N N . LEU A 1 387 ? -30.332 -1.073 -2.288 1.00 89.81 387 LEU A N 1
ATOM 3212 C CA . LEU A 1 387 ? -29.701 -1.235 -3.604 1.00 89.81 387 LEU A CA 1
ATOM 3213 C C . LEU A 1 387 ? -28.399 -0.431 -3.717 1.00 89.81 387 LEU A C 1
ATOM 3215 O O . LEU A 1 387 ? -27.398 -0.930 -4.232 1.00 89.81 387 LEU A O 1
ATOM 3219 N N . LEU A 1 388 ? -28.373 0.787 -3.166 1.00 91.19 388 LEU A N 1
ATOM 3220 C CA . LEU A 1 388 ? -27.167 1.610 -3.130 1.00 91.19 388 LEU A CA 1
ATOM 3221 C C . LEU A 1 388 ? -26.047 0.939 -2.328 1.00 91.19 388 LEU A C 1
ATOM 3223 O O . LEU A 1 388 ? -24.920 0.878 -2.804 1.00 91.19 388 LEU A O 1
ATOM 3227 N N . LYS A 1 389 ? -26.341 0.375 -1.150 1.00 87.12 389 LYS A N 1
ATOM 3228 C CA . LYS A 1 389 ? -25.335 -0.340 -0.343 1.00 87.12 389 LYS A CA 1
ATOM 3229 C C . LYS A 1 389 ? -24.773 -1.570 -1.051 1.00 87.12 389 LYS A C 1
ATOM 3231 O O . LYS A 1 389 ? -23.575 -1.831 -0.941 1.00 87.12 389 LYS A O 1
ATOM 3236 N N . VAL A 1 390 ? -25.616 -2.326 -1.757 1.00 86.19 390 VAL A N 1
ATOM 3237 C CA . VAL A 1 390 ? -25.159 -3.466 -2.568 1.00 86.19 390 VAL A CA 1
ATOM 3238 C C . VAL A 1 390 ? -24.215 -2.973 -3.668 1.00 86.19 390 VAL A C 1
ATOM 3240 O O . VAL A 1 390 ? -23.100 -3.481 -3.801 1.00 86.19 390 VAL A O 1
ATOM 3243 N N . SER A 1 391 ? -24.611 -1.907 -4.363 1.00 91.38 391 SER A N 1
ATOM 3244 C CA . SER A 1 391 ? -23.826 -1.278 -5.431 1.00 91.38 391 SER A CA 1
ATOM 3245 C C . SER A 1 391 ? -22.486 -0.730 -4.935 1.00 91.38 391 SER A C 1
ATOM 3247 O O . SER A 1 391 ? -21.466 -0.925 -5.584 1.00 91.38 391 SER A O 1
ATOM 3249 N N . GLU A 1 392 ? -22.436 -0.102 -3.754 1.00 87.25 392 GLU A N 1
ATOM 3250 C CA . GLU A 1 392 ? -21.183 0.374 -3.143 1.00 87.25 392 GLU A CA 1
ATOM 3251 C C . GLU A 1 392 ? -20.193 -0.774 -2.883 1.00 87.25 392 GLU A C 1
ATOM 3253 O O . GLU A 1 392 ? -18.976 -0.624 -3.067 1.00 87.25 392 GLU A O 1
ATOM 3258 N N . ARG A 1 393 ? -20.715 -1.927 -2.444 1.00 82.94 393 ARG A N 1
ATOM 3259 C CA . ARG A 1 393 ? -19.923 -3.097 -2.048 1.00 82.94 393 ARG A CA 1
ATOM 3260 C C . ARG A 1 393 ? -19.426 -3.891 -3.255 1.00 82.94 393 ARG A C 1
ATOM 3262 O O . ARG A 1 393 ? -18.291 -4.369 -3.230 1.00 82.94 393 ARG A O 1
ATOM 3269 N N . LYS A 1 394 ? -20.262 -4.048 -4.283 1.00 85.06 394 LYS A N 1
ATOM 3270 C CA . LYS A 1 394 ? -20.035 -4.948 -5.425 1.00 85.06 394 LYS A CA 1
ATOM 3271 C C . LYS A 1 394 ? -20.351 -4.280 -6.773 1.00 85.06 394 LYS A C 1
ATOM 3273 O O . LYS A 1 394 ? -21.084 -4.862 -7.554 1.00 85.06 394 LYS A O 1
ATOM 3278 N N . PRO A 1 395 ? -19.801 -3.104 -7.117 1.00 86.12 395 PRO A N 1
ATOM 3279 C CA . PRO A 1 395 ? -20.251 -2.370 -8.304 1.00 86.12 395 PRO A CA 1
ATOM 3280 C C . PRO A 1 395 ? -20.020 -3.104 -9.632 1.00 86.12 395 PRO A C 1
ATOM 3282 O O . PRO A 1 395 ? -20.699 -2.812 -10.599 1.00 86.12 395 PRO A O 1
ATOM 3285 N N . GLY A 1 396 ? -19.089 -4.063 -9.695 1.00 85.19 396 GLY A N 1
ATOM 3286 C CA . GLY A 1 396 ? -18.877 -4.873 -10.901 1.00 85.19 396 GLY A CA 1
ATOM 3287 C C . GLY A 1 396 ? -19.742 -6.134 -10.997 1.00 85.19 396 GLY A C 1
ATOM 3288 O O . GLY A 1 396 ? -19.814 -6.716 -12.067 1.00 85.19 396 GLY A O 1
ATOM 3289 N N . THR A 1 397 ? -20.361 -6.576 -9.897 1.00 86.94 397 THR A N 1
ATOM 3290 C CA . THR A 1 397 ? -21.104 -7.852 -9.817 1.00 86.94 397 THR A CA 1
ATOM 3291 C C . THR A 1 397 ? -22.391 -7.707 -9.001 1.00 86.94 397 THR A C 1
ATOM 3293 O O . THR A 1 397 ? -22.857 -8.653 -8.371 1.00 86.94 397 THR A O 1
ATOM 3296 N N . ALA A 1 398 ? -22.945 -6.493 -8.929 1.00 86.31 398 ALA A N 1
ATOM 3297 C CA . ALA A 1 398 ? -24.057 -6.176 -8.036 1.00 86.31 398 ALA A CA 1
ATOM 3298 C C . ALA A 1 398 ? -25.326 -6.936 -8.432 1.00 86.31 398 ALA A C 1
ATOM 3300 O O . ALA A 1 398 ? -26.027 -7.439 -7.556 1.00 86.31 398 ALA A O 1
ATOM 3301 N N . LEU A 1 399 ? -25.591 -7.024 -9.741 1.00 87.12 399 LEU A N 1
ATOM 3302 C CA . LEU A 1 399 ? -26.729 -7.747 -10.295 1.00 87.12 399 LEU A CA 1
ATOM 3303 C C . LEU A 1 399 ? -26.599 -9.252 -10.067 1.00 87.12 399 LEU A C 1
ATOM 3305 O O . LEU A 1 399 ? -27.491 -9.821 -9.457 1.00 87.12 399 LEU A O 1
ATOM 3309 N N . GLU A 1 400 ? -25.466 -9.853 -10.443 1.00 87.62 400 GLU A N 1
ATOM 3310 C CA . GLU A 1 400 ? -25.174 -11.277 -10.203 1.00 87.62 400 GLU A CA 1
ATOM 3311 C C . GLU A 1 400 ? -25.312 -11.629 -8.717 1.00 87.62 400 GLU A C 1
ATOM 3313 O O . GLU A 1 400 ? -25.991 -12.581 -8.350 1.00 87.62 400 GLU A O 1
ATOM 3318 N N . TYR A 1 401 ? -24.740 -10.799 -7.839 1.00 82.56 401 TYR A N 1
ATOM 3319 C CA . TYR A 1 401 ? -24.879 -10.968 -6.397 1.00 82.56 401 TYR A CA 1
ATOM 3320 C C . TYR A 1 401 ? -26.348 -10.907 -5.960 1.00 82.56 401 TYR A C 1
ATOM 3322 O O . TYR A 1 401 ? -26.779 -11.724 -5.157 1.00 82.56 401 TYR A O 1
ATOM 3330 N N . MET A 1 402 ? -27.142 -9.968 -6.481 1.00 84.62 402 MET A N 1
ATOM 3331 C CA . MET A 1 402 ? -28.573 -9.901 -6.171 1.00 84.62 402 MET A CA 1
ATOM 3332 C C . MET A 1 402 ? -29.349 -11.095 -6.727 1.00 84.62 402 MET A C 1
ATOM 3334 O O . MET A 1 402 ? -30.228 -11.594 -6.033 1.00 84.62 402 MET A O 1
ATOM 3338 N N . GLU A 1 403 ? -29.020 -11.584 -7.921 1.00 85.31 403 GLU A N 1
ATOM 3339 C CA . GLU A 1 403 ? -29.616 -12.778 -8.533 1.00 85.31 403 GLU A CA 1
ATOM 3340 C C . GLU A 1 403 ? -29.336 -14.032 -7.695 1.00 85.31 403 GLU A C 1
ATOM 3342 O O . GLU A 1 403 ? -30.259 -14.786 -7.390 1.00 85.31 403 GLU A O 1
ATOM 3347 N N . GLU A 1 404 ? -28.105 -14.206 -7.209 1.00 80.56 404 GLU A N 1
ATOM 3348 C CA . GLU A 1 404 ? -27.747 -15.280 -6.272 1.00 80.56 404 GLU A CA 1
ATOM 3349 C C . GLU A 1 404 ? -28.531 -15.192 -4.955 1.00 80.56 404 GLU A C 1
ATOM 3351 O O . GLU A 1 404 ? -28.889 -16.215 -4.371 1.00 80.56 404 GLU A O 1
ATOM 3356 N N . GLN A 1 405 ? -28.818 -13.976 -4.479 1.00 76.75 405 GLN A N 1
ATOM 3357 C CA . GLN A 1 405 ? -29.609 -13.748 -3.265 1.00 76.75 405 GLN A CA 1
ATOM 3358 C C . GLN A 1 405 ? -31.128 -13.709 -3.523 1.00 76.75 405 GLN A C 1
ATOM 3360 O O . GLN A 1 405 ? -31.905 -13.655 -2.571 1.00 76.75 405 GLN A O 1
ATOM 3365 N N . THR A 1 406 ? -31.578 -13.740 -4.782 1.00 72.12 406 THR A N 1
ATOM 3366 C CA . THR A 1 406 ? -32.983 -13.524 -5.169 1.00 72.12 406 THR A CA 1
ATOM 3367 C C . THR A 1 406 ? -33.959 -14.535 -4.571 1.00 72.12 406 THR A C 1
ATOM 3369 O O . THR A 1 406 ? -35.021 -14.088 -4.143 1.00 72.12 406 THR A O 1
ATOM 3372 N N . PRO A 1 407 ? -33.644 -15.843 -4.451 1.00 67.69 407 PRO A N 1
ATOM 3373 C CA . PRO A 1 407 ? -34.527 -16.784 -3.758 1.00 67.69 407 PRO A CA 1
ATOM 3374 C C . PRO A 1 407 ? -34.835 -16.336 -2.322 1.00 67.69 407 PRO A C 1
ATOM 3376 O O . PRO A 1 407 ? -35.995 -16.289 -1.928 1.00 67.69 407 PRO A O 1
ATOM 3379 N N . LEU A 1 408 ? -33.807 -15.882 -1.596 1.00 60.78 408 LEU A N 1
ATOM 3380 C CA . LEU A 1 408 ? -33.925 -15.374 -0.228 1.00 60.78 408 LEU A CA 1
ATOM 3381 C C . LEU A 1 408 ? -34.711 -14.053 -0.173 1.00 60.78 408 LEU A C 1
ATOM 3383 O O . LEU A 1 408 ? -35.491 -13.808 0.741 1.00 60.78 408 LEU A O 1
ATOM 3387 N N . VAL A 1 409 ? -34.496 -13.170 -1.153 1.00 60.25 409 VAL A N 1
ATOM 3388 C CA . VAL A 1 409 ? -35.174 -11.868 -1.233 1.00 60.25 409 VAL A CA 1
ATOM 3389 C C . VAL A 1 409 ? -36.658 -12.031 -1.579 1.00 60.25 409 VAL A C 1
ATOM 3391 O O . VAL A 1 409 ? -37.483 -11.323 -1.002 1.00 60.25 409 VAL A O 1
ATOM 3394 N N . HIS A 1 410 ? -37.013 -12.954 -2.477 1.00 59.97 410 HIS A N 1
ATOM 3395 C CA . HIS A 1 410 ? -38.406 -13.256 -2.822 1.00 59.97 410 HIS A CA 1
ATOM 3396 C C . HIS A 1 410 ? -39.160 -13.866 -1.640 1.00 59.97 410 HIS A C 1
ATOM 3398 O O . HIS A 1 410 ? -40.237 -13.385 -1.295 1.00 59.97 410 HIS A O 1
ATOM 3404 N N . GLU A 1 411 ? -38.561 -14.846 -0.965 1.00 55.12 411 GLU A N 1
ATOM 3405 C CA . GLU A 1 411 ? -39.152 -15.497 0.209 1.00 55.12 411 GLU A CA 1
ATOM 3406 C C . GLU A 1 411 ? -39.440 -14.489 1.337 1.00 55.12 411 GLU A C 1
ATOM 3408 O O . GLU A 1 411 ? -40.538 -14.468 1.886 1.00 55.12 411 GLU A O 1
ATOM 3413 N N . LEU A 1 412 ? -38.515 -13.553 1.590 1.00 51.91 412 LEU A N 1
ATOM 3414 C CA . LEU A 1 412 ? -38.664 -12.517 2.623 1.00 51.91 412 LEU A CA 1
ATOM 3415 C C . LEU A 1 412 ? -39.604 -11.360 2.237 1.00 51.91 412 LEU A C 1
ATOM 3417 O O . LEU A 1 412 ? -40.074 -10.639 3.121 1.00 51.91 412 LEU A O 1
ATOM 3421 N N . THR A 1 413 ? -39.857 -11.133 0.943 1.00 53.34 413 THR A N 1
ATOM 3422 C CA . THR A 1 413 ? -40.752 -10.059 0.464 1.00 53.34 413 THR A CA 1
ATOM 3423 C C . THR A 1 413 ? -42.197 -10.521 0.273 1.00 53.34 413 THR A C 1
ATOM 3425 O O . THR A 1 413 ? -43.103 -9.696 0.409 1.00 53.34 413 THR A O 1
ATOM 3428 N N . GLU A 1 414 ? -42.435 -11.811 0.016 1.00 51.50 414 GLU A N 1
ATOM 3429 C CA . GLU A 1 414 ? -43.783 -12.395 -0.078 1.00 51.50 414 GLU A CA 1
ATOM 3430 C C . GLU A 1 414 ? -44.429 -12.632 1.296 1.00 51.50 414 GLU A C 1
ATOM 3432 O O . GLU A 1 414 ? -45.648 -12.508 1.441 1.00 51.50 414 GLU A O 1
ATOM 3437 N N . THR A 1 415 ? -43.634 -12.876 2.340 1.00 47.59 415 THR A N 1
ATOM 3438 C CA . THR A 1 415 ? -44.101 -12.884 3.732 1.00 47.59 415 THR A CA 1
ATOM 3439 C C . THR A 1 415 ? -44.284 -11.447 4.230 1.00 47.59 415 THR A C 1
ATOM 3441 O O . THR A 1 415 ? -43.399 -10.829 4.826 1.00 47.59 415 THR A O 1
ATOM 3444 N N . SER A 1 416 ? -45.446 -10.874 3.926 1.00 45.16 416 SER A N 1
ATOM 3445 C CA . SER A 1 416 ? -45.858 -9.529 4.332 1.00 45.16 416 SER A CA 1
ATOM 3446 C C . SER A 1 416 ? -45.615 -9.268 5.828 1.00 45.16 416 SER A C 1
ATOM 3448 O O . SER A 1 416 ? -46.126 -10.010 6.659 1.00 45.16 416 SER A O 1
ATOM 3450 N N . ASN A 1 417 ? -44.907 -8.168 6.131 1.00 46.31 417 ASN A N 1
ATOM 3451 C CA . ASN A 1 417 ? -44.473 -7.632 7.442 1.00 46.31 417 ASN A CA 1
ATOM 3452 C C . ASN A 1 417 ? -43.084 -8.008 7.978 1.00 46.31 417 ASN A C 1
ATOM 3454 O O . ASN A 1 417 ? -42.726 -7.591 9.084 1.00 46.31 417 ASN A O 1
ATOM 3458 N N . ILE A 1 418 ? -42.223 -8.642 7.189 1.00 48.34 418 ILE A N 1
ATOM 3459 C CA . ILE A 1 418 ? -40.817 -8.781 7.583 1.00 48.34 418 ILE A CA 1
ATOM 3460 C C . ILE A 1 418 ? -40.068 -7.471 7.319 1.00 48.34 418 ILE A C 1
ATOM 3462 O O . ILE A 1 418 ? -39.815 -7.070 6.184 1.00 48.34 418 ILE A O 1
ATOM 3466 N N . SER A 1 419 ? -39.742 -6.761 8.403 1.00 53.44 419 SER A N 1
ATOM 3467 C CA . SER A 1 419 ? -39.086 -5.455 8.340 1.00 53.44 419 SER A CA 1
ATOM 3468 C C . SER A 1 419 ? -37.735 -5.509 7.608 1.00 53.44 419 SER A C 1
ATOM 3470 O O . SER A 1 419 ? -36.949 -6.443 7.768 1.00 53.44 419 SER A O 1
ATOM 3472 N N . GLU A 1 420 ? -37.427 -4.431 6.880 1.00 52.34 420 GLU A N 1
ATOM 3473 C CA . GLU A 1 420 ? -36.149 -4.097 6.219 1.00 52.34 420 GLU A CA 1
ATOM 3474 C C . GLU A 1 420 ? -34.888 -4.432 7.051 1.00 52.34 420 GLU A C 1
ATOM 3476 O O . GLU A 1 420 ? -33.790 -4.607 6.518 1.00 52.34 420 GLU A O 1
ATOM 3481 N N . TYR A 1 421 ? -35.041 -4.522 8.372 1.00 50.41 421 TYR A N 1
ATOM 3482 C CA . TYR A 1 421 ? -34.013 -4.899 9.329 1.00 50.41 421 TYR A CA 1
ATOM 3483 C C . TYR A 1 421 ? -33.517 -6.348 9.165 1.00 50.41 421 TYR A C 1
ATOM 3485 O O . TYR A 1 421 ? -32.309 -6.571 9.250 1.00 50.41 421 TYR A O 1
ATOM 3493 N N . LEU A 1 422 ? -34.395 -7.312 8.860 1.00 51.25 422 LEU A N 1
ATOM 3494 C CA . LEU A 1 422 ? -34.020 -8.726 8.705 1.00 51.25 422 LEU A CA 1
ATOM 3495 C C . LEU A 1 422 ? -33.277 -8.998 7.396 1.00 51.25 422 LEU A C 1
ATOM 3497 O O . LEU A 1 422 ? -32.220 -9.624 7.407 1.00 51.25 422 LEU A O 1
ATOM 3501 N N . VAL A 1 423 ? -33.746 -8.427 6.284 1.00 52.81 423 VAL A N 1
ATOM 3502 C CA . VAL A 1 423 ? -33.038 -8.489 4.992 1.00 52.81 423 VAL A CA 1
ATOM 3503 C C . VAL A 1 423 ? -31.648 -7.849 5.117 1.00 52.81 423 VAL A C 1
ATOM 3505 O O . VAL A 1 423 ? -30.658 -8.367 4.600 1.00 52.81 423 VAL A O 1
ATOM 3508 N N . ARG A 1 424 ? -31.527 -6.753 5.885 1.00 52.44 424 ARG A N 1
ATOM 3509 C CA . ARG A 1 424 ? -30.227 -6.137 6.194 1.00 52.44 424 ARG A CA 1
ATOM 3510 C C . ARG A 1 424 ? -29.335 -7.017 7.084 1.00 52.44 424 ARG A C 1
ATOM 3512 O O . ARG A 1 424 ? -28.118 -6.974 6.915 1.00 52.44 424 ARG A O 1
ATOM 3519 N N . LEU A 1 425 ? -29.898 -7.778 8.023 1.00 52.19 425 LEU A N 1
ATOM 3520 C CA . LEU A 1 425 ? -29.151 -8.706 8.885 1.00 52.19 425 LEU A CA 1
ATOM 3521 C C . LEU A 1 425 ? -28.627 -9.927 8.118 1.00 52.19 425 LEU A C 1
ATOM 3523 O O . LEU A 1 425 ? -27.509 -10.362 8.393 1.00 52.19 425 LEU A O 1
ATOM 3527 N N . LEU A 1 426 ? -29.401 -10.437 7.159 1.00 52.31 426 LEU A N 1
ATOM 3528 C CA . LEU A 1 426 ? -29.075 -11.649 6.404 1.00 52.31 426 LEU A CA 1
ATOM 3529 C C . LEU A 1 426 ? -28.111 -11.375 5.241 1.00 52.31 426 LEU A C 1
ATOM 3531 O O . LEU A 1 426 ? -27.125 -12.086 5.083 1.00 52.31 426 LEU A O 1
ATOM 3535 N N . ILE A 1 427 ? -28.320 -10.297 4.476 1.00 53.12 427 ILE A N 1
ATOM 3536 C CA . ILE A 1 427 ? -27.531 -10.032 3.257 1.00 53.12 427 ILE A CA 1
ATOM 3537 C C . ILE A 1 427 ? -26.168 -9.389 3.568 1.00 53.12 427 ILE A C 1
ATOM 3539 O O . ILE A 1 427 ? -25.185 -9.621 2.864 1.00 53.12 427 ILE A O 1
ATOM 3543 N N . PHE A 1 428 ? -26.047 -8.578 4.628 1.00 52.81 428 PHE A N 1
ATOM 3544 C CA . PHE A 1 428 ? -24.812 -7.811 4.858 1.00 52.81 428 PHE A CA 1
ATOM 3545 C C . PHE A 1 428 ? -23.774 -8.469 5.779 1.00 52.81 428 PHE A C 1
ATOM 3547 O O . PHE A 1 428 ? -22.647 -7.961 5.817 1.00 52.81 428 PHE A O 1
ATOM 3554 N N . ASN A 1 429 ? -24.067 -9.583 6.457 1.00 50.28 429 ASN A N 1
ATOM 3555 C CA . ASN A 1 429 ? -23.160 -10.167 7.453 1.00 50.28 429 ASN A CA 1
ATOM 3556 C C . ASN A 1 429 ? -22.337 -11.353 6.916 1.00 50.28 429 ASN A C 1
ATOM 3558 O O . ASN A 1 429 ? -22.871 -12.322 6.393 1.00 50.28 429 ASN A O 1
ATOM 3562 N N . HIS A 1 430 ? -21.015 -11.297 7.109 1.00 42.66 430 HIS A N 1
ATOM 3563 C CA . HIS A 1 430 ? -20.087 -12.422 6.896 1.00 42.66 430 HIS A CA 1
ATOM 3564 C C . HIS A 1 430 ? -19.516 -12.939 8.225 1.00 42.66 430 HIS A C 1
ATOM 3566 O O . HIS A 1 430 ? -18.319 -13.179 8.349 1.00 42.66 430 HIS A O 1
ATOM 3572 N N . GLY A 1 431 ? -20.365 -13.080 9.242 1.00 46.91 431 GLY A N 1
ATOM 3573 C CA . GLY A 1 431 ? -19.971 -13.658 10.524 1.00 46.91 431 GLY A CA 1
ATOM 3574 C C . GLY A 1 431 ? -21.178 -14.263 11.219 1.00 46.91 431 GLY A C 1
ATOM 3575 O O . GLY A 1 431 ? -22.108 -13.537 11.566 1.00 46.91 431 GLY A O 1
ATOM 3576 N N . THR A 1 432 ? -21.153 -15.582 11.394 1.00 47.38 432 THR A N 1
ATOM 3577 C CA . THR A 1 432 ? -22.187 -16.394 12.056 1.00 47.38 432 THR A CA 1
ATOM 3578 C C . THR A 1 432 ? -22.485 -15.912 13.478 1.00 47.38 432 THR A C 1
ATOM 3580 O O . THR A 1 432 ? -23.641 -15.863 13.889 1.00 47.38 432 THR A O 1
ATOM 3583 N N . ASP A 1 433 ? -21.462 -15.435 14.183 1.00 48.22 433 ASP A N 1
ATOM 3584 C CA . ASP A 1 433 ? -21.527 -15.102 15.611 1.00 48.22 433 ASP A CA 1
ATOM 3585 C C . ASP A 1 433 ? -22.295 -13.791 15.869 1.00 48.22 433 ASP A C 1
ATOM 3587 O O . ASP A 1 433 ? -22.957 -13.621 16.892 1.00 48.22 433 ASP A O 1
ATOM 3591 N N . ALA A 1 434 ? -22.279 -12.869 14.899 1.00 49.97 434 ALA A N 1
ATOM 3592 C CA . ALA A 1 434 ? -22.973 -11.584 14.992 1.00 49.97 434 ALA A CA 1
ATOM 3593 C C . ALA A 1 434 ? -24.485 -11.693 14.735 1.00 49.97 434 ALA A C 1
ATOM 3595 O O . ALA A 1 434 ? -25.220 -10.748 15.032 1.00 49.97 434 ALA A O 1
ATOM 3596 N N . ILE A 1 435 ? -24.949 -12.807 14.161 1.00 50.16 435 ILE A N 1
ATOM 3597 C CA . ILE A 1 435 ? -26.366 -13.037 13.861 1.00 50.16 435 ILE A CA 1
ATOM 3598 C C . ILE A 1 435 ? -27.089 -13.471 15.141 1.00 50.16 435 ILE A C 1
ATOM 3600 O O . ILE A 1 435 ? -28.069 -12.830 15.513 1.00 50.16 435 ILE A O 1
ATOM 3604 N N . ALA A 1 436 ? -26.554 -14.453 15.875 1.00 51.28 436 ALA A N 1
ATOM 3605 C CA . ALA A 1 436 ? -27.150 -14.952 17.119 1.00 51.28 436 ALA A CA 1
ATOM 3606 C C . ALA A 1 436 ? -27.266 -13.866 18.208 1.00 51.28 436 ALA A C 1
ATOM 3608 O O . ALA A 1 436 ? -28.342 -13.659 18.766 1.00 51.28 436 ALA A O 1
ATOM 3609 N N . GLU A 1 437 ? -26.200 -13.092 18.452 1.00 49.78 437 GLU A N 1
ATOM 3610 C CA . GLU A 1 437 ? -26.202 -12.021 19.467 1.00 49.78 437 GLU A CA 1
ATOM 3611 C C . GLU A 1 437 ? -27.217 -10.904 19.145 1.00 49.78 437 GLU A C 1
ATOM 3613 O O . GLU A 1 437 ? -27.793 -10.275 20.037 1.00 49.78 437 GLU A O 1
ATOM 3618 N N . ARG A 1 438 ? -27.453 -10.635 17.856 1.00 53.09 438 ARG A N 1
ATOM 3619 C CA . ARG A 1 438 ? -28.364 -9.570 17.407 1.00 53.09 438 ARG A CA 1
ATOM 3620 C C . ARG A 1 438 ? -29.813 -10.028 17.313 1.00 53.09 438 ARG A C 1
ATOM 3622 O O . ARG A 1 438 ? -30.691 -9.224 17.614 1.00 53.09 438 ARG A O 1
ATOM 3629 N N . VAL A 1 439 ? -30.054 -11.291 16.959 1.00 56.16 439 VAL A N 1
ATOM 3630 C CA . VAL A 1 439 ? -31.372 -11.931 17.090 1.00 56.16 439 VAL A CA 1
ATOM 3631 C C . VAL A 1 439 ? -31.788 -11.928 18.563 1.00 56.16 439 VAL A C 1
ATOM 3633 O O . VAL A 1 439 ? -32.879 -11.462 18.878 1.00 56.16 439 VAL A O 1
ATOM 3636 N N . GLN A 1 440 ? -30.881 -12.285 19.477 1.00 56.53 440 GLN A N 1
ATOM 3637 C CA . GLN A 1 440 ? -31.137 -12.263 20.920 1.00 56.53 440 GLN A CA 1
ATOM 3638 C C . GLN A 1 440 ? -31.483 -10.860 21.450 1.00 56.53 440 GLN A C 1
ATOM 3640 O O . GLN A 1 440 ? -32.509 -10.682 22.104 1.00 56.53 440 GLN A O 1
ATOM 3645 N N . LYS A 1 441 ? -30.695 -9.830 21.105 1.00 49.47 441 LYS A N 1
ATOM 3646 C CA . LYS A 1 441 ? -30.990 -8.430 21.485 1.00 49.47 441 LYS A CA 1
ATOM 3647 C C . LYS A 1 441 ? -32.330 -7.924 20.944 1.00 49.47 441 LYS A C 1
ATOM 3649 O O . LYS A 1 441 ? -32.947 -7.047 21.546 1.00 49.47 441 LYS A O 1
ATOM 3654 N N . PHE A 1 442 ? -32.775 -8.439 19.801 1.00 47.53 442 PHE A N 1
ATOM 3655 C CA . PHE A 1 442 ? -34.062 -8.071 19.219 1.00 47.53 442 PHE A CA 1
ATOM 3656 C C . PHE A 1 442 ? -35.230 -8.795 19.904 1.00 47.53 442 PHE A C 1
ATOM 3658 O O . PHE A 1 442 ? -36.240 -8.153 20.183 1.00 47.53 442 PHE A O 1
ATOM 3665 N N . ILE A 1 443 ? -35.063 -10.074 20.266 1.00 55.22 443 ILE A N 1
ATOM 3666 C CA . ILE A 1 443 ? -36.013 -10.823 21.109 1.00 55.22 443 ILE A CA 1
ATOM 3667 C C . ILE A 1 443 ? -36.199 -10.111 22.460 1.00 55.22 443 ILE A C 1
ATOM 3669 O O . ILE A 1 443 ? -37.328 -9.898 22.898 1.00 55.22 443 ILE A O 1
ATOM 3673 N N . GLU A 1 444 ? -35.112 -9.650 23.086 1.00 50.97 444 GLU A N 1
ATOM 3674 C CA . GLU A 1 444 ? -35.161 -8.869 24.333 1.00 50.97 444 GLU A CA 1
ATOM 3675 C C . GLU A 1 444 ? -35.946 -7.554 24.166 1.00 50.97 444 GLU A C 1
ATOM 3677 O O . GLU A 1 444 ? -36.787 -7.210 24.998 1.00 50.97 444 GLU A O 1
ATOM 3682 N N . LEU A 1 445 ? -35.734 -6.835 23.057 1.00 43.44 445 LEU A N 1
ATOM 3683 C CA . LEU A 1 445 ? -36.486 -5.622 22.712 1.00 43.44 445 LEU A CA 1
ATOM 3684 C C . LEU A 1 445 ? -37.974 -5.901 22.451 1.00 43.44 445 LEU A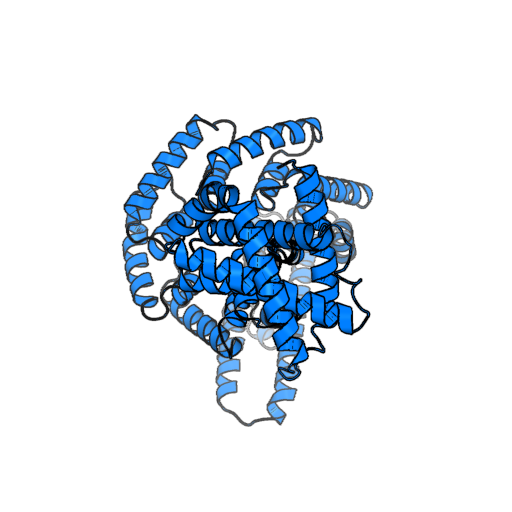 C 1
ATOM 3686 O O . LEU A 1 445 ? -38.824 -5.124 22.885 1.00 43.44 445 LEU A O 1
ATOM 3690 N N . GLN A 1 446 ? -38.307 -7.004 21.782 1.00 44.97 446 GLN A N 1
ATOM 3691 C CA . GLN A 1 446 ? -39.688 -7.416 21.523 1.00 44.97 446 GLN A CA 1
ATOM 3692 C C . GLN A 1 446 ? -40.421 -7.756 22.829 1.00 44.97 446 GLN A C 1
ATOM 3694 O O . GLN A 1 446 ? -41.538 -7.282 23.057 1.00 44.97 446 GLN A O 1
ATOM 3699 N N . GLN A 1 447 ? -39.758 -8.485 23.732 1.00 52.28 447 GLN A N 1
ATOM 3700 C CA . GLN A 1 447 ? -40.261 -8.785 25.075 1.00 52.28 447 GLN A CA 1
ATOM 3701 C C . GLN A 1 447 ? -40.463 -7.510 25.909 1.00 52.28 447 GLN A C 1
ATOM 3703 O O . GLN A 1 447 ? -41.471 -7.381 26.610 1.00 52.28 447 GLN A O 1
ATOM 3708 N N . MET A 1 448 ? -39.556 -6.532 25.798 1.00 40.78 448 MET A N 1
ATOM 3709 C CA . MET A 1 448 ? -39.702 -5.225 26.453 1.00 40.78 448 MET A CA 1
ATOM 3710 C C . MET A 1 448 ? -40.876 -4.406 25.898 1.00 40.78 448 MET A C 1
ATOM 3712 O O . MET A 1 448 ? -41.532 -3.692 26.658 1.00 40.78 448 MET A O 1
ATOM 3716 N N . LEU A 1 449 ? -41.148 -4.495 24.594 1.00 43.09 449 LEU A N 1
ATOM 3717 C CA . LEU A 1 449 ? -42.166 -3.690 23.910 1.00 43.09 449 LEU A CA 1
ATOM 3718 C C . LEU A 1 449 ? -43.553 -4.356 23.846 1.00 43.09 449 LEU A C 1
ATOM 3720 O O . LEU A 1 449 ? -44.519 -3.676 23.507 1.00 43.09 449 LEU A O 1
ATOM 3724 N N . ARG A 1 450 ? -43.674 -5.640 24.220 1.00 51.34 450 ARG A N 1
ATOM 3725 C CA . ARG A 1 450 ? -44.924 -6.431 24.219 1.00 51.34 450 ARG A CA 1
ATOM 3726 C C . ARG A 1 450 ? -45.666 -6.414 22.876 1.00 51.34 450 ARG A C 1
ATOM 3728 O O . ARG A 1 450 ? -46.890 -6.296 22.844 1.00 51.34 450 ARG A O 1
ATOM 3735 N N . VAL A 1 451 ? -44.925 -6.505 21.774 1.00 44.06 451 VAL A N 1
ATOM 3736 C CA . VAL A 1 451 ? -45.499 -6.591 20.425 1.00 44.06 451 VAL A CA 1
ATOM 3737 C C . VAL A 1 451 ? -45.295 -8.009 19.895 1.00 44.06 451 VAL A C 1
ATOM 3739 O O . VAL A 1 451 ? -44.157 -8.463 19.789 1.00 44.06 451 VAL A O 1
ATOM 3742 N N . ASP A 1 452 ? -46.388 -8.701 19.573 1.00 47.06 452 ASP A N 1
ATOM 3743 C CA . ASP A 1 452 ? -46.354 -10.028 18.950 1.00 47.06 452 ASP A CA 1
ATOM 3744 C C . ASP A 1 452 ? -46.274 -9.910 17.427 1.00 47.06 452 ASP A C 1
ATOM 3746 O O . ASP A 1 452 ? -47.066 -9.199 16.806 1.00 47.06 452 ASP A O 1
ATOM 3750 N N . PHE A 1 453 ? -45.339 -10.652 16.835 1.00 55.06 453 PHE A N 1
ATOM 3751 C CA . PHE A 1 453 ? -45.216 -10.842 15.390 1.00 55.06 453 PHE A CA 1
ATOM 3752 C C . PHE A 1 453 ? -45.170 -12.352 15.092 1.00 55.06 453 PHE A C 1
ATOM 3754 O O . PHE A 1 453 ? -44.084 -12.915 14.962 1.00 55.06 453 PHE A O 1
ATOM 3761 N N . PRO A 1 454 ? -46.325 -13.035 15.010 1.00 47.16 454 PRO A N 1
ATOM 3762 C CA . PRO A 1 454 ? -46.374 -14.488 14.846 1.00 47.16 454 PRO A CA 1
ATOM 3763 C C . PRO A 1 454 ? -45.752 -14.97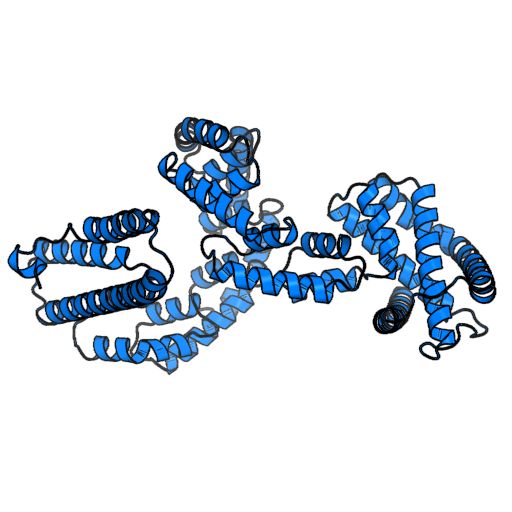8 13.528 1.00 47.16 454 PRO A C 1
ATOM 3765 O O . PRO A 1 454 ? -45.202 -16.074 13.482 1.00 47.16 454 PRO A O 1
ATOM 3768 N N . GLU A 1 455 ? -45.771 -14.175 12.456 1.00 46.09 455 GLU A N 1
ATOM 3769 C CA . GLU A 1 455 ? -45.085 -14.537 11.206 1.00 46.09 455 GLU A CA 1
ATOM 3770 C C . GLU A 1 455 ? -43.547 -14.466 11.312 1.00 46.09 455 GLU A C 1
ATOM 3772 O O . GLU A 1 455 ? -42.844 -15.034 10.481 1.00 46.09 455 GLU A O 1
ATOM 3777 N N . PHE A 1 456 ? -43.012 -13.794 12.338 1.00 46.50 456 PHE A N 1
ATOM 3778 C CA . PHE A 1 456 ? -41.578 -13.574 12.539 1.00 46.50 456 PHE A CA 1
ATOM 3779 C C . PHE A 1 456 ? -40.910 -14.678 13.365 1.00 46.50 456 PHE A C 1
ATOM 3781 O O . PHE A 1 456 ? -39.753 -14.991 13.101 1.00 46.50 456 PHE A O 1
ATOM 3788 N N . GLU A 1 457 ? -41.626 -15.310 14.306 1.00 48.34 457 GLU A N 1
ATOM 3789 C CA . GLU A 1 457 ? -41.140 -16.521 14.995 1.00 48.34 457 GLU A CA 1
ATOM 3790 C C . GLU A 1 457 ? -40.807 -17.614 13.981 1.00 48.34 457 GLU A C 1
ATOM 3792 O O . GLU A 1 457 ? -39.726 -18.188 14.029 1.00 48.34 457 GLU A O 1
ATOM 3797 N N . LYS A 1 458 ? -41.663 -17.787 12.969 1.00 49.94 458 LYS A N 1
ATOM 3798 C CA . LYS A 1 458 ? -41.435 -18.741 11.884 1.00 49.94 458 LYS A CA 1
ATOM 3799 C C . LYS A 1 458 ? -40.164 -18.441 11.075 1.00 49.94 458 LYS A C 1
ATOM 3801 O O . LYS A 1 458 ? -39.445 -19.357 10.699 1.00 49.94 458 LYS A O 1
ATOM 3806 N N . VAL A 1 459 ? -39.855 -17.164 10.844 1.00 46.97 459 VAL A N 1
ATOM 3807 C CA . VAL A 1 459 ? -38.656 -16.743 10.095 1.00 46.97 459 VAL A CA 1
ATOM 3808 C C . VAL A 1 459 ? -37.400 -16.828 10.953 1.00 46.97 459 VAL A C 1
ATOM 3810 O O . VAL A 1 459 ? -36.337 -17.174 10.446 1.00 46.97 459 VAL A O 1
ATOM 3813 N N . ILE A 1 460 ? -37.497 -16.543 12.255 1.00 51.47 460 ILE A N 1
ATOM 3814 C CA . ILE A 1 460 ? -36.415 -16.833 13.200 1.00 51.47 460 ILE A CA 1
ATOM 3815 C C . ILE A 1 460 ? -36.143 -18.333 13.218 1.00 51.47 460 ILE A C 1
ATOM 3817 O O . ILE A 1 460 ? -34.982 -18.715 13.120 1.00 51.47 460 ILE A O 1
ATOM 3821 N N . ASP A 1 461 ? -37.179 -19.165 13.277 1.00 50.66 461 ASP A N 1
ATOM 3822 C CA . ASP A 1 461 ? -37.037 -20.615 13.252 1.00 50.66 461 ASP A CA 1
ATOM 3823 C C . ASP A 1 461 ? -36.399 -21.086 11.943 1.00 50.66 461 ASP A C 1
ATOM 3825 O O . ASP A 1 461 ? -35.471 -21.881 11.993 1.00 50.66 461 ASP A O 1
ATOM 3829 N N . GLU A 1 462 ? -36.788 -20.549 10.784 1.00 49.16 462 GLU A N 1
ATOM 3830 C CA . GLU A 1 462 ? -36.185 -20.879 9.482 1.00 49.16 462 GLU A CA 1
ATOM 3831 C C . GLU A 1 462 ? -34.727 -20.389 9.358 1.00 49.16 462 GLU A C 1
ATOM 3833 O O . GLU A 1 462 ? -33.865 -21.110 8.851 1.00 49.16 462 GLU A O 1
ATOM 3838 N N . VAL A 1 463 ? -34.401 -19.199 9.875 1.00 48.97 463 VAL A N 1
ATOM 3839 C CA . VAL A 1 463 ? -33.026 -18.659 9.895 1.00 48.97 463 VAL A CA 1
ATOM 3840 C C . VAL A 1 463 ? -32.140 -19.432 10.871 1.00 48.97 463 VAL A C 1
ATOM 3842 O O . VAL A 1 463 ? -30.983 -19.721 10.555 1.00 48.97 463 VAL A O 1
ATOM 3845 N N . LEU A 1 464 ? -32.661 -19.788 12.046 1.00 50.16 464 LEU A N 1
ATOM 3846 C CA . LEU A 1 464 ? -31.972 -20.631 13.018 1.00 50.16 464 LEU A CA 1
ATOM 3847 C C . LEU A 1 464 ? -31.814 -22.053 12.478 1.00 50.16 464 LEU A C 1
ATOM 3849 O O . LEU A 1 464 ? -30.732 -22.616 12.606 1.00 50.16 464 LEU A O 1
ATOM 3853 N N . LEU A 1 465 ? -32.828 -22.611 11.819 1.00 51.12 465 LEU A N 1
ATOM 3854 C CA . LEU A 1 465 ? -32.760 -23.915 11.163 1.00 51.12 465 LEU A CA 1
ATOM 3855 C C . LEU A 1 465 ? -31.699 -23.904 10.059 1.00 51.12 465 LEU A C 1
ATOM 3857 O O . LEU A 1 465 ? -30.836 -24.769 10.057 1.00 51.12 465 LEU A O 1
ATOM 3861 N N . SER A 1 466 ? -31.662 -22.881 9.200 1.00 49.00 466 SER A N 1
ATOM 3862 C CA . SER A 1 466 ? -30.624 -22.718 8.170 1.00 49.00 466 SER A CA 1
ATOM 3863 C C . SER A 1 466 ? -29.219 -22.531 8.764 1.00 49.00 466 SER A C 1
ATOM 3865 O O . SER A 1 466 ? -28.229 -23.053 8.238 1.00 49.00 466 SER A O 1
ATOM 3867 N N . TYR A 1 467 ? -29.107 -21.818 9.890 1.00 53.19 467 TYR A N 1
ATOM 3868 C CA . TYR A 1 467 ? -27.870 -21.712 10.668 1.00 53.19 467 TYR A CA 1
ATOM 3869 C C . TYR A 1 467 ? -27.428 -23.079 11.207 1.00 53.19 467 TYR A C 1
ATOM 3871 O O . TYR A 1 467 ? -26.251 -23.437 11.090 1.00 53.19 467 TYR A O 1
ATOM 3879 N N . TRP A 1 468 ? -28.359 -23.863 11.750 1.00 52.25 468 TRP A N 1
ATOM 3880 C CA . TRP A 1 468 ? -28.105 -25.207 12.257 1.00 52.25 468 TRP A CA 1
ATOM 3881 C C . TRP A 1 468 ? -27.791 -26.195 11.140 1.00 52.25 468 TRP A C 1
ATOM 3883 O O . TRP A 1 468 ? -26.869 -26.982 11.302 1.00 52.25 468 TRP A O 1
ATOM 3893 N N . GLU A 1 469 ? -28.442 -26.110 9.985 1.00 54.94 469 GLU A N 1
ATOM 3894 C CA . GLU A 1 469 ? -28.148 -26.920 8.802 1.00 54.94 469 GLU A CA 1
ATOM 3895 C C . GLU A 1 469 ? -26.762 -26.600 8.235 1.00 54.94 469 GLU A C 1
ATOM 3897 O O . GLU A 1 469 ? -25.986 -27.515 7.967 1.00 54.94 469 GLU A O 1
ATOM 3902 N N . ASN A 1 470 ? -26.385 -25.322 8.129 1.00 51.38 470 ASN A N 1
ATOM 3903 C CA . ASN A 1 470 ? -25.026 -24.923 7.742 1.00 51.38 470 ASN A CA 1
ATOM 3904 C C . ASN A 1 470 ? -23.979 -25.389 8.761 1.00 51.38 470 ASN A C 1
ATOM 3906 O O . ASN A 1 470 ? -22.880 -25.816 8.395 1.00 51.38 470 ASN A O 1
ATOM 3910 N N . THR A 1 471 ? -24.307 -25.320 10.049 1.00 50.53 471 THR A N 1
ATOM 3911 C CA . THR A 1 471 ? -23.443 -25.813 11.126 1.00 50.53 471 THR A CA 1
ATOM 3912 C C . THR A 1 471 ? -23.323 -27.337 11.058 1.00 50.53 471 THR A C 1
ATOM 3914 O O . THR A 1 471 ? -22.211 -27.860 11.095 1.00 50.53 471 THR A O 1
ATOM 3917 N N . ALA A 1 472 ? -24.423 -28.055 10.830 1.00 51.66 472 ALA A N 1
ATOM 3918 C CA . ALA A 1 472 ? -24.478 -29.501 10.643 1.00 51.66 472 ALA A CA 1
ATOM 3919 C C . ALA A 1 472 ? -23.725 -29.951 9.381 1.00 51.66 472 ALA A C 1
ATOM 3921 O O . ALA A 1 472 ? -23.028 -30.962 9.415 1.00 51.66 472 ALA A O 1
ATOM 3922 N N . GLN A 1 473 ? -23.776 -29.184 8.290 1.00 54.69 473 GLN A N 1
ATOM 3923 C CA . GLN A 1 473 ? -22.977 -29.422 7.085 1.00 54.69 473 GLN A CA 1
ATOM 3924 C C . GLN A 1 473 ? -21.482 -29.222 7.347 1.00 54.69 473 GLN A C 1
ATOM 3926 O O . GLN A 1 473 ? -20.676 -30.053 6.926 1.00 54.69 473 GLN A O 1
ATOM 3931 N N . LYS A 1 474 ? -21.090 -28.184 8.101 1.00 51.31 474 LYS A N 1
ATOM 3932 C CA . LYS A 1 474 ? -19.700 -28.018 8.566 1.00 51.31 474 LYS A CA 1
ATOM 3933 C C . LYS A 1 474 ? -19.266 -29.186 9.457 1.00 51.31 474 LYS A C 1
ATOM 3935 O O . LYS A 1 474 ? -18.166 -29.702 9.274 1.00 51.31 474 LYS A O 1
ATOM 3940 N N . PHE A 1 475 ? -20.135 -29.657 10.353 1.00 49.16 475 PHE A N 1
ATOM 3941 C CA . PHE A 1 475 ? -19.915 -30.866 11.155 1.00 49.16 475 PHE A CA 1
ATOM 3942 C C . PHE A 1 475 ? -19.764 -32.120 10.289 1.00 49.16 475 PHE A C 1
ATOM 3944 O O . PHE A 1 475 ? -18.867 -32.924 10.531 1.00 49.16 475 PHE A O 1
ATOM 3951 N N . ALA A 1 476 ? -20.595 -32.289 9.261 1.00 54.06 476 ALA A N 1
ATOM 3952 C CA . ALA A 1 476 ? -20.521 -33.412 8.332 1.00 54.06 476 ALA A CA 1
ATOM 3953 C C . ALA A 1 476 ? -19.219 -33.383 7.518 1.00 54.06 476 ALA A C 1
ATOM 3955 O O . ALA A 1 476 ? -18.582 -34.423 7.356 1.00 54.06 476 ALA A O 1
ATOM 3956 N N . LEU A 1 477 ? -18.777 -32.200 7.079 1.00 56.72 477 LEU A N 1
ATOM 3957 C CA . LEU A 1 477 ? -17.512 -32.005 6.369 1.00 56.72 477 LEU A CA 1
ATOM 3958 C C . LEU A 1 477 ? -16.306 -32.321 7.270 1.00 56.72 477 LEU A C 1
ATOM 3960 O O . LEU A 1 477 ? -15.415 -33.068 6.867 1.00 56.72 477 LEU A O 1
ATOM 3964 N N . LEU A 1 478 ? -16.314 -31.818 8.510 1.00 49.94 478 LEU A N 1
ATOM 3965 C CA . LEU A 1 478 ? -15.299 -32.118 9.526 1.00 49.94 478 LEU A CA 1
ATOM 3966 C C . LEU A 1 478 ? -15.287 -33.611 9.890 1.00 49.94 478 LEU A C 1
ATOM 3968 O O . LEU A 1 478 ? -14.220 -34.201 10.040 1.00 49.94 478 LEU A O 1
ATOM 3972 N N . ARG A 1 479 ? -16.455 -34.261 9.963 1.00 50.19 479 ARG A N 1
ATOM 3973 C CA . ARG A 1 479 ? -16.584 -35.710 10.191 1.00 50.19 479 ARG A CA 1
ATOM 3974 C C . ARG A 1 479 ? -16.081 -36.531 9.003 1.00 50.19 479 ARG A C 1
ATOM 3976 O O . ARG A 1 479 ? -15.468 -37.577 9.199 1.00 50.19 479 ARG A O 1
ATOM 3983 N N . GLN A 1 480 ? -16.310 -36.073 7.777 1.00 61.50 480 GLN A N 1
ATOM 3984 C CA . GLN A 1 480 ? -15.804 -36.724 6.570 1.00 61.50 480 GLN A CA 1
ATOM 3985 C C . GLN A 1 480 ? -14.277 -36.594 6.463 1.00 61.50 480 GLN A C 1
ATOM 3987 O O . GLN A 1 480 ? -13.605 -37.562 6.102 1.00 61.50 480 GLN A O 1
ATOM 3992 N N . GLN A 1 481 ? -13.722 -35.432 6.825 1.00 57.78 481 GLN A N 1
ATOM 3993 C CA . GLN A 1 481 ? -12.278 -35.238 6.993 1.00 57.78 481 GLN A CA 1
ATOM 3994 C C . GLN A 1 481 ? -11.725 -36.155 8.096 1.00 57.78 481 GLN A C 1
ATOM 3996 O O . GLN A 1 481 ? -10.740 -36.852 7.860 1.00 57.78 481 GLN A O 1
ATOM 4001 N N . TRP A 1 482 ? -12.417 -36.265 9.236 1.00 53.19 482 TRP A N 1
ATOM 4002 C CA . TRP A 1 482 ? -12.063 -37.183 10.324 1.00 53.19 482 TRP A CA 1
ATOM 4003 C C . TRP A 1 482 ? -12.011 -38.649 9.877 1.00 53.19 482 TRP A C 1
ATOM 4005 O O . TRP A 1 482 ? -11.000 -39.305 10.108 1.00 53.19 482 TRP A O 1
ATOM 4015 N N . GLU A 1 483 ? -13.034 -39.176 9.198 1.00 55.75 483 GLU A N 1
ATOM 4016 C CA . GLU A 1 483 ? -13.020 -40.573 8.719 1.00 55.75 483 GLU A CA 1
ATOM 4017 C C . GLU A 1 483 ? -11.904 -40.824 7.687 1.00 55.75 483 GLU A C 1
ATOM 4019 O O . GLU A 1 483 ? -11.265 -41.883 7.678 1.00 55.75 483 GLU A O 1
ATOM 4024 N N . LYS A 1 484 ? -11.617 -39.829 6.839 1.00 60.44 484 LYS A N 1
ATOM 4025 C CA . LYS A 1 484 ? -10.543 -39.895 5.840 1.00 60.44 484 LYS A CA 1
ATOM 4026 C C . LYS A 1 484 ? -9.148 -39.915 6.477 1.00 60.44 484 LYS A C 1
ATOM 4028 O O . LYS A 1 484 ? -8.264 -40.592 5.962 1.00 60.44 484 LYS A O 1
ATOM 4033 N N . GLU A 1 485 ? -8.947 -39.209 7.585 1.00 53.59 485 GLU A N 1
ATOM 4034 C CA . GLU A 1 485 ? -7.641 -39.078 8.251 1.00 53.59 485 GLU A CA 1
ATOM 4035 C C . GLU A 1 485 ? -7.420 -40.109 9.370 1.00 53.59 485 GLU A C 1
ATOM 4037 O O . GLU A 1 485 ? -6.292 -40.554 9.599 1.00 53.59 485 GLU A O 1
ATOM 4042 N N . LYS A 1 486 ? -8.491 -40.588 10.013 1.00 48.72 486 LYS A N 1
ATOM 4043 C CA . LYS A 1 486 ? -8.475 -41.673 11.012 1.00 48.72 486 LYS A CA 1
ATOM 4044 C C . LYS A 1 486 ? -7.921 -42.981 10.452 1.00 48.72 486 LYS A C 1
ATOM 4046 O O . LYS A 1 486 ? -7.270 -43.737 11.169 1.00 48.72 486 LYS A O 1
ATOM 4051 N N . THR A 1 487 ? -8.139 -43.242 9.166 1.00 55.06 487 THR A N 1
ATOM 4052 C CA . THR A 1 487 ? -7.548 -44.399 8.476 1.00 55.06 487 THR A CA 1
ATOM 4053 C C . THR A 1 487 ? -6.040 -44.251 8.234 1.00 55.06 487 THR A C 1
ATOM 4055 O O . THR A 1 487 ? -5.390 -45.239 7.897 1.00 55.06 487 THR A O 1
ATOM 4058 N N . GLN A 1 488 ? -5.460 -43.059 8.441 1.00 48.94 488 GLN A N 1
ATOM 4059 C CA . GLN A 1 488 ? -4.068 -42.748 8.097 1.00 48.94 488 GLN A CA 1
ATOM 4060 C C . GLN A 1 488 ? -3.119 -42.571 9.297 1.00 48.94 488 GLN A C 1
ATOM 4062 O O . GLN A 1 488 ? -1.913 -42.713 9.105 1.00 48.94 488 GLN A O 1
ATOM 4067 N N . SER A 1 489 ? -3.581 -42.338 10.536 1.00 44.16 489 SER A N 1
ATOM 4068 C CA . SER A 1 489 ? -2.682 -42.389 11.709 1.00 44.16 489 SER A CA 1
ATOM 4069 C C . SER A 1 489 ? -3.400 -42.533 13.059 1.00 44.16 489 SER A C 1
ATOM 4071 O O . SER A 1 489 ? -4.358 -41.823 13.347 1.00 44.16 489 SER A O 1
ATOM 4073 N N . ALA A 1 490 ? -2.881 -43.402 13.933 1.00 50.78 490 ALA A N 1
ATOM 4074 C CA . ALA A 1 490 ? -3.221 -43.430 15.356 1.00 50.78 490 ALA A CA 1
ATOM 4075 C C . ALA A 1 490 ? -2.348 -42.399 16.100 1.00 50.78 490 ALA A C 1
ATOM 4077 O O . ALA A 1 490 ? -1.260 -42.732 16.569 1.00 50.78 490 ALA A O 1
ATOM 4078 N N . ASN A 1 491 ? -2.768 -41.128 16.146 1.00 53.16 491 ASN A N 1
ATOM 4079 C CA . ASN A 1 491 ? -1.989 -40.045 16.763 1.00 53.16 491 ASN A CA 1
ATOM 4080 C C . ASN A 1 491 ? -2.797 -39.282 17.843 1.00 53.16 491 ASN A C 1
ATOM 4082 O O . ASN A 1 491 ? -3.779 -38.623 17.503 1.00 53.16 491 ASN A O 1
ATOM 4086 N N . PRO A 1 492 ? -2.364 -39.289 19.123 1.00 52.94 492 PRO A N 1
ATOM 4087 C CA . PRO A 1 492 ? -3.070 -38.661 20.251 1.00 52.94 492 PRO A CA 1
ATOM 4088 C C . PRO A 1 492 ? -3.087 -37.119 20.239 1.00 52.94 492 PRO A C 1
ATOM 4090 O O . PRO A 1 492 ? -3.738 -36.503 21.079 1.00 52.94 492 PRO A O 1
ATOM 4093 N N . LYS A 1 493 ? -2.406 -36.457 19.291 1.00 53.88 493 LYS A N 1
ATOM 4094 C CA . LYS A 1 493 ? -2.524 -34.997 19.100 1.00 53.88 493 LYS A CA 1
ATOM 4095 C C . LYS A 1 493 ? -3.904 -34.565 18.576 1.00 53.88 493 LYS A C 1
ATOM 4097 O O . LYS A 1 493 ? -4.264 -33.401 18.735 1.00 53.88 493 LYS A O 1
ATOM 4102 N N . TRP A 1 494 ? -4.677 -35.486 18.001 1.00 55.44 494 TRP A N 1
ATOM 4103 C CA . TRP A 1 494 ? -5.977 -35.189 17.393 1.00 55.44 494 TRP A CA 1
ATOM 4104 C C . TRP A 1 494 ? -7.149 -35.157 18.379 1.00 55.44 494 TRP A C 1
ATOM 4106 O O . TRP A 1 494 ? -8.069 -34.370 18.179 1.00 55.44 494 TRP A O 1
ATOM 4116 N N . ASP A 1 495 ? -7.085 -35.901 19.487 1.00 49.34 495 ASP A N 1
ATOM 4117 C CA . ASP A 1 495 ? -8.103 -35.817 20.548 1.00 49.34 495 ASP A CA 1
ATOM 4118 C C . ASP A 1 495 ? -8.127 -34.422 21.187 1.00 49.34 495 ASP A C 1
ATOM 4120 O O . ASP A 1 495 ? -9.187 -33.893 21.518 1.00 49.34 495 ASP A O 1
ATOM 4124 N N . ARG A 1 496 ? -6.955 -33.782 21.272 1.00 54.19 496 ARG A N 1
ATOM 4125 C CA . ARG A 1 496 ? -6.818 -32.403 21.745 1.00 54.19 496 ARG A CA 1
ATOM 4126 C C . ARG A 1 496 ? -7.366 -31.393 20.737 1.00 54.19 496 ARG A C 1
ATOM 4128 O O . ARG A 1 496 ? -8.078 -30.485 21.130 1.00 54.19 496 ARG A O 1
ATOM 4135 N N . PHE A 1 497 ? -7.127 -31.598 19.439 1.00 55.03 497 PHE A N 1
ATOM 4136 C CA . PHE A 1 497 ? -7.728 -30.777 18.383 1.00 55.03 497 PHE A CA 1
ATOM 4137 C C . PHE A 1 497 ? -9.263 -30.867 18.392 1.00 55.03 497 PHE A C 1
ATOM 4139 O O . PHE A 1 497 ? -9.933 -29.845 18.275 1.00 55.03 497 PHE A O 1
ATOM 4146 N N . LEU A 1 498 ? -9.836 -32.061 18.571 1.00 48.66 498 LEU A N 1
ATOM 4147 C CA . LEU A 1 498 ? -11.287 -32.230 18.690 1.00 48.66 498 LEU A CA 1
ATOM 4148 C C . LEU A 1 498 ? -11.832 -31.596 19.972 1.00 48.66 498 LEU A C 1
ATOM 4150 O O . LEU A 1 498 ? -12.846 -30.915 19.898 1.00 48.66 498 LEU A O 1
ATOM 4154 N N . GLN A 1 499 ? -11.163 -31.749 21.119 1.00 51.59 499 GLN A N 1
ATOM 4155 C CA . GLN A 1 499 ? -11.565 -31.072 22.359 1.00 51.59 499 GLN A CA 1
ATOM 4156 C C . GLN A 1 499 ? -11.489 -29.547 22.250 1.00 51.59 499 GLN A C 1
ATOM 4158 O O . GLN A 1 499 ? -12.415 -28.872 22.687 1.00 51.59 499 GLN A O 1
ATOM 4163 N N . ASP A 1 500 ? -10.440 -29.007 21.633 1.00 53.28 500 ASP A N 1
ATOM 4164 C CA . ASP A 1 500 ? -10.254 -27.563 21.500 1.00 53.28 500 ASP A CA 1
ATOM 4165 C C . ASP A 1 500 ? -11.260 -26.966 20.498 1.00 53.28 500 ASP A C 1
ATOM 4167 O O . ASP A 1 500 ? -11.824 -25.903 20.743 1.00 53.28 500 ASP A O 1
ATOM 4171 N N . ASN A 1 501 ? -11.562 -27.655 19.391 1.00 51.91 501 ASN A N 1
ATOM 4172 C CA . ASN A 1 501 ? -12.508 -27.150 18.388 1.00 51.91 501 ASN A CA 1
ATOM 4173 C C . ASN A 1 501 ? -13.975 -27.412 18.760 1.00 51.91 501 ASN A C 1
ATOM 4175 O O . ASN A 1 501 ? -14.793 -26.502 18.653 1.00 51.91 501 ASN A O 1
ATOM 4179 N N . LEU A 1 502 ? -14.325 -28.609 19.247 1.00 47.88 502 LEU A N 1
ATOM 4180 C CA . LEU A 1 502 ? -15.685 -28.899 19.722 1.00 47.88 502 LEU A CA 1
ATOM 4181 C C . LEU A 1 502 ? -15.985 -28.150 21.017 1.00 47.88 502 LEU A C 1
ATOM 4183 O O . LEU A 1 502 ? -17.081 -27.627 21.165 1.00 47.88 502 LEU A O 1
ATOM 4187 N N . GLY A 1 503 ? -15.016 -28.046 21.929 1.00 48.88 503 GLY A N 1
ATOM 4188 C CA . GLY A 1 503 ? -15.153 -27.283 23.168 1.00 48.88 503 GLY A CA 1
ATOM 4189 C C . GLY A 1 503 ? -15.424 -25.806 22.903 1.00 48.88 503 GLY A C 1
ATOM 4190 O O . GLY A 1 503 ? -16.311 -25.239 23.533 1.00 48.88 503 GLY A O 1
ATOM 4191 N N . ASN A 1 504 ? -14.750 -25.206 21.917 1.00 47.94 504 ASN A N 1
ATOM 4192 C CA . ASN A 1 504 ? -15.039 -23.836 21.493 1.00 47.94 504 ASN A CA 1
ATOM 4193 C C . ASN A 1 504 ? -16.431 -23.709 20.859 1.00 47.94 504 ASN A C 1
ATOM 4195 O O . ASN A 1 504 ? -17.154 -22.784 21.206 1.00 47.94 504 ASN A O 1
ATOM 4199 N N . ILE A 1 505 ? -16.854 -24.657 20.017 1.00 45.69 505 ILE A N 1
ATOM 4200 C CA . ILE A 1 505 ? -18.191 -24.642 19.397 1.00 45.69 505 ILE A CA 1
ATOM 4201 C C . ILE A 1 505 ? -19.305 -24.834 20.445 1.00 45.69 505 ILE A C 1
ATOM 4203 O O . ILE A 1 505 ? -20.315 -24.136 20.404 1.00 45.69 505 ILE A O 1
ATOM 4207 N N . PHE A 1 506 ? -19.141 -25.732 21.420 1.00 45.59 506 PHE A N 1
ATOM 4208 C CA . PHE A 1 506 ? -20.128 -25.948 22.486 1.00 45.59 506 PHE A CA 1
ATOM 4209 C C . PHE A 1 506 ? -20.156 -24.796 23.500 1.00 45.59 506 PHE A C 1
ATOM 4211 O O . PHE A 1 506 ? -21.240 -24.358 23.883 1.00 45.59 506 PHE A O 1
ATOM 4218 N N . ALA A 1 507 ? -18.998 -24.248 23.883 1.00 48.00 507 ALA A N 1
ATOM 4219 C CA . ALA A 1 507 ? -18.917 -23.072 24.756 1.00 48.00 507 ALA A CA 1
ATOM 4220 C C . ALA A 1 507 ? -19.477 -21.799 24.092 1.00 48.00 507 ALA A C 1
ATOM 4222 O O . ALA A 1 507 ? -19.982 -20.914 24.778 1.00 48.00 507 ALA A O 1
ATOM 4223 N N . GLN A 1 508 ? -19.426 -21.713 22.759 1.00 46.56 508 GLN A N 1
ATOM 4224 C CA . GLN A 1 508 ? -20.043 -20.634 21.981 1.00 46.56 508 GLN A CA 1
ATOM 4225 C C . GLN A 1 508 ? -21.575 -20.756 21.893 1.00 46.56 508 GLN A C 1
ATOM 4227 O O . GLN A 1 508 ? -22.247 -19.739 21.754 1.00 46.56 508 GLN A O 1
ATOM 4232 N N . ASN A 1 509 ? -22.138 -21.964 22.022 1.00 42.09 509 ASN A N 1
ATOM 4233 C CA . ASN A 1 509 ? -23.581 -22.217 21.891 1.00 42.09 509 ASN A CA 1
ATOM 4234 C C . ASN A 1 509 ? -24.317 -22.410 23.235 1.00 42.09 509 ASN A C 1
ATOM 4236 O O . ASN A 1 509 ? -25.544 -22.462 23.263 1.00 42.09 509 ASN A O 1
ATOM 4240 N N . SER A 1 510 ? -23.611 -22.452 24.371 1.00 39.88 510 SER A N 1
ATOM 4241 C CA . SER A 1 510 ? -24.194 -22.644 25.713 1.00 39.88 510 SER A CA 1
ATOM 4242 C C . SER A 1 510 ? -24.962 -21.435 26.285 1.00 39.88 510 SER A C 1
ATOM 4244 O O . SER A 1 510 ? -25.338 -21.448 27.455 1.00 39.88 510 SER A O 1
ATOM 4246 N N . ALA A 1 511 ? -25.193 -20.382 25.495 1.00 41.28 511 ALA A N 1
ATOM 4247 C CA . ALA A 1 511 ? -25.945 -19.190 25.906 1.00 41.28 511 ALA A CA 1
ATOM 4248 C C . ALA A 1 511 ? -27.468 -19.296 25.668 1.00 41.28 511 ALA A C 1
ATOM 4250 O O . ALA A 1 511 ? -28.192 -18.349 25.968 1.00 41.28 511 ALA A O 1
ATOM 4251 N N . ILE A 1 512 ? -27.963 -20.427 25.151 1.00 40.56 512 ILE A N 1
ATOM 4252 C CA . ILE A 1 512 ? -29.386 -20.639 24.851 1.00 40.56 512 ILE A CA 1
ATOM 4253 C C . ILE A 1 512 ? -29.978 -21.630 25.869 1.00 40.56 512 ILE A C 1
ATOM 4255 O O . ILE A 1 512 ? -29.438 -22.729 26.016 1.00 40.56 512 ILE A O 1
ATOM 4259 N N . PRO A 1 513 ? -31.061 -21.292 26.598 1.00 35.50 513 PRO A N 1
ATOM 4260 C CA . PRO A 1 513 ? -31.616 -22.172 27.614 1.00 35.50 513 PRO A CA 1
ATOM 4261 C C . PRO A 1 513 ? -32.571 -23.177 26.961 1.00 35.50 513 PRO A C 1
ATOM 4263 O O . PRO A 1 513 ? -33.757 -22.898 26.809 1.00 35.50 513 PRO A O 1
ATOM 4266 N N . TYR A 1 514 ? -32.068 -24.357 26.602 1.00 39.78 514 TYR A N 1
ATOM 4267 C CA . TYR A 1 514 ? -32.912 -25.505 26.260 1.00 39.78 514 TYR A CA 1
ATOM 4268 C C . TYR A 1 514 ? -32.843 -26.589 27.333 1.00 39.78 514 TYR A C 1
ATOM 4270 O O . TYR A 1 514 ? -31.867 -26.709 28.078 1.00 39.78 514 TYR A O 1
ATOM 4278 N N . SER A 1 515 ? -33.930 -27.352 27.441 1.00 40.34 515 SER A N 1
ATOM 4279 C CA . SER A 1 515 ? -34.031 -28.468 28.380 1.00 40.34 515 SER A CA 1
ATOM 4280 C C . SER A 1 515 ? -33.092 -29.612 27.978 1.00 40.34 515 SER A C 1
ATOM 4282 O O . SER A 1 515 ? -32.763 -29.771 26.804 1.00 40.34 515 SER A O 1
ATOM 4284 N N . SER A 1 516 ? -32.671 -30.411 28.964 1.00 34.75 516 SER A N 1
ATOM 4285 C CA . SER A 1 516 ? -31.732 -31.541 28.815 1.00 34.75 516 SER A CA 1
ATOM 4286 C C . SER A 1 516 ? -32.083 -32.487 27.660 1.00 34.75 516 SER A C 1
ATOM 4288 O O . SER A 1 516 ? -31.193 -33.031 27.014 1.00 34.75 516 SER A O 1
ATOM 4290 N N . ASP A 1 517 ? -33.376 -32.619 27.376 1.00 33.50 517 ASP A N 1
ATOM 4291 C CA . ASP A 1 517 ? -33.909 -33.589 26.426 1.00 33.50 517 ASP A CA 1
ATOM 4292 C C . ASP A 1 517 ? -33.770 -33.102 24.970 1.00 33.50 517 ASP A C 1
ATOM 4294 O O . ASP A 1 517 ? -33.680 -33.916 24.063 1.00 33.50 517 ASP A O 1
ATOM 4298 N N . GLN A 1 518 ? -33.655 -31.787 24.736 1.00 40.56 518 GLN A N 1
ATOM 4299 C CA . GLN A 1 518 ? -33.431 -31.197 23.402 1.00 40.56 518 GLN A CA 1
ATOM 4300 C C . GLN A 1 518 ? -31.951 -31.136 23.000 1.00 40.56 518 GLN A C 1
ATOM 4302 O O . GLN A 1 518 ? -31.639 -30.866 21.848 1.00 40.56 518 GLN A O 1
ATOM 4307 N N . LEU A 1 519 ? -31.039 -31.345 23.951 1.00 36.16 519 LEU A N 1
ATOM 4308 C CA . LEU A 1 519 ? -29.594 -31.414 23.705 1.00 36.16 519 LEU A CA 1
ATOM 4309 C C . LEU A 1 519 ? -29.112 -32.843 23.404 1.00 36.16 519 LEU A C 1
ATOM 4311 O O . LEU A 1 519 ? -27.939 -33.027 23.082 1.00 36.16 519 LEU A O 1
ATOM 4315 N N . GLN A 1 520 ? -29.978 -33.847 23.581 1.00 32.12 520 GLN A N 1
ATOM 4316 C CA . GLN A 1 520 ? -29.656 -35.260 23.363 1.00 32.12 520 GLN A CA 1
ATOM 4317 C C . GLN A 1 520 ? -29.980 -35.771 21.952 1.00 32.12 520 GLN A C 1
ATOM 4319 O O . GLN A 1 520 ? -29.339 -36.738 21.532 1.00 32.12 520 GLN A O 1
ATOM 4324 N N . ASP A 1 521 ? -30.922 -35.137 21.252 1.00 35.59 521 ASP A N 1
ATOM 4325 C CA . ASP A 1 521 ? -31.214 -35.361 19.826 1.00 35.59 521 ASP A CA 1
ATOM 4326 C C . ASP A 1 521 ? -30.251 -34.556 18.938 1.00 35.59 521 ASP A C 1
ATOM 4328 O O . ASP A 1 521 ? -29.806 -35.108 17.899 1.00 35.59 521 ASP A O 1
#

Foldseek 3Di:
DDPVLLVVLLVLLVVLLVLLQVPVVPDDDDDDPVLVVQLVVQLVLLVVLCVVCVVVCVPQVCVLCVLLVHHSVLSSVLLSLLSSVLSSSSVVCCVVVSDPDCPDPPNSSVNSNSSNLVVQLSVLSVVCSVVVPHNVLSSLSSSCSSNDGLVNLVVVCVVVVHDSVVSSVQVSPPPGDSVVVVVVLVVQLVVVCVVQVVDDSVVSSCLSRPDPCSPVVSVVLVVQLVVVCVVQVVDDSHLLSVLCVVPVPCSNVLSVVLSVCLVVVCVVQVVADSVLLSCLSRPHPCSPVVSVVLVVQLVVCCVVVVVDDSVLSNLLCVPVVVCSPVLSVVLVVVLVVCCVVPVPDDVVQLSLLCNVPSPCSVVLVVLLVVQLVVCCVVCVVDDSVVSSVLSSVCSPCSPVLCVVCVVVVVVQVVLPPNDPVVVCLPSVDPDLLVNVVVVVVVVVVCVVVVDDDPSVVVVVVVVVVVSVVVVVVVVVVVVVVVVVCVVPDPDPVVVVVCCVVVVVVCVSVVPDDDDPVVVVD

Sequence (521 aa):
MNYEVLLKASRTTHDAKRRILDANTYARGERTPEVLALSERAYQIVQEIIHINRSFFEQEVIPLLTNAELTVEDGEKLFEESLELLVLLYLRLERNGILPPLEDSDGSQLFDLAVGHATDFLHTLREAQRHGYPPSKTQKLLTSTFRQLPYTLRRLANKYDFPESFIFDLVWRSRRNPVPVIEQTLQKTDSYMEKFPQFGRFTILNTVYRHDDPEAVLLWYQEQANLLSAKFPQFSPTQIIKAIREHPRETESLLEKAAEKLPLLVDRYPEVPKSTIQFALLSTKNPEAFLTEYLNKLHTLRAEFADFPEWILKVALSHQSENPENFLQLARKQRETFSERYPNFPLHVFYRALISEANRPLDRVEAIYQAFNELQLAYPHLNRSFLLKVSERKPGTALEYMEEQTPLVHELTETSNISEYLVRLLIFNHGTDAIAERVQKFIELQQMLRVDFPEFEKVIDEVLLSYWENTAQKFALLRQQWEKEKTQSANPKWDRFLQDNLGNIFAQNSAIPYSSDQLQD

Radius of gyration: 31.4 Å; chains: 1; bounding box: 85×70×73 Å

Secondary structure (DSSP, 8-state):
--HHHHHHHHHHHHHHHHHHHHHTTS------HHHHHHHHHHHHHHHHHHHHTHHHIIIIIHHHHHHTT--HHHHHHHHHHHHHHHHHHHHHHHHTTSS--S--TT-HHHHHHHHHHHHHHHHHHHHHHHTT--HHHHHHHHHHTTTS-HHHHHHHHHHHT--HHHHHHHHHH-SS-HHHHHHHHHHHHHHHHHH-TTS-HHHHHHHHHH-S-HHHHHHHHHHHHHHHHHH-TTS-HHHHHHHHHH-TTTHHHHHHHHHHHHHHHHHH-TTS-HHHHHHHHHH-S-HHHHHHHHHHHHHHHHHHTTTS-HHHHHHHHHHSTT-HHHHHHHHHHHHHHHHHH-TTS-HHHHHHHHHH-TT-HHHHHHHHHHHHHHHHHH-TTS-HHHHHHHHHH-TTTHHHHHHHHHHHHHHHHHSTT--HHHHHHHHH---THHHHHHHHHHHHHHHHHT---HHHHHHHHHHHHHHHHHHHHHHHHHHHHHHHHHTT---THHHHHHHHHHHHHHHHHTTS---GGGS--

pLDDT: mean 73.42, std 17.86, range [32.12, 97.38]